Protein 3R9U (pdb70)

Structure (mmCIF, N/CA/C/O backbone):
data_3R9U
#
_entry.id   3R9U
#
_cell.length_a   154.006
_cell.length_b   163.571
_cell.length_c   66.876
_cell.angle_alpha   90.000
_cell.angle_beta   90.000
_cell.angle_gamma   90.000
#
_symmetry.space_group_name_H-M   'C 2 2 2'
#
loop_
_entity.id
_entity.type
_entity.pdbx_description
1 polymer 'Thioredoxin reductase'
2 non-polymer 'FLAVIN-ADENINE DINUCLEOTIDE'
3 non-polymer 1,2-ETHANEDIOL
4 water water
#
loop_
_atom_site.group_PDB
_atom_site.id
_atom_site.type_symbol
_atom_site.label_atom_id
_atom_site.label_alt_id
_atom_site.label_comp_id
_atom_site.label_asym_id
_atom_site.label_entity_id
_atom_site.label_seq_id
_atom_site.pdbx_PDB_ins_code
_atom_site.Cartn_x
_atom_site.Cartn_y
_atom_site.Cartn_z
_atom_site.occupancy
_atom_site.B_iso_or_equiv
_atom_site.auth_seq_id
_atom_site.auth_comp_id
_atom_site.auth_asym_id
_atom_site.auth_atom_id
_atom_site.pdbx_PDB_model_num
ATOM 1 N N . SER A 1 1 ? 20.320 33.760 11.699 1.00 63.43 -2 SER A N 1
ATOM 2 C CA . SER A 1 1 ? 20.232 33.344 10.260 1.00 65.56 -2 SER A CA 1
ATOM 3 C C . SER A 1 1 ? 21.529 32.741 9.721 1.00 66.69 -2 SER A C 1
ATOM 4 O O . SER A 1 1 ? 21.466 31.771 8.941 1.00 68.62 -2 SER A O 1
ATOM 7 N N . ASN A 1 2 ? 22.679 33.320 10.078 1.00 65.29 -1 ASN A N 1
ATOM 8 C CA . ASN A 1 2 ? 23.940 32.735 9.656 1.00 65.96 -1 ASN A CA 1
ATOM 9 C C . ASN A 1 2 ? 24.184 31.509 10.571 1.00 65.82 -1 ASN A C 1
ATOM 10 O O . ASN A 1 2 ? 24.473 30.393 10.092 1.00 67.29 -1 ASN A O 1
ATOM 15 N N . ALA A 1 3 ? 24.082 31.738 11.884 1.00 63.45 0 ALA A N 1
ATOM 16 C CA . ALA A 1 3 ? 24.134 30.676 12.879 1.00 61.30 0 ALA A CA 1
ATOM 17 C C . ALA A 1 3 ? 22.732 30.203 13.249 1.00 59.11 0 ALA A C 1
ATOM 18 O O . ALA A 1 3 ? 21.764 30.976 13.228 1.00 58.15 0 ALA A O 1
ATOM 28 N N . LEU A 1 5 ? 19.662 29.295 15.481 1.00 49.77 2 LEU A N 1
ATOM 29 C CA . LEU A 1 5 ? 18.968 29.962 16.583 1.00 48.25 2 LEU A CA 1
ATOM 30 C C . LEU A 1 5 ? 18.956 29.101 17.830 1.00 47.38 2 LEU A C 1
ATOM 31 O O . LEU A 1 5 ? 18.907 27.869 17.778 1.00 48.04 2 LEU A O 1
ATOM 36 N N . ASP A 1 6 ? 18.998 29.766 18.959 1.00 46.04 3 ASP A N 1
ATOM 37 C CA . ASP A 1 6 ? 18.711 29.120 20.194 1.00 45.32 3 ASP A CA 1
ATOM 38 C C . ASP A 1 6 ? 17.239 28.719 20.270 1.00 44.21 3 ASP A C 1
ATOM 39 O O . ASP A 1 6 ? 16.920 27.517 20.449 1.00 43.93 3 ASP A O 1
ATOM 44 N N . VAL A 1 7 ? 16.345 29.687 20.121 1.00 42.28 4 VAL A N 1
ATOM 45 C CA . VAL A 1 7 ? 14.934 29.363 20.140 1.00 41.65 4 VAL A CA 1
ATOM 46 C C . VAL A 1 7 ? 14.210 29.953 18.938 1.00 42.05 4 VAL A C 1
ATOM 47 O O . VAL A 1 7 ? 14.411 31.120 18.595 1.00 42.85 4 VAL A O 1
ATOM 51 N N . ALA A 1 8 ? 13.338 29.170 18.321 1.00 40.43 5 ALA A N 1
ATOM 52 C CA . ALA A 1 8 ? 12.420 29.795 17.394 1.00 40.45 5 ALA A CA 1
ATOM 53 C C . ALA A 1 8 ? 11.030 29.856 18.004 1.00 38.80 5 ALA A C 1
ATOM 54 O O . ALA A 1 8 ? 10.483 28.834 18.394 1.00 38.18 5 ALA A O 1
ATOM 56 N N . ILE A 1 9 ? 10.465 31.060 18.090 1.00 38.36 6 ILE A N 1
ATOM 57 C CA . ILE A 1 9 ? 9.160 31.206 18.656 1.00 37.85 6 ILE A CA 1
ATOM 58 C C . ILE A 1 9 ? 8.165 31.450 17.569 1.00 39.22 6 ILE A C 1
ATOM 59 O O . ILE A 1 9 ? 8.308 32.404 16.823 1.00 41.59 6 ILE A O 1
ATOM 64 N N . ILE A 1 10 ? 7.185 30.555 17.441 1.00 40.30 7 ILE A N 1
ATOM 65 C CA . ILE A 1 10 ? 6.233 30.603 16.316 1.00 40.84 7 ILE A CA 1
ATOM 66 C C . ILE A 1 10 ? 4.893 31.205 16.761 1.00 40.89 7 ILE A C 1
ATOM 67 O O . ILE A 1 10 ? 4.040 30.488 17.318 1.00 39.92 7 ILE A O 1
ATOM 72 N N . GLY A 1 11 ? 4.749 32.522 16.524 1.00 40.29 8 GLY A N 1
ATOM 73 C CA . GLY A 1 11 ? 3.564 33.264 16.829 1.00 39.19 8 GLY A CA 1
ATOM 74 C C . GLY A 1 11 ? 3.949 34.395 17.739 1.00 40.58 8 GLY A C 1
ATOM 75 O O . GLY A 1 11 ? 4.778 34.205 18.705 1.00 39.09 8 GLY A O 1
ATOM 76 N N . GLY A 1 12 ? 3.357 35.566 17.486 1.00 40.37 9 GLY A N 1
ATOM 77 C CA . GLY A 1 12 ? 3.599 36.716 18.398 1.00 41.31 9 GLY A CA 1
ATOM 78 C C . GLY A 1 12 ? 2.422 37.282 19.149 1.00 40.33 9 GLY A C 1
ATOM 79 O O . GLY A 1 12 ? 2.223 38.498 19.222 1.00 42.44 9 GLY A O 1
ATOM 80 N N . GLY A 1 13 ? 1.580 36.447 19.704 1.00 40.07 10 GLY A N 1
ATOM 81 C CA . GLY A 1 13 ? 0.581 37.031 20.589 1.00 38.21 10 GLY A CA 1
ATOM 82 C C . GLY A 1 13 ? 1.192 37.111 21.976 1.00 38.36 10 GLY A C 1
ATOM 83 O O . GLY A 1 13 ? 2.419 37.000 22.146 1.00 37.53 10 GLY A O 1
ATOM 84 N N . PRO A 1 14 ? 0.336 37.237 22.998 1.00 38.35 11 PRO A N 1
ATOM 85 C CA . PRO A 1 14 ? 0.802 37.316 24.377 1.00 37.92 11 PRO A CA 1
ATOM 86 C C . PRO A 1 14 ? 1.746 36.194 24.738 1.00 38.32 11 PRO A C 1
ATOM 87 O O . PRO A 1 14 ? 2.677 36.413 25.489 1.00 40.91 11 PRO A O 1
ATOM 91 N N . ALA A 1 15 ? 1.500 34.987 24.247 1.00 37.33 12 ALA A N 1
ATOM 92 C CA . ALA A 1 15 ? 2.337 33.844 24.565 1.00 35.88 12 ALA A CA 1
ATOM 93 C C . ALA A 1 15 ? 3.717 33.902 23.928 1.00 37.17 12 ALA A C 1
ATOM 94 O O . ALA A 1 15 ? 4.733 33.634 24.621 1.00 38.48 12 ALA A O 1
ATOM 96 N N . GLY A 1 16 ? 3.775 34.190 22.616 1.00 36.94 13 GLY A N 1
ATOM 97 C CA . GLY A 1 16 ? 5.030 34.413 21.958 1.00 36.61 13 GLY A CA 1
ATOM 98 C C . GLY A 1 16 ? 5.809 35.556 22.604 1.00 37.82 13 GLY A C 1
ATOM 99 O O . GLY A 1 16 ? 6.990 35.383 22.996 1.00 40.07 13 GLY A O 1
ATOM 100 N N . LEU A 1 17 ? 5.164 36.710 22.774 1.00 37.04 14 LEU A N 1
ATOM 101 C CA . LEU A 1 17 ? 5.863 37.890 23.282 1.00 36.67 14 LEU A CA 1
ATOM 102 C C . LEU A 1 17 ? 6.479 37.613 24.659 1.00 37.88 14 LEU A C 1
ATOM 103 O O . LEU A 1 17 ? 7.673 37.947 24.930 1.00 37.31 14 LEU A O 1
ATOM 108 N N . SER A 1 18 ? 5.665 36.974 25.493 1.00 36.56 15 SER A N 1
ATOM 109 C CA . SER A 1 18 ? 6.047 36.614 26.785 1.00 38.10 15 SER A CA 1
ATOM 110 C C . SER A 1 18 ? 7.179 35.546 26.793 1.00 38.67 15 SER A C 1
ATOM 111 O O . SER A 1 18 ? 8.122 35.620 27.598 1.00 40.46 15 SER A O 1
ATOM 114 N N . ALA A 1 19 ? 7.131 34.594 25.877 1.00 39.25 16 ALA A N 1
ATOM 115 C CA . ALA A 1 19 ? 8.215 33.606 25.774 1.00 39.22 16 ALA A CA 1
ATOM 116 C C . ALA A 1 19 ? 9.541 34.269 25.365 1.00 39.54 16 ALA A C 1
ATOM 117 O O . ALA A 1 19 ? 10.598 33.910 25.892 1.00 38.61 16 ALA A O 1
ATOM 119 N N . GLY A 1 20 ? 9.430 35.252 24.460 1.00 39.68 17 GLY A N 1
ATOM 120 C CA . GLY A 1 20 ? 10.575 36.018 23.912 1.00 39.45 17 GLY A CA 1
ATOM 121 C C . GLY A 1 20 ? 11.226 36.896 24.954 1.00 38.83 17 GLY A C 1
ATOM 122 O O . GLY A 1 20 ? 12.457 36.961 25.026 1.00 40.69 17 GLY A O 1
ATOM 123 N N . LEU A 1 21 ? 10.402 37.568 25.747 1.00 37.38 18 LEU A N 1
ATOM 124 C CA . LEU A 1 21 ? 10.837 38.261 26.943 1.00 38.57 18 LEU A CA 1
ATOM 125 C C . LEU A 1 21 ? 11.613 37.383 27.895 1.00 38.29 18 LEU A C 1
ATOM 126 O O . LEU A 1 21 ? 12.663 37.792 28.393 1.00 37.54 18 LEU A O 1
ATOM 131 N N . TYR A 1 22 ? 11.067 36.199 28.190 1.00 37.81 19 TYR A N 1
ATOM 132 C CA . TYR A 1 22 ? 11.716 35.344 29.205 1.00 36.18 19 TYR A CA 1
ATOM 133 C C . TYR A 1 22 ? 13.028 34.708 28.704 1.00 36.20 19 TYR A C 1
ATOM 134 O O . TYR A 1 22 ? 13.986 34.537 29.467 1.00 34.48 19 TYR A O 1
ATOM 143 N N . ALA A 1 23 ? 13.036 34.327 27.415 1.00 35.13 20 ALA A N 1
ATOM 144 C CA . ALA A 1 23 ? 14.129 33.562 26.851 1.00 34.78 20 ALA A CA 1
ATOM 145 C C . ALA A 1 23 ? 15.352 34.517 26.731 1.00 34.53 20 ALA A C 1
ATOM 146 O O . ALA A 1 23 ? 16.456 34.148 27.060 1.00 33.62 20 ALA A O 1
ATOM 148 N N . THR A 1 24 ? 15.098 35.787 26.383 1.00 34.36 21 THR A N 1
ATOM 149 C CA . THR A 1 24 ? 16.160 36.716 26.182 1.00 35.19 21 THR A CA 1
ATOM 150 C C . THR A 1 24 ? 16.600 37.374 27.444 1.00 38.46 21 THR A C 1
ATOM 151 O O . THR A 1 24 ? 17.822 37.510 27.687 1.00 40.81 21 THR A O 1
ATOM 155 N N . ARG A 1 25 ? 15.669 37.821 28.271 1.00 39.13 22 ARG A N 1
ATOM 156 C CA . ARG A 1 25 ? 16.104 38.276 29.552 1.00 40.20 22 ARG A CA 1
ATOM 157 C C . ARG A 1 25 ? 16.952 37.197 30.240 1.00 42.00 22 ARG A C 1
ATOM 158 O O . ARG A 1 25 ? 17.891 37.493 31.024 1.00 43.23 22 ARG A O 1
ATOM 166 N N . GLY A 1 26 ? 16.631 35.941 29.962 1.00 42.91 23 GLY A N 1
ATOM 167 C CA . GLY A 1 26 ? 17.216 34.857 30.724 1.00 43.84 23 GLY A CA 1
ATOM 168 C C . GLY A 1 26 ? 18.659 34.584 30.305 1.00 45.32 23 GLY A C 1
ATOM 169 O O . GLY A 1 26 ? 19.428 33.958 31.054 1.00 46.72 23 GLY A O 1
ATOM 170 N N . GLY A 1 27 ? 19.008 35.020 29.100 1.00 44.60 24 GLY A N 1
ATOM 171 C CA . GLY A 1 27 ? 20.343 34.949 28.642 1.00 43.95 24 GLY A CA 1
ATOM 172 C C . GLY A 1 27 ? 20.524 34.367 27.264 1.00 43.45 24 GLY A C 1
ATOM 173 O O . GLY A 1 27 ? 21.642 34.341 26.782 1.00 44.99 24 GLY A O 1
ATOM 174 N N . LEU A 1 28 ? 19.473 33.862 26.640 1.00 40.90 25 LEU A N 1
ATOM 175 C CA . LEU A 1 28 ? 19.653 33.340 25.307 1.00 40.63 25 LEU A CA 1
ATOM 176 C C . LEU A 1 28 ? 19.804 34.483 24.296 1.00 41.39 25 LEU A C 1
ATOM 177 O O . LEU A 1 28 ? 19.035 35.464 24.314 1.00 41.83 25 LEU A O 1
ATOM 182 N N . LYS A 1 29 ? 20.738 34.331 23.390 1.00 41.73 26 LYS A N 1
ATOM 183 C CA . LYS A 1 29 ? 21.171 35.423 22.504 1.00 43.99 26 LYS A CA 1
ATOM 184 C C . LYS A 1 29 ? 20.555 35.382 21.121 1.00 43.69 26 LYS A C 1
ATOM 185 O O . LYS A 1 29 ? 20.620 36.381 20.405 1.00 46.13 26 LYS A O 1
ATOM 191 N N . ASN A 1 30 ? 20.082 34.245 20.650 1.00 42.41 27 ASN A N 1
ATOM 192 C CA A ASN A 1 30 ? 19.516 34.242 19.289 0.60 42.21 27 ASN A CA 1
ATOM 193 C CA B ASN A 1 30 ? 19.579 34.159 19.281 0.40 42.16 27 ASN A CA 1
ATOM 194 C C . ASN A 1 30 ? 18.109 33.691 19.323 1.00 40.87 27 ASN A C 1
ATOM 195 O O . ASN A 1 30 ? 17.861 32.490 19.311 1.00 40.93 27 ASN A O 1
ATOM 204 N N . VAL A 1 31 ? 17.173 34.612 19.402 1.00 39.31 28 VAL A N 1
ATOM 205 C CA . VAL A 1 31 ? 15.788 34.257 19.644 1.00 38.69 28 VAL A CA 1
ATOM 206 C C . VAL A 1 31 ? 14.973 35.029 18.669 1.00 39.34 28 VAL A C 1
ATOM 207 O O . VAL A 1 31 ? 14.967 36.255 18.716 1.00 39.43 28 VAL A O 1
ATOM 211 N N . VAL A 1 32 ? 14.338 34.324 17.741 1.00 39.30 29 VAL A N 1
ATOM 212 C CA . VAL A 1 32 ? 13.470 34.976 16.815 1.00 39.25 29 VAL A CA 1
ATOM 213 C C . VAL A 1 32 ? 12.040 34.559 17.002 1.00 38.87 29 VAL A C 1
ATOM 214 O O . VAL A 1 32 ? 11.707 33.361 17.093 1.00 37.72 29 VAL A O 1
ATOM 226 N N . PHE A 1 34 ? 8.681 34.565 15.074 1.00 43.12 31 PHE A N 1
ATOM 227 C CA . PHE A 1 34 ? 8.124 34.664 13.706 1.00 45.40 31 PHE A CA 1
ATOM 228 C C . PHE A 1 34 ? 6.628 34.963 13.807 1.00 46.58 31 PHE A C 1
ATOM 229 O O . PHE A 1 34 ? 5.856 34.109 14.240 1.00 47.07 31 PHE A O 1
ATOM 237 N N . GLU A 1 35 ? 6.229 36.181 13.455 1.00 48.46 32 GLU A N 1
ATOM 238 C CA . GLU A 1 35 ? 4.817 36.601 13.537 1.00 50.08 32 GLU A CA 1
ATOM 239 C C . GLU A 1 35 ? 4.414 37.208 12.180 1.00 51.90 32 GLU A C 1
ATOM 240 O O . GLU A 1 35 ? 5.070 38.150 11.722 1.00 51.51 32 GLU A O 1
ATOM 246 N N . LYS A 1 36 ? 3.365 36.688 11.537 1.00 53.98 33 LYS A N 1
ATOM 247 C CA . LYS A 1 36 ? 3.175 37.065 10.121 1.00 57.58 33 LYS A CA 1
ATOM 248 C C . LYS A 1 36 ? 2.760 38.518 10.041 1.00 58.12 33 LYS A C 1
ATOM 249 O O . LYS A 1 36 ? 3.258 39.227 9.217 1.00 59.95 33 LYS A O 1
ATOM 255 N N . GLY A 1 37 ? 1.891 38.978 10.929 1.00 58.42 34 GLY A N 1
ATOM 256 C CA . GLY A 1 37 ? 1.604 40.420 10.988 1.00 58.89 34 GLY A CA 1
ATOM 257 C C . GLY A 1 37 ? 2.386 41.178 12.057 1.00 58.69 34 GLY A C 1
ATOM 258 O O . GLY A 1 37 ? 3.575 40.932 12.288 1.00 59.25 34 GLY A O 1
ATOM 267 N N . PRO A 1 39 ? 2.850 42.296 16.175 1.00 55.94 36 PRO A N 1
ATOM 268 C CA . PRO A 1 39 ? 2.580 41.382 17.265 1.00 54.30 36 PRO A CA 1
ATOM 269 C C . PRO A 1 39 ? 1.386 41.855 18.060 1.00 53.09 36 PRO A C 1
ATOM 270 O O . PRO A 1 39 ? 1.028 43.034 18.024 1.00 54.03 36 PRO A O 1
ATOM 274 N N . GLY A 1 40 ? 0.781 40.953 18.800 1.00 51.06 37 GLY A N 1
ATOM 275 C CA . GLY A 1 40 ? -0.392 41.304 19.528 1.00 48.54 37 GLY A CA 1
ATOM 276 C C . GLY A 1 40 ? -1.298 40.117 19.401 1.00 47.01 37 GLY A C 1
ATOM 277 O O . GLY A 1 40 ? -1.833 39.678 20.386 1.00 44.00 37 GLY A O 1
ATOM 278 N N . GLY A 1 41 ? -1.442 39.586 18.183 1.00 47.48 38 GLY A N 1
ATOM 279 C CA . GLY A 1 41 ? -2.345 38.468 17.984 1.00 48.66 38 GLY A CA 1
ATOM 280 C C . GLY A 1 41 ? -3.806 38.790 18.271 1.00 49.23 38 GLY A C 1
ATOM 281 O O . GLY A 1 41 ? -4.220 39.926 18.147 1.00 48.87 38 GLY A O 1
ATOM 282 N N . GLN A 1 42 ? -4.566 37.781 18.686 1.00 50.20 39 GLN A N 1
ATOM 283 C CA . GLN A 1 42 ? -6.050 37.813 18.667 1.00 51.54 39 GLN A CA 1
ATOM 284 C C . GLN A 1 42 ? -6.664 39.021 19.389 1.00 52.01 39 GLN A C 1
ATOM 285 O O . GLN A 1 42 ? -7.652 39.601 18.896 1.00 53.49 39 GLN A O 1
ATOM 291 N N . ILE A 1 43 ? -6.109 39.370 20.557 1.00 50.35 40 ILE A N 1
ATOM 292 C CA . ILE A 1 43 ? -6.750 40.316 21.436 1.00 49.58 40 ILE A CA 1
ATOM 293 C C . ILE A 1 43 ? -6.738 41.699 20.796 1.00 48.75 40 ILE A C 1
ATOM 294 O O . ILE A 1 43 ? -7.593 42.545 21.089 1.00 48.48 40 ILE A O 1
ATOM 299 N N . THR A 1 44 ? -5.806 41.932 19.892 1.00 48.87 41 THR A N 1
ATOM 300 C CA . THR A 1 44 ? -5.769 43.245 19.233 1.00 49.79 41 THR A CA 1
ATOM 301 C C . THR A 1 44 ? -7.070 43.514 18.488 1.00 50.54 41 THR A C 1
ATOM 302 O O . THR A 1 44 ? -7.347 44.643 18.102 1.00 51.62 41 THR A O 1
ATOM 306 N N . SER A 1 45 ? -7.870 42.480 18.285 1.00 50.10 42 SER A N 1
ATOM 307 C CA . SER A 1 45 ? -9.121 42.709 17.629 1.00 50.47 42 SER A CA 1
ATOM 308 C C . SER A 1 45 ? -10.285 42.856 18.620 1.00 49.16 42 SER A C 1
ATOM 309 O O . SER A 1 45 ? -11.383 43.142 18.199 1.00 50.79 42 SER A O 1
ATOM 312 N N . SER A 1 46 ? -10.046 42.696 19.918 1.00 46.97 43 SER A N 1
ATOM 313 C CA . SER A 1 46 ? -11.068 42.976 20.947 1.00 43.81 43 SER A CA 1
ATOM 314 C C . SER A 1 46 ? -11.217 44.482 21.159 1.00 43.35 43 SER A C 1
ATOM 315 O O . SER A 1 46 ? -10.221 45.253 21.065 1.00 42.24 43 SER A O 1
ATOM 318 N N . SER A 1 47 ? -12.448 44.883 21.486 1.00 41.16 44 SER A N 1
ATOM 319 C CA . SER A 1 47 ? -12.775 46.238 21.843 1.00 41.57 44 SER A CA 1
ATOM 320 C C . SER A 1 47 ? -12.555 46.526 23.339 1.00 42.65 44 SER A C 1
ATOM 321 O O . SER A 1 47 ? -12.548 47.686 23.750 1.00 43.26 44 SER A O 1
ATOM 324 N N . GLU A 1 48 ? -12.420 45.505 24.158 1.00 41.36 45 GLU A N 1
ATOM 325 C CA . GLU A 1 48 ? -12.278 45.783 25.595 1.00 43.98 45 GLU A CA 1
ATOM 326 C C . GLU A 1 48 ? -11.615 44.630 26.288 1.00 41.97 45 GLU A C 1
ATOM 327 O O . GLU A 1 48 ? -12.099 43.519 26.219 1.00 42.70 45 GLU A O 1
ATOM 333 N N . ILE A 1 49 ? -10.462 44.842 26.873 1.00 41.97 46 ILE A N 1
ATOM 334 C CA . ILE A 1 49 ? -10.021 43.860 27.884 1.00 41.79 46 ILE A CA 1
ATOM 335 C C . ILE A 1 49 ? -9.967 44.567 29.183 1.00 39.90 46 ILE A C 1
ATOM 336 O O . ILE A 1 49 ? -9.610 45.711 29.159 1.00 40.50 46 ILE A O 1
ATOM 341 N N . GLU A 1 50 ? -10.296 43.903 30.300 1.00 40.81 47 GLU A N 1
ATOM 342 C CA . GLU A 1 50 ? -10.341 44.492 31.677 1.00 38.98 47 GLU A CA 1
ATOM 343 C C . GLU A 1 50 ? -9.894 43.527 32.771 1.00 39.19 47 GLU A C 1
ATOM 344 O O . GLU A 1 50 ? -9.816 43.878 33.965 1.00 40.53 47 GLU A O 1
ATOM 350 N N . ASN A 1 51 ? -9.617 42.297 32.378 1.00 37.77 48 ASN A N 1
ATOM 351 C CA . ASN A 1 51 ? -9.387 41.212 33.334 1.00 36.47 48 ASN A CA 1
ATOM 352 C C . ASN A 1 51 ? -7.963 40.736 33.270 1.00 35.81 48 ASN A C 1
ATOM 353 O O . ASN A 1 51 ? -7.690 39.577 33.502 1.00 37.11 48 ASN A O 1
ATOM 358 N N . TYR A 1 52 ? -7.042 41.594 32.903 1.00 36.22 49 TYR A N 1
ATOM 359 C CA . TYR A 1 52 ? -5.654 41.134 32.884 1.00 35.59 49 TYR A CA 1
ATOM 360 C C . TYR A 1 52 ? -5.067 41.685 34.168 1.00 35.69 49 TYR A C 1
ATOM 361 O O . TYR A 1 52 ? -4.966 42.909 34.362 1.00 37.79 49 TYR A O 1
ATOM 370 N N . PRO A 1 53 ? -4.800 40.793 35.093 1.00 35.46 50 PRO A N 1
ATOM 371 C CA . PRO A 1 53 ? -4.496 41.275 36.461 1.00 36.82 50 PRO A CA 1
ATOM 372 C C . PRO A 1 53 ? -3.196 42.121 36.396 1.00 38.20 50 PRO A C 1
ATOM 373 O O . PRO A 1 53 ? -2.266 41.809 35.617 1.00 37.15 50 PRO A O 1
ATOM 377 N N . GLY A 1 54 ? -3.159 43.196 37.164 1.00 39.55 51 GLY A N 1
ATOM 378 C CA . GLY A 1 54 ? -2.012 44.112 37.165 1.00 41.21 51 GLY A CA 1
ATOM 379 C C . GLY A 1 54 ? -2.176 45.197 36.100 1.00 41.80 51 GLY A C 1
ATOM 380 O O . GLY A 1 54 ? -1.411 46.141 36.052 1.00 43.07 51 GLY A O 1
ATOM 381 N N . VAL A 1 55 ? -3.174 45.085 35.230 1.00 41.33 52 VAL A N 1
ATOM 382 C CA . VAL A 1 55 ? -3.475 46.222 34.394 1.00 40.03 52 VAL A CA 1
ATOM 383 C C . VAL A 1 55 ? -4.873 46.720 34.664 1.00 41.29 52 VAL A C 1
ATOM 384 O O . VAL A 1 55 ? -5.831 46.152 34.124 1.00 42.36 52 VAL A O 1
ATOM 388 N N . ALA A 1 56 ? -4.980 47.780 35.450 1.00 41.78 53 ALA A N 1
ATOM 389 C CA . ALA A 1 56 ? -6.227 48.219 36.052 1.00 43.63 53 ALA A CA 1
ATOM 390 C C . ALA A 1 56 ? -6.980 49.156 35.147 1.00 45.56 53 ALA A C 1
ATOM 391 O O . ALA A 1 56 ? -8.134 49.480 35.409 1.00 45.96 53 ALA A O 1
ATOM 393 N N . GLN A 1 57 ? -6.343 49.602 34.077 1.00 47.68 54 GLN A N 1
ATOM 394 C CA . GLN A 1 57 ? -7.021 50.520 33.176 1.00 49.73 54 GLN A CA 1
ATOM 395 C C . GLN A 1 57 ? -7.717 49.690 32.105 1.00 48.18 54 GLN A C 1
ATOM 396 O O . GLN A 1 57 ? -7.075 48.925 31.372 1.00 47.88 54 GLN A O 1
ATOM 402 N N . VAL A 1 58 ? -9.035 49.836 32.035 1.00 47.62 55 VAL A N 1
ATOM 403 C CA . VAL A 1 58 ? -9.828 49.234 30.987 1.00 46.72 55 VAL A CA 1
ATOM 404 C C . VAL A 1 58 ? -9.493 49.833 29.611 1.00 46.56 55 VAL A C 1
ATOM 405 O O . VAL A 1 58 ? -9.626 51.044 29.446 1.00 48.55 55 VAL A O 1
ATOM 417 N N . ASP A 1 60 ? -8.998 49.173 24.881 1.00 44.65 57 ASP A N 1
ATOM 418 C CA . ASP A 1 60 ? -9.165 48.296 23.709 1.00 45.22 57 ASP A CA 1
ATOM 419 C C . ASP A 1 60 ? -7.915 47.405 23.531 1.00 44.82 57 ASP A C 1
ATOM 420 O O . ASP A 1 60 ? -6.875 47.658 24.115 1.00 45.50 57 ASP A O 1
ATOM 425 N N . GLY A 1 61 ? -8.044 46.338 22.761 1.00 44.76 58 GLY A N 1
ATOM 426 C CA . GLY A 1 61 ? -6.944 45.412 22.513 1.00 44.92 58 GLY A CA 1
ATOM 427 C C . GLY A 1 61 ? -5.661 45.977 21.904 1.00 45.68 58 GLY A C 1
ATOM 428 O O . GLY A 1 61 ? -4.561 45.540 22.267 1.00 47.11 58 GLY A O 1
ATOM 429 N N . ILE A 1 62 ? -5.784 46.919 20.976 1.00 44.99 59 ILE A N 1
ATOM 430 C CA . ILE A 1 62 ? -4.633 47.541 20.404 1.00 45.61 59 ILE A CA 1
ATOM 431 C C . ILE A 1 62 ? -3.906 48.377 21.449 1.00 46.09 59 ILE A C 1
ATOM 432 O O . ILE A 1 62 ? -2.696 48.343 21.507 1.00 48.94 59 ILE A O 1
ATOM 437 N N . SER A 1 63 ? -4.599 49.101 22.313 1.00 45.57 60 SER A N 1
ATOM 438 C CA . SER A 1 63 ? -3.903 49.934 23.297 1.00 44.26 60 SER A CA 1
ATOM 439 C C . SER A 1 63 ? -3.279 49.056 24.355 1.00 42.64 60 SER A C 1
ATOM 440 O O . SER A 1 63 ? -2.190 49.327 24.855 1.00 42.83 60 SER A O 1
ATOM 443 N N . PHE A 1 64 ? -3.980 47.999 24.704 1.00 41.04 61 PHE A N 1
ATOM 444 C CA . PHE A 1 64 ? -3.462 47.018 25.675 1.00 39.77 61 PHE A CA 1
ATOM 445 C C . PHE A 1 64 ? -2.139 46.402 25.177 1.00 40.12 61 PHE A C 1
ATOM 446 O O . PHE A 1 64 ? -1.246 46.236 25.923 1.00 38.40 61 PHE A O 1
ATOM 462 N N . ALA A 1 66 ? -0.004 47.488 22.854 1.00 42.76 63 ALA A N 1
ATOM 463 C CA . ALA A 1 66 ? 1.006 48.373 22.242 1.00 43.69 63 ALA A CA 1
ATOM 464 C C . ALA A 1 66 ? 2.335 48.438 23.002 1.00 43.31 63 ALA A C 1
ATOM 465 O O . ALA A 1 66 ? 3.395 48.465 22.367 1.00 45.01 63 ALA A O 1
ATOM 467 N N . PRO A 1 67 ? 2.283 48.552 24.328 1.00 41.46 64 PRO A N 1
ATOM 468 C CA . PRO A 1 67 ? 3.508 48.639 25.085 1.00 40.90 64 PRO A CA 1
ATOM 469 C C . PRO A 1 67 ? 4.298 47.357 25.052 1.00 40.96 64 PRO A C 1
ATOM 470 O O . PRO A 1 67 ? 5.501 47.394 25.324 1.00 41.10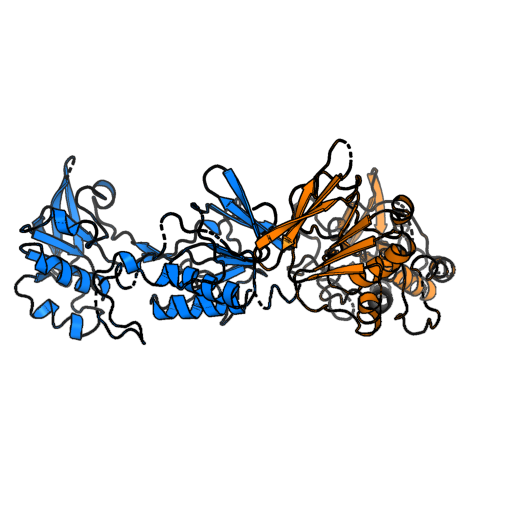 64 PRO A O 1
ATOM 474 N N . TRP A 1 68 ? 3.664 46.240 24.699 1.00 40.92 65 TRP A N 1
ATOM 475 C CA . TRP A 1 68 ? 4.348 44.952 24.811 1.00 40.92 65 TRP A CA 1
ATOM 476 C C . TRP A 1 68 ? 5.558 44.840 23.915 1.00 41.92 65 TRP A C 1
ATOM 477 O O . TRP A 1 68 ? 6.553 44.240 24.339 1.00 43.12 65 TRP A O 1
ATOM 488 N N . SER A 1 69 ? 5.473 45.331 22.683 1.00 41.80 66 SER A N 1
ATOM 489 C CA . SER A 1 69 ? 6.603 45.169 21.784 1.00 43.24 66 SER A CA 1
ATOM 490 C C . SER A 1 69 ? 7.850 45.745 22.389 1.00 43.30 66 SER A C 1
ATOM 491 O O . SER A 1 69 ? 8.858 45.060 22.448 1.00 44.42 66 SER A O 1
ATOM 494 N N . GLU A 1 70 ? 7.794 46.990 22.846 1.00 43.23 67 GLU A N 1
ATOM 495 C CA . GLU A 1 70 ? 9.000 47.593 23.387 1.00 44.76 67 GLU A CA 1
ATOM 496 C C . GLU A 1 70 ? 9.517 46.771 24.584 1.00 44.33 67 GLU A C 1
ATOM 497 O O . GLU A 1 70 ? 10.725 46.535 24.673 1.00 45.37 67 GLU A O 1
ATOM 503 N N . GLN A 1 71 ? 8.610 46.342 25.464 1.00 42.57 68 GLN A N 1
ATOM 504 C CA . GLN A 1 71 ? 8.982 45.703 26.709 1.00 42.69 68 GLN A CA 1
ATOM 505 C C . GLN A 1 71 ? 9.600 44.352 26.386 1.00 42.34 68 GLN A C 1
ATOM 506 O O . GLN A 1 71 ? 10.668 44.001 26.900 1.00 41.72 68 GLN A O 1
ATOM 512 N N . CYS A 1 72 ? 8.962 43.612 25.486 1.00 42.52 69 CYS A N 1
ATOM 513 C CA . CYS A 1 72 ? 9.386 42.229 25.263 1.00 43.25 69 CYS A CA 1
ATOM 514 C C . CYS A 1 72 ? 10.633 42.154 24.355 1.00 43.94 69 CYS A C 1
ATOM 515 O O . CYS A 1 72 ? 11.225 41.104 24.185 1.00 43.67 69 CYS A O 1
ATOM 526 N N . ARG A 1 74 ? 13.377 44.320 24.844 1.00 45.46 71 ARG A N 1
ATOM 527 C CA . ARG A 1 74 ? 14.470 45.024 25.520 1.00 45.33 71 ARG A CA 1
ATOM 528 C C . ARG A 1 74 ? 15.743 44.231 25.638 1.00 44.42 71 ARG A C 1
ATOM 529 O O . ARG A 1 74 ? 16.794 44.800 25.822 1.00 44.27 71 ARG A O 1
ATOM 537 N N . PHE A 1 75 ? 15.658 42.909 25.563 1.00 44.30 72 PHE A N 1
ATOM 538 C CA . PHE A 1 75 ? 16.859 42.096 25.720 1.00 43.51 72 PHE A CA 1
ATOM 539 C C . PHE A 1 75 ? 17.240 41.372 24.445 1.00 43.57 72 PHE A C 1
ATOM 540 O O . PHE A 1 75 ? 17.860 40.354 24.496 1.00 43.74 72 PHE A O 1
ATOM 548 N N . GLY A 1 76 ? 16.871 41.907 23.286 1.00 44.53 73 GLY A N 1
ATOM 549 C CA . GLY A 1 76 ? 17.413 41.397 22.016 1.00 44.10 73 GLY A CA 1
ATOM 550 C C . GLY A 1 76 ? 16.453 40.520 21.221 1.00 44.08 73 GLY A C 1
ATOM 551 O O . GLY A 1 76 ? 16.841 39.988 20.158 1.00 43.65 73 GLY A O 1
ATOM 552 N N . LEU A 1 77 ? 15.209 40.343 21.703 1.00 42.66 74 LEU A N 1
ATOM 553 C CA . LEU A 1 77 ? 14.263 39.516 20.944 1.00 42.60 74 LEU A CA 1
ATOM 554 C C . LEU A 1 77 ? 14.132 40.043 19.514 1.00 43.82 74 LEU A C 1
ATOM 555 O O . LEU A 1 77 ? 13.974 41.232 19.325 1.00 43.98 74 LEU A O 1
ATOM 560 N N . LYS A 1 78 ? 14.215 39.177 18.512 1.00 45.35 75 LYS A N 1
ATOM 561 C CA . LYS A 1 78 ? 13.923 39.614 17.125 1.00 47.58 75 LYS A CA 1
ATOM 562 C C . LYS A 1 78 ? 12.550 39.188 16.646 1.00 47.22 75 LYS A C 1
ATOM 563 O O . LYS A 1 78 ? 12.110 38.076 16.920 1.00 45.38 75 LYS A O 1
ATOM 569 N N . HIS A 1 79 ? 11.898 40.115 15.942 1.00 48.42 76 HIS A N 1
ATOM 570 C CA . HIS A 1 79 ? 10.666 39.896 15.238 1.00 49.59 76 HIS A CA 1
ATOM 571 C C . HIS A 1 79 ? 10.949 39.772 13.755 1.00 52.00 76 HIS A C 1
ATOM 572 O O . HIS A 1 79 ? 11.437 40.719 13.141 1.00 52.92 76 HIS A O 1
ATOM 579 N N . GLU A 1 80 ? 10.711 38.592 13.190 1.00 53.73 77 GLU A N 1
ATOM 580 C CA . GLU A 1 80 ? 10.716 38.397 11.736 1.00 55.38 77 GLU A CA 1
ATOM 581 C C . GLU A 1 80 ? 9.291 38.371 11.293 1.00 55.30 77 GLU A C 1
ATOM 582 O O . GLU A 1 80 ? 8.493 37.589 11.804 1.00 54.60 77 GLU A O 1
ATOM 596 N N . VAL A 1 82 ? 7.294 37.078 9.003 1.00 54.50 79 VAL A N 1
ATOM 597 C CA . VAL A 1 82 ? 7.165 36.070 7.965 1.00 54.41 79 VAL A CA 1
ATOM 598 C C . VAL A 1 82 ? 6.249 34.987 8.500 1.00 53.10 79 VAL A C 1
ATOM 599 O O . VAL A 1 82 ? 6.121 34.800 9.736 1.00 52.73 79 VAL A O 1
ATOM 603 N N . GLY A 1 83 ? 5.578 34.292 7.599 1.00 52.66 80 GLY A N 1
ATOM 604 C CA . GLY A 1 83 ? 4.753 33.150 8.035 1.00 51.39 80 GLY A CA 1
ATOM 605 C C . GLY A 1 83 ? 5.567 31.862 8.034 1.00 50.27 80 GLY A C 1
ATOM 606 O O . GLY A 1 83 ? 6.508 31.674 7.262 1.00 50.83 80 GLY A O 1
ATOM 607 N N . VAL A 1 84 ? 5.195 30.968 8.915 1.00 48.18 81 VAL A N 1
ATOM 608 C CA . VAL A 1 84 ? 5.931 29.732 9.061 1.00 47.35 81 VAL A CA 1
ATOM 609 C C . VAL A 1 84 ? 5.042 28.679 8.486 1.00 46.88 81 VAL A C 1
ATOM 610 O O . VAL A 1 84 ? 3.892 28.734 8.704 1.00 44.54 81 VAL A O 1
ATOM 614 N N . GLU A 1 85 ? 5.586 27.692 7.804 1.00 48.74 82 GLU A N 1
ATOM 615 C CA . GLU A 1 85 ? 4.737 26.680 7.135 1.00 50.99 82 GLU A CA 1
ATOM 616 C C . GLU A 1 85 ? 4.840 25.328 7.788 1.00 50.07 82 GLU A C 1
ATOM 617 O O . GLU A 1 85 ? 3.898 24.551 7.776 1.00 49.33 82 GLU A O 1
ATOM 623 N N . GLN A 1 86 ? 5.996 25.062 8.373 1.00 49.97 83 GLN A N 1
ATOM 624 C CA . GLN A 1 86 ? 6.249 23.752 8.871 1.00 51.18 83 GLN A CA 1
ATOM 625 C C . GLN A 1 86 ? 7.401 23.729 9.845 1.00 51.38 83 GLN A C 1
ATOM 626 O O . GLN A 1 86 ? 8.475 24.329 9.597 1.00 52.09 83 GLN A O 1
ATOM 632 N N . ILE A 1 87 ? 7.157 23.032 10.947 1.00 50.61 84 ILE A N 1
ATOM 633 C CA . ILE A 1 87 ? 8.214 22.565 11.836 1.00 51.41 84 ILE A CA 1
ATOM 634 C C . ILE A 1 87 ? 8.668 21.138 11.504 1.00 53.23 84 ILE A C 1
ATOM 635 O O . ILE A 1 87 ? 7.833 20.294 11.250 1.00 53.88 84 ILE A O 1
ATOM 640 N N . LEU A 1 88 ? 9.988 20.893 11.507 1.00 54.54 85 LEU A N 1
ATOM 641 C CA . LEU A 1 88 ? 10.578 19.557 11.357 1.00 56.05 85 LEU A CA 1
ATOM 642 C C . LEU A 1 88 ? 11.594 19.261 12.467 1.00 56.49 85 LEU A C 1
ATOM 643 O O . LEU A 1 88 ? 12.271 20.170 12.995 1.00 55.59 85 LEU A O 1
ATOM 648 N N . LYS A 1 89 ? 11.687 17.980 12.819 1.00 56.73 86 LYS A N 1
ATOM 649 C CA . LYS A 1 89 ? 12.652 17.517 13.794 1.00 56.45 86 LYS A CA 1
ATOM 650 C C . LYS A 1 89 ? 13.769 16.840 13.015 1.00 57.16 86 LYS A C 1
ATOM 651 O O . LYS A 1 89 ? 13.528 15.865 12.295 1.00 58.50 86 LYS A O 1
ATOM 657 N N . ASN A 1 90 ? 14.986 17.369 13.134 1.00 56.08 87 ASN A N 1
ATOM 658 C CA . ASN A 1 90 ? 16.120 16.763 12.451 1.00 56.51 87 ASN A CA 1
ATOM 659 C C . ASN A 1 90 ? 16.694 15.529 13.151 1.00 56.39 87 ASN A C 1
ATOM 660 O O . ASN A 1 90 ? 16.738 15.437 14.396 1.00 54.40 87 ASN A O 1
ATOM 665 N N . SER A 1 91 ? 17.171 14.590 12.346 1.00 58.14 88 SER A N 1
ATOM 666 C CA . SER A 1 91 ? 17.833 13.388 12.878 1.00 59.30 88 SER A CA 1
ATOM 667 C C . SER A 1 91 ? 18.827 13.755 13.965 1.00 58.20 88 SER A C 1
ATOM 668 O O . SER A 1 91 ? 18.925 13.045 14.981 1.00 59.29 88 SER A O 1
ATOM 671 N N . ASP A 1 92 ? 19.514 14.885 13.795 1.00 56.24 89 ASP A N 1
ATOM 672 C CA . ASP A 1 92 ? 20.495 15.321 14.804 1.00 55.10 89 ASP A CA 1
ATOM 673 C C . ASP A 1 92 ? 19.948 15.959 16.094 1.00 52.75 89 ASP A C 1
ATOM 674 O O . ASP A 1 92 ? 20.723 16.302 16.974 1.00 53.05 89 ASP A O 1
ATOM 679 N N . GLY A 1 93 ? 18.638 16.156 16.208 1.00 51.79 90 GLY A N 1
ATOM 680 C CA . GLY A 1 93 ? 18.078 16.800 17.408 1.00 49.37 90 GLY A CA 1
ATOM 681 C C . GLY A 1 93 ? 17.740 18.294 17.252 1.00 49.14 90 GLY A C 1
ATOM 682 O O . GLY A 1 93 ? 17.000 18.876 18.094 1.00 46.78 90 GLY A O 1
ATOM 683 N N . SER A 1 94 ? 18.283 18.930 16.199 1.00 47.43 91 SER A N 1
ATOM 684 C CA . SER A 1 94 ? 17.914 20.290 15.911 1.00 46.08 91 SER A CA 1
ATOM 685 C C . SER A 1 94 ? 16.562 20.343 15.161 1.00 46.30 91 SER A C 1
ATOM 686 O O . SER A 1 94 ? 15.988 19.306 14.797 1.00 46.37 91 SER A O 1
ATOM 689 N N . PHE A 1 95 ? 16.033 21.559 14.991 1.00 45.12 92 PHE A N 1
ATOM 690 C CA . PHE A 1 95 ? 14.777 21.759 14.301 1.00 45.67 92 PHE A CA 1
ATOM 691 C C . PHE A 1 95 ? 14.988 22.520 13.032 1.00 46.56 92 PHE A C 1
ATOM 692 O O . PHE A 1 95 ? 15.884 23.349 12.927 1.00 46.37 92 PHE A O 1
ATOM 700 N N . THR A 1 96 ? 14.167 22.205 12.051 1.00 48.34 93 THR A N 1
ATOM 701 C CA . THR A 1 96 ? 14.121 22.975 10.806 1.00 49.96 93 THR A CA 1
ATOM 702 C C . THR A 1 96 ? 12.772 23.685 10.739 1.00 49.12 93 THR A C 1
ATOM 703 O O . THR A 1 96 ? 11.700 23.069 10.944 1.00 49.21 93 THR A O 1
ATOM 707 N N . ILE A 1 97 ? 12.832 24.986 10.494 1.00 48.09 94 ILE A N 1
ATOM 708 C CA . ILE A 1 97 ? 11.621 25.816 10.429 1.00 46.64 94 ILE A CA 1
ATOM 709 C C . ILE A 1 97 ? 11.388 26.192 8.972 1.00 46.85 94 ILE A C 1
ATOM 710 O O . ILE A 1 97 ? 12.197 26.883 8.367 1.00 45.66 94 ILE A O 1
ATOM 715 N N . LYS A 1 98 ? 10.281 25.769 8.404 1.00 48.46 95 LYS A N 1
ATOM 716 C CA . LYS A 1 98 ? 10.066 26.118 6.988 1.00 51.52 95 LYS A CA 1
ATOM 717 C C . LYS A 1 98 ? 9.237 27.371 6.861 1.00 51.18 95 LYS A C 1
ATOM 718 O O . LYS A 1 98 ? 8.176 27.467 7.437 1.00 51.62 95 LYS A O 1
ATOM 724 N N . LEU A 1 99 ? 9.722 28.329 6.094 1.00 52.95 96 LEU A N 1
ATOM 725 C CA . LEU A 1 99 ? 9.011 29.576 5.914 1.00 53.12 96 LEU A CA 1
ATOM 726 C C . LEU A 1 99 ? 8.337 29.683 4.551 1.00 55.75 96 LEU A C 1
ATOM 727 O O . LEU A 1 99 ? 8.739 29.031 3.568 1.00 55.96 96 LEU A O 1
ATOM 732 N N . GLU A 1 100 ? 7.323 30.541 4.497 1.00 56.57 97 GLU A N 1
ATOM 733 C CA . GLU A 1 100 ? 6.700 30.883 3.248 1.00 59.68 97 GLU A CA 1
ATOM 734 C C . GLU A 1 100 ? 7.757 31.436 2.287 1.00 61.29 97 GLU A C 1
ATOM 735 O O . GLU A 1 100 ? 8.689 32.133 2.699 1.00 62.12 97 GLU A O 1
ATOM 741 N N . GLY A 1 101 ? 7.630 31.085 1.011 1.00 63.10 98 GLY A N 1
ATOM 742 C CA . GLY A 1 101 ? 8.583 31.521 -0.021 1.00 64.38 98 GLY A CA 1
ATOM 743 C C . GLY A 1 101 ? 9.860 30.692 -0.093 1.00 65.45 98 GLY A C 1
ATOM 744 O O . GLY A 1 101 ? 10.838 31.104 -0.739 1.00 66.39 98 GLY A O 1
ATOM 745 N N . GLY A 1 102 ? 9.859 29.520 0.546 1.00 64.53 99 GLY A N 1
ATOM 746 C CA . GLY A 1 102 ? 10.965 28.557 0.390 1.00 64.15 99 GLY A CA 1
ATOM 747 C C . GLY A 1 102 ? 12.181 28.752 1.281 1.00 63.40 99 GLY A C 1
ATOM 748 O O . GLY A 1 102 ? 13.200 28.080 1.118 1.00 63.46 99 GLY A O 1
ATOM 749 N N . LYS A 1 103 ? 12.076 29.654 2.249 1.00 62.08 100 LYS A N 1
ATOM 750 C CA . LYS A 1 103 ? 13.201 29.899 3.158 1.00 61.28 100 LYS A CA 1
ATOM 751 C C . LYS A 1 103 ? 13.126 28.986 4.381 1.00 59.18 100 LYS A C 1
ATOM 752 O O . LYS A 1 103 ? 12.053 28.501 4.781 1.00 57.11 100 LYS A O 1
ATOM 758 N N . THR A 1 104 ? 14.296 28.796 4.978 1.00 58.61 101 THR A N 1
ATOM 759 C CA . THR A 1 104 ? 14.507 27.832 6.040 1.00 58.14 101 THR A CA 1
ATOM 760 C C . THR A 1 104 ? 15.296 28.439 7.168 1.00 56.37 101 THR A C 1
ATOM 761 O O . THR A 1 104 ? 16.168 29.269 6.951 1.00 56.99 101 THR A O 1
ATOM 765 N N . GLU A 1 105 ? 15.020 27.969 8.363 1.00 54.10 102 GLU A N 1
ATOM 766 C CA . GLU A 1 105 ? 15.748 28.383 9.554 1.00 53.34 102 GLU A CA 1
ATOM 767 C C . GLU A 1 105 ? 16.066 27.116 10.401 1.00 51.52 102 GLU A C 1
ATOM 768 O O . GLU A 1 105 ? 15.378 26.073 10.314 1.00 51.52 102 GLU A O 1
ATOM 774 N N . LEU A 1 106 ? 17.132 27.194 11.173 1.00 49.09 103 LEU A N 1
ATOM 775 C CA . LEU A 1 106 ? 17.470 26.129 12.082 1.00 48.06 103 LEU A CA 1
ATOM 776 C C . LEU A 1 106 ? 17.431 26.619 13.522 1.00 45.26 103 LEU A C 1
ATOM 777 O O . LEU A 1 106 ? 17.630 27.804 13.799 1.00 45.44 103 LEU A O 1
ATOM 782 N N . ALA A 1 107 ? 17.226 25.707 14.452 1.00 42.99 104 ALA A N 1
ATOM 783 C CA . ALA A 1 107 ? 16.961 26.109 15.857 1.00 40.57 104 ALA A CA 1
ATOM 784 C C . ALA A 1 107 ? 17.206 24.929 16.760 1.00 40.38 104 ALA A C 1
ATOM 785 O O . ALA A 1 107 ? 16.869 23.783 16.411 1.00 39.70 104 ALA A O 1
ATOM 787 N N . LYS A 1 108 ? 17.757 25.203 17.933 1.00 41.15 105 LYS A N 1
ATOM 788 C CA . LYS A 1 108 ? 17.943 24.163 18.940 1.00 42.92 105 LYS A CA 1
ATOM 789 C C . LYS A 1 108 ? 16.630 23.732 19.576 1.00 42.87 105 LYS A C 1
ATOM 790 O O . LYS A 1 108 ? 16.470 22.572 19.917 1.00 43.25 105 LYS A O 1
ATOM 796 N N . ALA A 1 109 ? 15.739 24.712 19.778 1.00 42.93 106 ALA A N 1
ATOM 797 C CA . ALA A 1 109 ? 14.471 24.573 20.493 1.00 41.76 106 ALA A CA 1
ATOM 798 C C . ALA A 1 109 ? 13.424 25.348 19.695 1.00 42.13 106 ALA A C 1
ATOM 799 O O . ALA A 1 109 ? 13.775 26.233 18.927 1.00 42.98 106 ALA A O 1
ATOM 801 N N . VAL A 1 110 ? 12.152 24.981 19.861 1.00 42.04 107 VAL A N 1
ATOM 802 C CA . VAL A 1 110 ? 11.052 25.646 19.227 1.00 41.23 107 VAL A CA 1
ATOM 803 C C . VAL A 1 110 ? 9.926 25.755 20.216 1.00 41.24 107 VAL A C 1
ATOM 804 O O . VAL A 1 110 ? 9.610 24.786 20.886 1.00 42.96 107 VAL A O 1
ATOM 808 N N . ILE A 1 111 ? 9.341 26.950 20.330 1.00 39.97 108 ILE A N 1
ATOM 809 C CA . ILE A 1 111 ? 8.145 27.162 21.081 1.00 38.41 108 ILE A CA 1
ATOM 810 C C . ILE A 1 111 ? 7.058 27.604 20.147 1.00 39.89 108 ILE A C 1
ATOM 811 O O . ILE A 1 111 ? 7.114 28.706 19.572 1.00 40.10 108 ILE A O 1
ATOM 816 N N . VAL A 1 112 ? 6.071 26.729 19.985 1.00 40.87 109 VAL A N 1
ATOM 817 C CA . VAL A 1 112 ? 4.958 26.965 19.086 1.00 41.11 109 VAL A CA 1
ATOM 818 C C . VAL A 1 112 ? 3.822 27.598 19.891 1.00 41.41 109 VAL A C 1
ATOM 819 O O . VAL A 1 112 ? 3.311 27.028 20.868 1.00 39.43 109 VAL A O 1
ATOM 823 N N . CYS A 1 113 ? 3.391 28.735 19.370 1.00 42.21 110 CYS A N 1
ATOM 824 C CA . CYS A 1 113 ? 2.578 29.711 20.047 1.00 42.73 110 CYS A CA 1
ATOM 825 C C . CYS A 1 113 ? 1.520 30.226 19.087 1.00 42.04 110 CYS A C 1
ATOM 826 O O . CYS A 1 113 ? 1.219 31.409 19.139 1.00 40.31 110 CYS A O 1
ATOM 829 N N . THR A 1 114 ? 1.042 29.416 18.149 1.00 42.30 111 THR A N 1
ATOM 830 C CA . THR A 1 114 ? 0.364 30.026 16.988 1.00 43.92 111 THR A CA 1
ATOM 831 C C . THR A 1 114 ? -1.098 30.449 17.178 1.00 43.54 111 THR A C 1
ATOM 832 O O . THR A 1 114 ? -1.704 30.984 16.244 1.00 45.23 111 THR A O 1
ATOM 836 N N . GLY A 1 115 ? -1.657 30.204 18.335 1.00 42.89 112 GLY A N 1
ATOM 837 C CA . GLY A 1 115 ? -2.954 30.781 18.667 1.00 44.91 112 GLY A CA 1
ATOM 838 C C . GLY A 1 115 ? -4.102 30.012 18.048 1.00 45.53 112 GLY A C 1
ATOM 839 O O . GLY A 1 115 ? -3.986 28.765 17.782 1.00 46.29 112 GLY A O 1
ATOM 840 N N . SER A 1 116 ? -5.173 30.749 17.779 1.00 44.56 113 SER A N 1
ATOM 841 C CA . SER A 1 116 ? -6.410 30.170 17.267 1.00 45.81 113 SER A CA 1
ATOM 842 C C . SER A 1 116 ? -7.021 31.117 16.272 1.00 45.95 113 SER A C 1
ATOM 843 O O . SER A 1 116 ? -6.674 32.295 16.201 1.00 43.67 113 SER A O 1
ATOM 846 N N . ALA A 1 117 ? -7.944 30.575 15.501 1.00 46.91 114 ALA A N 1
ATOM 847 C CA . ALA A 1 117 ? -8.616 31.339 14.487 1.00 48.62 114 ALA A CA 1
ATOM 848 C C . ALA A 1 117 ? -10.117 31.048 14.593 1.00 49.14 114 ALA A C 1
ATOM 849 O O . ALA A 1 117 ? -10.500 29.946 15.012 1.00 49.36 114 ALA A O 1
ATOM 851 N N . PRO A 1 118 ? -10.950 32.021 14.183 1.00 49.55 115 PRO A N 1
ATOM 852 C CA . PRO A 1 118 ? -12.414 31.980 14.222 1.00 50.10 115 PRO A CA 1
ATOM 853 C C . PRO A 1 118 ? -12.991 30.736 13.580 1.00 50.23 115 PRO A C 1
ATOM 854 O O . PRO A 1 118 ? -12.684 30.426 12.441 1.00 49.81 115 PRO A O 1
ATOM 858 N N . LYS A 1 119 ? -13.828 30.054 14.349 1.00 51.12 116 LYS A N 1
ATOM 859 C CA . LYS A 1 119 ? -14.609 28.882 13.915 1.00 52.51 116 LYS A CA 1
ATOM 860 C C . LYS A 1 119 ? -15.583 29.392 12.857 1.00 52.44 116 LYS A C 1
ATOM 861 O O . LYS A 1 119 ? -15.951 30.572 12.884 1.00 50.36 116 LYS A O 1
ATOM 867 N N . LYS A 1 120 ? -15.942 28.524 11.903 1.00 53.98 117 LYS A N 1
ATOM 868 C CA . LYS A 1 120 ? -17.164 28.688 11.088 1.00 54.78 117 LYS A CA 1
ATOM 869 C C . LYS A 1 120 ? -18.444 28.470 11.913 1.00 54.39 117 LYS A C 1
ATOM 870 O O . LYS A 1 120 ? -18.492 27.600 12.800 1.00 54.12 117 LYS A O 1
ATOM 876 N N . ALA A 1 121 ? -19.467 29.288 11.678 1.00 53.95 118 ALA A N 1
ATOM 877 C CA . ALA A 1 121 ? -20.751 29.069 12.346 1.00 53.57 118 ALA A CA 1
ATOM 878 C C . ALA A 1 121 ? -21.512 27.947 11.684 1.00 54.49 118 ALA A C 1
ATOM 879 O O . ALA A 1 121 ? -22.221 27.204 12.363 1.00 55.32 118 ALA A O 1
ATOM 881 N N . GLY A 1 122 ? -21.342 27.805 10.369 1.00 54.71 119 GLY A N 1
ATOM 882 C CA . GLY A 1 122 ? -21.995 26.749 9.596 1.00 55.18 119 GLY A CA 1
ATOM 883 C C . GLY A 1 122 ? -23.362 27.176 9.045 1.00 55.82 119 GLY A C 1
ATOM 884 O O . GLY A 1 122 ? -24.385 26.524 9.302 1.00 57.94 119 GLY A O 1
ATOM 885 N N . PHE A 1 123 ? -23.439 28.267 8.297 1.00 53.54 120 PHE A N 1
ATOM 886 C CA . PHE A 1 123 ? -24.719 28.570 7.713 1.00 51.85 120 PHE A CA 1
ATOM 887 C C . PHE A 1 123 ? -24.546 28.871 6.247 1.00 52.84 120 PHE A C 1
ATOM 888 O O . PHE A 1 123 ? -23.451 29.272 5.796 1.00 52.50 120 PHE A O 1
ATOM 896 N N . LYS A 1 124 ? -25.622 28.665 5.511 1.00 52.14 121 LYS A N 1
ATOM 897 C CA . LYS A 1 124 ? -25.611 28.917 4.090 1.00 54.28 121 LYS A CA 1
ATOM 898 C C . LYS A 1 124 ? -25.170 30.355 3.834 1.00 53.47 121 LYS A C 1
ATOM 899 O O . LYS A 1 124 ? -25.626 31.293 4.530 1.00 53.56 121 LYS A O 1
ATOM 905 N N . GLY A 1 125 ? -24.250 30.509 2.890 1.00 53.16 122 GLY A N 1
ATOM 906 C CA . GLY A 1 125 ? -23.708 31.804 2.493 1.00 54.19 122 GLY A CA 1
ATOM 907 C C . GLY A 1 125 ? -22.568 32.343 3.358 1.00 54.19 122 GLY A C 1
ATOM 908 O O . GLY A 1 125 ? -21.970 33.353 3.029 1.00 54.55 122 GLY A O 1
ATOM 909 N N . GLU A 1 126 ? -22.273 31.691 4.474 1.00 54.98 123 GLU A N 1
ATOM 910 C CA . GLU A 1 126 ? -21.193 32.130 5.341 1.00 55.41 123 GLU A CA 1
ATOM 911 C C . GLU A 1 126 ? -19.910 32.382 4.552 1.00 56.72 123 GLU A C 1
ATOM 912 O O . GLU A 1 126 ? -19.342 33.488 4.602 1.00 56.30 123 GLU A O 1
ATOM 918 N N . ASP A 1 127 ? -19.469 31.368 3.817 1.00 58.12 124 ASP A N 1
ATOM 919 C CA . ASP A 1 127 ? -18.207 31.438 3.085 1.00 59.85 124 ASP A CA 1
ATOM 920 C C . ASP A 1 127 ? -18.312 32.354 1.880 1.00 59.33 124 ASP A C 1
ATOM 921 O O . ASP A 1 127 ? -17.412 33.157 1.617 1.00 59.66 12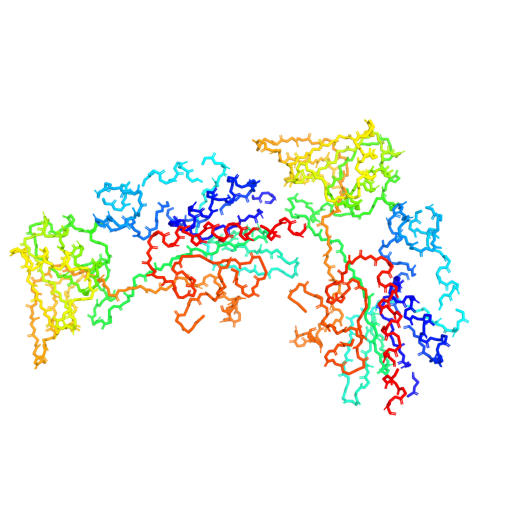4 ASP A O 1
ATOM 926 N N . GLU A 1 128 ? -19.406 32.231 1.156 1.00 58.91 125 GLU A N 1
ATOM 927 C CA . GLU A 1 128 ? -19.623 33.060 -0.034 1.00 58.87 125 GLU A CA 1
ATOM 928 C C . GLU A 1 128 ? -19.566 34.571 0.326 1.00 57.04 125 GLU A C 1
ATOM 929 O O . GLU A 1 128 ? -19.042 35.376 -0.444 1.00 56.26 125 GLU A O 1
ATOM 935 N N . PHE A 1 129 ? -20.056 34.954 1.514 1.00 53.89 126 PHE A N 1
ATOM 936 C CA . PHE A 1 129 ? -20.098 36.390 1.837 1.00 51.75 126 PHE A CA 1
ATOM 937 C C . PHE A 1 129 ? -19.001 36.906 2.752 1.00 50.47 126 PHE A C 1
ATOM 938 O O . PHE A 1 129 ? -19.010 38.047 3.169 1.00 50.19 126 PHE A O 1
ATOM 946 N N . PHE A 1 130 ? -18.060 36.049 3.079 1.00 50.48 127 PHE A N 1
ATOM 947 C CA . PHE A 1 130 ? -17.010 36.440 3.983 1.00 50.33 127 PHE A CA 1
ATOM 948 C C . PHE A 1 130 ? -16.260 37.641 3.390 1.00 50.11 127 PHE A C 1
ATOM 949 O O . PHE A 1 130 ? -15.832 37.599 2.254 1.00 49.89 127 PHE A O 1
ATOM 957 N N . GLY A 1 131 ? -16.135 38.729 4.153 1.00 49.91 128 GLY A N 1
ATOM 958 C CA . GLY A 1 131 ? -15.457 39.956 3.637 1.00 49.68 128 GLY A CA 1
ATOM 959 C C . GLY A 1 131 ? -16.299 40.878 2.748 1.00 49.56 128 GLY A C 1
ATOM 960 O O . GLY A 1 131 ? -15.806 41.922 2.283 1.00 48.87 128 GLY A O 1
ATOM 961 N N . LYS A 1 132 ? -17.561 40.488 2.517 1.00 48.92 129 LYS A N 1
ATOM 962 C CA . LYS A 1 132 ? -18.578 41.318 1.851 1.00 49.19 129 LYS A CA 1
ATOM 963 C C . LYS A 1 132 ? -19.889 41.462 2.693 1.00 48.12 129 LYS A C 1
ATOM 964 O O . LYS A 1 132 ? -20.973 41.645 2.141 1.00 47.17 129 LYS A O 1
ATOM 970 N N . GLY A 1 133 ? -19.760 41.362 4.019 1.00 46.66 130 GLY A N 1
ATOM 971 C CA . GLY A 1 133 ? -20.835 41.621 4.970 1.00 45.40 130 GLY A CA 1
ATOM 972 C C . GLY A 1 133 ? -20.818 40.660 6.147 1.00 44.61 130 GLY A C 1
ATOM 973 O O . GLY A 1 133 ? -21.584 40.832 7.102 1.00 45.49 130 GLY A O 1
ATOM 974 N N . VAL A 1 134 ? -19.991 39.615 6.038 1.00 43.77 131 VAL A N 1
ATOM 975 C CA . VAL A 1 134 ? -19.822 38.625 7.051 1.00 42.77 131 VAL A CA 1
ATOM 976 C C . VAL A 1 134 ? -18.438 38.925 7.593 1.00 44.14 131 VAL A C 1
ATOM 977 O O . VAL A 1 134 ? -17.496 39.113 6.822 1.00 46.74 131 VAL A O 1
ATOM 981 N N . SER A 1 135 ? -18.302 39.008 8.908 1.00 42.76 132 SER A N 1
ATOM 982 C CA . SER A 1 135 ? -17.050 39.391 9.472 1.00 42.52 132 SER A CA 1
ATOM 983 C C . SER A 1 135 ? -16.830 38.755 10.839 1.00 42.04 132 SER A C 1
ATOM 984 O O . SER A 1 135 ? -17.778 38.317 11.519 1.00 40.94 132 SER A O 1
ATOM 987 N N . THR A 1 136 ? -15.565 38.719 11.255 1.00 42.29 133 THR A N 1
ATOM 988 C CA . THR A 1 136 ? -15.257 38.176 12.568 1.00 41.70 133 THR A CA 1
ATOM 989 C C . THR A 1 136 ? -14.468 39.182 13.361 1.00 41.56 133 THR A C 1
ATOM 990 O O . THR A 1 136 ? -13.947 38.852 14.461 1.00 40.26 133 THR A O 1
ATOM 994 N N . CYS A 1 137 ? -14.376 40.397 12.811 1.00 41.89 134 CYS A N 1
ATOM 995 C CA . CYS A 1 137 ? -13.699 41.490 13.514 1.00 42.76 134 CYS A CA 1
ATOM 996 C C . CYS A 1 137 ? -14.534 42.768 13.514 1.00 42.98 134 CYS A C 1
ATOM 997 O O . CYS A 1 137 ? -14.684 43.443 12.472 1.00 43.43 134 CYS A O 1
ATOM 1000 N N . ALA A 1 138 ? -15.088 43.088 14.671 1.00 43.15 135 ALA A N 1
ATOM 1001 C CA . ALA A 1 138 ? -15.930 44.302 14.824 1.00 45.20 135 ALA A CA 1
ATOM 1002 C C . ALA A 1 138 ? -15.112 45.620 14.868 1.00 47.08 135 ALA A C 1
ATOM 1003 O O . ALA A 1 138 ? -15.499 46.620 14.236 1.00 47.66 135 ALA A O 1
ATOM 1005 N N . THR A 1 139 ? -13.985 45.637 15.600 1.00 47.49 136 THR A N 1
ATOM 1006 C CA . THR A 1 139 ? -13.099 46.793 15.520 1.00 47.58 136 THR A CA 1
ATOM 1007 C C . THR A 1 139 ? -12.575 47.034 14.086 1.00 48.39 136 THR A C 1
ATOM 1008 O O . THR A 1 139 ? -12.367 48.167 13.698 1.00 48.94 136 THR A O 1
ATOM 1012 N N . CYS A 1 140 ? -12.321 46.009 13.296 1.00 48.82 137 CYS A N 1
ATOM 1013 C CA . CYS A 1 140 ? -11.862 46.316 11.934 1.00 51.82 137 CYS A CA 1
ATOM 1014 C C . CYS A 1 140 ? -12.967 46.953 11.108 1.00 51.62 137 CYS A C 1
ATOM 1015 O O . CYS A 1 140 ? -12.719 47.881 10.377 1.00 53.21 137 CYS A O 1
ATOM 1018 N N . ASP A 1 141 ? -14.180 46.412 11.195 1.00 51.59 138 ASP A N 1
ATOM 1019 C CA . ASP A 1 141 ? -15.237 46.704 10.204 1.00 51.35 138 ASP A CA 1
ATOM 1020 C C . ASP A 1 141 ? -16.370 47.560 10.712 1.00 50.71 138 ASP A C 1
ATOM 1021 O O . ASP A 1 141 ? -17.191 47.997 9.911 1.00 50.44 138 ASP A O 1
ATOM 1026 N N . GLY A 1 142 ? -16.417 47.806 12.025 1.00 50.39 139 GLY A N 1
ATOM 1027 C CA . GLY A 1 142 ? -17.501 48.598 12.637 1.00 51.36 139 GLY A CA 1
ATOM 1028 C C . GLY A 1 142 ? -17.802 49.880 11.871 1.00 53.65 139 GLY A C 1
ATOM 1029 O O . GLY A 1 142 ? -18.949 50.123 11.442 1.00 53.39 139 GLY A O 1
ATOM 1030 N N . PHE A 1 143 ? -16.751 50.655 11.639 1.00 54.82 140 PHE A N 1
ATOM 1031 C CA . PHE A 1 143 ? -16.832 51.956 11.023 1.00 57.36 140 PHE A CA 1
ATOM 1032 C C . PHE A 1 143 ? -17.691 51.975 9.751 1.00 57.25 140 PHE A C 1
ATOM 1033 O O . PHE A 1 143 ? -18.399 52.970 9.490 1.00 58.22 140 PHE A O 1
ATOM 1041 N N . PHE A 1 144 ? -17.618 50.908 8.948 1.00 56.15 141 PHE A N 1
ATOM 1042 C CA . PHE A 1 144 ? -18.412 50.838 7.732 1.00 55.82 141 PHE A CA 1
ATOM 1043 C C . PHE A 1 144 ? -19.919 50.786 8.006 1.00 54.22 141 PHE A C 1
ATOM 1044 O O . PHE A 1 144 ? -20.687 51.091 7.118 1.00 54.38 141 PHE A O 1
ATOM 1052 N N . TYR A 1 145 ? -20.328 50.458 9.235 1.00 52.43 142 TYR A N 1
ATOM 1053 C CA . TYR A 1 145 ? -21.736 50.244 9.584 1.00 51.16 142 TYR A CA 1
ATOM 1054 C C . TYR A 1 145 ? -22.270 51.312 10.526 1.00 52.04 142 TYR A C 1
ATOM 1055 O O . TYR A 1 145 ? -23.198 51.062 11.324 1.00 50.59 142 TYR A O 1
ATOM 1064 N N . LYS A 1 146 ? -21.669 52.501 10.467 1.00 53.60 143 LYS A N 1
ATOM 1065 C CA . LYS A 1 146 ? -22.118 53.620 11.307 1.00 55.02 143 LYS A CA 1
ATOM 1066 C C . LYS A 1 146 ? -23.571 54.005 10.966 1.00 54.55 143 LYS A C 1
ATOM 1067 O O . LYS A 1 146 ? -23.939 54.082 9.789 1.00 54.03 143 LYS A O 1
ATOM 1073 N N . ASN A 1 147 ? -24.393 54.232 11.991 1.00 54.00 144 ASN A N 1
ATOM 1074 C CA . ASN A 1 147 ? -25.846 54.496 11.790 1.00 54.90 144 ASN A CA 1
ATOM 1075 C C . ASN A 1 147 ? -26.567 53.441 10.894 1.00 53.65 144 ASN A C 1
ATOM 1076 O O . ASN A 1 147 ? -27.432 53.800 10.112 1.00 54.75 144 ASN A O 1
ATOM 1081 N N . LYS A 1 148 ? -26.187 52.163 10.994 1.00 51.72 145 LYS A N 1
ATOM 1082 C CA . LYS A 1 148 ? -26.797 51.076 10.225 1.00 49.77 145 LYS A CA 1
ATOM 1083 C C . LYS A 1 148 ? -27.102 49.928 11.176 1.00 48.29 145 LYS A C 1
ATOM 1084 O O . LYS A 1 148 ? -26.677 49.975 12.349 1.00 47.21 145 LYS A O 1
ATOM 1090 N N . GLU A 1 149 ? -27.878 48.929 10.720 1.00 45.91 146 GLU A N 1
ATOM 1091 C CA . GLU A 1 149 ? -28.241 47.826 11.608 1.00 44.46 146 GLU A CA 1
ATOM 1092 C C . GLU A 1 149 ? -27.351 46.667 11.239 1.00 43.09 146 GLU A C 1
ATOM 1093 O O . GLU A 1 149 ? -27.041 46.470 10.038 1.00 44.25 146 GLU A O 1
ATOM 1099 N N . VAL A 1 150 ? -26.921 45.909 12.231 1.00 39.46 147 VAL A N 1
ATOM 1100 C CA . VAL A 1 150 ? -26.178 44.695 11.934 1.00 38.54 147 VAL A CA 1
ATOM 1101 C C . VAL A 1 150 ? -26.597 43.581 12.837 1.00 38.67 147 VAL A C 1
ATOM 1102 O O . VAL A 1 150 ? -27.194 43.819 13.912 1.00 39.53 147 VAL A O 1
ATOM 1106 N N . ALA A 1 151 ? -26.236 42.373 12.442 1.00 38.08 148 ALA A N 1
ATOM 1107 C CA . ALA A 1 151 ? -26.414 41.234 13.335 1.00 38.88 148 ALA A CA 1
ATOM 1108 C C . ALA A 1 151 ? -25.065 40.787 14.006 1.00 38.75 148 ALA A C 1
ATOM 1109 O O . ALA A 1 151 ? -24.000 40.949 13.448 1.00 38.17 148 ALA A O 1
ATOM 1111 N N . VAL A 1 152 ? -25.139 40.248 15.215 1.00 38.38 149 VAL A N 1
ATOM 1112 C CA . VAL A 1 152 ? -23.999 39.672 15.882 1.00 37.27 149 VAL A CA 1
ATOM 1113 C C . VAL A 1 152 ? -24.454 38.283 16.319 1.00 37.02 149 VAL A C 1
ATOM 1114 O O . VAL A 1 152 ? -25.536 38.156 16.912 1.00 37.48 149 VAL A O 1
ATOM 1118 N N . LEU A 1 153 ? -23.650 37.256 16.024 1.00 36.17 150 LEU A N 1
ATOM 1119 C CA . LEU A 1 153 ? -23.966 35.842 16.319 1.00 36.20 150 LEU A CA 1
ATOM 1120 C C . LEU A 1 153 ? -23.011 35.300 17.363 1.00 37.52 150 LEU A C 1
ATOM 1121 O O . LEU A 1 153 ? -21.789 35.363 17.161 1.00 38.80 150 LEU A O 1
ATOM 1126 N N . GLY A 1 154 ? -23.528 34.774 18.466 1.00 36.32 151 GLY A N 1
ATOM 1127 C CA . GLY A 1 154 ? -22.668 34.153 19.448 1.00 37.42 151 GLY A CA 1
ATOM 1128 C C . GLY A 1 154 ? -23.267 34.426 20.794 1.00 37.88 151 GLY A C 1
ATOM 1129 O O . GLY A 1 154 ? -24.086 35.333 20.907 1.00 39.32 151 GLY A O 1
ATOM 1130 N N . GLY A 1 155 ? -22.859 33.694 21.825 1.00 38.59 152 GLY A N 1
ATOM 1131 C CA . GLY A 1 155 ? -23.376 33.948 23.171 1.00 38.95 152 GLY A CA 1
ATOM 1132 C C . GLY A 1 155 ? -22.354 33.968 24.298 1.00 40.51 152 GLY A C 1
ATOM 1133 O O . GLY A 1 155 ? -22.728 33.895 25.475 1.00 40.19 152 GLY A O 1
ATOM 1134 N N . GLY A 1 156 ? -21.063 34.052 23.945 1.00 40.84 153 GLY A N 1
ATOM 1135 C CA . GLY A 1 156 ? -19.963 34.106 24.930 1.00 39.90 153 GLY A CA 1
ATOM 1136 C C . GLY A 1 156 ? -19.594 35.558 25.268 1.00 40.28 153 GLY A C 1
ATOM 1137 O O . GLY A 1 156 ? -20.218 36.527 24.785 1.00 40.43 153 GLY A O 1
ATOM 1138 N N . ASP A 1 157 ? -18.617 35.720 26.150 1.00 41.55 154 ASP A N 1
ATOM 1139 C CA . ASP A 1 157 ? -18.113 37.052 26.532 1.00 41.58 154 ASP A CA 1
ATOM 1140 C C . ASP A 1 157 ? -17.794 37.846 25.223 1.00 40.61 154 ASP A C 1
ATOM 1141 O O . ASP A 1 157 ? -18.195 39.026 25.069 1.00 40.23 154 ASP A O 1
ATOM 1146 N N . THR A 1 158 ? -17.136 37.204 24.262 1.00 39.06 155 THR A N 1
ATOM 1147 C CA . THR A 1 158 ? -16.724 37.960 23.049 1.00 38.88 155 THR A CA 1
ATOM 1148 C C . THR A 1 158 ? -17.900 38.554 22.274 1.00 37.60 155 THR A C 1
ATOM 1149 O O . THR A 1 158 ? -17.927 39.740 21.999 1.00 39.33 155 THR A O 1
ATOM 1153 N N . ALA A 1 159 ? -18.910 37.757 21.979 1.00 37.17 156 ALA A N 1
ATOM 1154 C CA . ALA A 1 159 ? -20.087 38.279 21.283 1.00 35.85 156 ALA A CA 1
ATOM 1155 C C . ALA A 1 159 ? -20.754 39.464 21.944 1.00 35.24 156 ALA A C 1
ATOM 1156 O O . ALA A 1 159 ? -21.078 40.464 21.271 1.00 34.49 156 ALA A O 1
ATOM 1158 N N . LEU A 1 160 ? -20.965 39.374 23.255 1.00 36.14 157 LEU A N 1
ATOM 1159 C CA . LEU A 1 160 ? -21.624 40.435 23.969 1.00 36.82 157 LEU A CA 1
ATOM 1160 C C . LEU A 1 160 ? -20.796 41.724 23.962 1.00 37.73 157 LEU A C 1
ATOM 1161 O O . LEU A 1 160 ? -21.327 42.846 23.669 1.00 37.36 157 LEU A O 1
ATOM 1166 N N . GLU A 1 161 ? -19.503 41.580 24.280 1.00 38.93 158 GLU A N 1
ATOM 1167 C CA . GLU A 1 161 ? -18.548 42.705 24.270 1.00 40.06 158 GLU A CA 1
ATOM 1168 C C . GLU A 1 161 ? -18.559 43.407 22.927 1.00 40.49 158 GLU A C 1
ATOM 1169 O O . GLU A 1 161 ? -18.607 44.641 22.865 1.00 41.31 158 GLU A O 1
ATOM 1175 N N . GLU A 1 162 ? -18.472 42.647 21.851 1.00 40.29 159 GLU A N 1
ATOM 1176 C CA . GLU A 1 162 ? -18.418 43.308 20.569 1.00 42.25 159 GLU A CA 1
ATOM 1177 C C . GLU A 1 162 ? -19.791 43.866 20.213 1.00 42.17 159 GLU A C 1
ATOM 1178 O O . GLU A 1 162 ? -19.874 44.907 19.585 1.00 42.54 159 GLU A O 1
ATOM 1184 N N . ALA A 1 163 ? -20.865 43.218 20.662 1.00 41.77 160 ALA A N 1
ATOM 1185 C CA . ALA A 1 163 ? -22.173 43.876 20.538 1.00 42.56 160 ALA A CA 1
ATOM 1186 C C . ALA A 1 163 ? -22.269 45.226 21.282 1.00 42.25 160 ALA A C 1
ATOM 1187 O O . ALA A 1 163 ? -22.882 46.147 20.758 1.00 43.10 160 ALA A O 1
ATOM 1189 N N . LEU A 1 164 ? -21.657 45.364 22.465 1.00 42.25 161 LEU A N 1
ATOM 1190 C CA . LEU A 1 164 ? -21.657 46.657 23.198 1.00 42.28 161 LEU A CA 1
ATOM 1191 C C . LEU A 1 164 ? -20.870 47.693 22.446 1.00 42.66 161 LEU A C 1
ATOM 1192 O O . LEU A 1 164 ? -21.236 48.854 22.362 1.00 43.64 161 LEU A O 1
ATOM 1197 N N . TYR A 1 165 ? -19.778 47.248 21.854 1.00 42.38 162 TYR A N 1
ATOM 1198 C CA . TYR A 1 165 ? -18.942 48.140 21.105 1.00 41.34 162 TYR A CA 1
ATOM 1199 C C . TYR A 1 165 ? -19.663 48.568 19.856 1.00 41.08 162 TYR A C 1
ATOM 1200 O O . TYR A 1 165 ? -19.688 49.724 19.525 1.00 42.40 162 TYR A O 1
ATOM 1209 N N . LEU A 1 166 ? -20.263 47.641 19.145 1.00 40.77 163 LEU A N 1
ATOM 1210 C CA . LEU A 1 166 ? -20.967 48.034 17.941 1.00 40.78 163 LEU A CA 1
ATOM 1211 C C . LEU A 1 166 ? -22.216 48.918 18.241 1.00 41.83 163 LEU A C 1
ATOM 1212 O O . LEU A 1 166 ? -22.730 49.629 17.343 1.00 41.24 163 LEU A O 1
ATOM 1217 N N . ALA A 1 167 ? -22.695 48.891 19.490 1.00 42.54 164 ALA A N 1
ATOM 1218 C CA . ALA A 1 167 ? -23.897 49.665 19.859 1.00 43.98 164 ALA A CA 1
ATOM 1219 C C . ALA A 1 167 ? -23.591 51.157 19.943 1.00 46.55 164 ALA A C 1
ATOM 1220 O O . ALA A 1 167 ? -24.490 51.959 19.823 1.00 48.44 164 ALA A O 1
ATOM 1222 N N . ASN A 1 168 ? -22.342 51.557 20.165 1.00 48.67 165 ASN A N 1
ATOM 1223 C CA . ASN A 1 168 ? -21.978 52.982 20.069 1.00 50.52 165 ASN A CA 1
ATOM 1224 C C . ASN A 1 168 ? -21.847 53.485 18.607 1.00 51.14 165 ASN A C 1
ATOM 1225 O O . ASN A 1 168 ? -21.574 54.657 18.387 1.00 53.49 165 ASN A O 1
ATOM 1230 N N . ILE A 1 169 ? -21.962 52.608 17.617 1.00 49.67 166 ILE A N 1
ATOM 1231 C CA . ILE A 1 169 ? -21.588 52.961 16.231 1.00 49.50 166 ILE A CA 1
ATOM 1232 C C . ILE A 1 169 ? -22.781 52.750 15.299 1.00 48.55 166 ILE A C 1
ATOM 1233 O O . ILE A 1 169 ? -23.167 53.650 14.590 1.00 49.80 166 ILE A O 1
ATOM 1238 N N . CYS A 1 170 ? -23.392 51.572 15.369 1.00 46.98 167 CYS A N 1
ATOM 1239 C CA . CYS A 1 170 ? -24.521 51.224 14.554 1.00 46.10 167 CYS A CA 1
ATOM 1240 C C . CYS A 1 170 ? -25.803 51.781 15.174 1.00 46.36 167 CYS A C 1
ATOM 1241 O O . CYS A 1 170 ? -25.821 52.145 16.372 1.00 47.08 167 CYS A O 1
ATOM 1244 N N . SER A 1 171 ? -26.870 51.868 14.385 1.00 45.14 168 SER A N 1
ATOM 1245 C CA . SER A 1 171 ? -28.165 52.287 14.979 1.00 45.72 168 SER A CA 1
ATOM 1246 C C . SER A 1 171 ? -28.811 51.178 15.765 1.00 45.03 168 SER A C 1
ATOM 1247 O O . SER A 1 171 ? -29.629 51.447 16.643 1.00 46.42 168 SER A O 1
ATOM 1250 N N . LYS A 1 172 ? -28.441 49.930 15.462 1.00 43.09 169 LYS A N 1
ATOM 1251 C CA . LYS A 1 172 ? -29.092 48.804 16.088 1.00 41.47 169 LYS A CA 1
ATOM 1252 C C . LYS A 1 172 ? -28.379 47.499 15.861 1.00 40.20 169 LYS A C 1
ATOM 1253 O O . LYS A 1 172 ? -27.782 47.244 14.781 1.00 41.11 169 LYS A O 1
ATOM 1259 N N . ILE A 1 173 ? -28.463 46.657 16.875 1.00 38.61 170 ILE A N 1
ATOM 1260 C CA . ILE A 1 173 ? -27.859 45.362 16.793 1.00 38.50 170 ILE A CA 1
ATOM 1261 C C . ILE A 1 173 ? -28.827 44.266 17.125 1.00 38.44 170 ILE A C 1
ATOM 1262 O O . ILE A 1 173 ? -29.463 44.310 18.194 1.00 40.18 170 ILE A O 1
ATOM 1267 N N . TYR A 1 174 ? -28.820 43.210 16.329 1.00 37.39 171 TYR A N 1
ATOM 1268 C CA . TYR A 1 174 ? -29.527 42.007 16.720 1.00 37.87 171 TYR A CA 1
ATOM 1269 C C . TYR A 1 174 ? -28.525 40.993 17.181 1.00 37.97 171 TYR A C 1
ATOM 1270 O O . TYR A 1 174 ? -27.738 40.514 16.381 1.00 37.11 171 TYR A O 1
ATOM 1279 N N . LEU A 1 175 ? -28.590 40.673 18.475 1.00 37.57 172 LEU A N 1
ATOM 1280 C CA . LEU A 1 175 ? -27.743 39.712 19.065 1.00 38.66 172 LEU A CA 1
ATOM 1281 C C . LEU A 1 175 ? -28.484 38.366 19.050 1.00 39.55 172 LEU A C 1
ATOM 1282 O O . LEU A 1 175 ? -29.548 38.210 19.645 1.00 41.03 172 LEU A O 1
ATOM 1287 N N . ILE A 1 176 ? -27.902 37.385 18.378 1.00 40.09 173 ILE A N 1
ATOM 1288 C CA . ILE A 1 176 ? -28.538 36.106 18.140 1.00 39.61 173 ILE A CA 1
ATOM 1289 C C . ILE A 1 176 ? -27.706 35.032 18.819 1.00 41.43 173 ILE A C 1
ATOM 1290 O O . ILE A 1 176 ? -26.474 34.955 18.604 1.00 41.47 173 ILE A O 1
ATOM 1295 N N . HIS A 1 177 ? -28.362 34.144 19.551 1.00 43.19 174 HIS A N 1
ATOM 1296 C CA . HIS A 1 177 ? -27.653 33.055 20.204 1.00 45.95 174 HIS A CA 1
ATOM 1297 C C . HIS A 1 177 ? -28.586 31.859 20.341 1.00 48.19 174 HIS A C 1
ATOM 1298 O O . HIS A 1 177 ? -29.796 32.022 20.555 1.00 47.95 174 HIS A O 1
ATOM 1305 N N . ARG A 1 178 ? -28.018 30.663 20.213 1.00 51.31 175 ARG A N 1
ATOM 1306 C CA . ARG A 1 178 ? -28.752 29.393 20.198 1.00 54.98 175 ARG A CA 1
ATOM 1307 C C . ARG A 1 178 ? -29.300 28.900 21.532 1.00 56.74 175 ARG A C 1
ATOM 1308 O O . ARG A 1 178 ? -30.052 27.948 21.545 1.00 57.21 175 ARG A O 1
ATOM 1316 N N . ARG A 1 179 ? -28.955 29.544 22.641 1.00 58.62 176 ARG A N 1
ATOM 1317 C CA A ARG A 1 179 ? -29.450 29.125 23.952 0.50 60.51 176 ARG A CA 1
ATOM 1318 C CA B ARG A 1 179 ? -29.459 29.130 23.956 0.50 60.59 176 ARG A CA 1
ATOM 1319 C C . ARG A 1 179 ? -30.296 30.221 24.599 1.00 61.17 176 ARG A C 1
ATOM 1320 O O . ARG A 1 179 ? -30.236 31.378 24.194 1.00 60.34 176 ARG A O 1
ATOM 1335 N N . ASP A 1 180 ? -31.071 29.868 25.624 1.00 63.69 177 ASP A N 1
ATOM 1336 C CA . ASP A 1 180 ? -31.864 30.892 26.337 1.00 65.83 177 ASP A CA 1
ATOM 1337 C C . ASP A 1 180 ? -31.050 31.840 27.238 1.00 66.26 177 ASP A C 1
ATOM 1338 O O . ASP A 1 180 ? -31.490 32.957 27.493 1.00 66.64 177 ASP A O 1
ATOM 1343 N N . GLU A 1 181 ? -29.886 31.392 27.713 1.00 66.50 178 GLU A N 1
ATOM 1344 C CA . GLU A 1 181 ? -29.012 32.192 28.581 1.00 67.11 178 GLU A CA 1
ATOM 1345 C C . GLU A 1 181 ? -27.578 32.237 28.047 1.00 65.35 178 GLU A C 1
ATOM 1346 O O . GLU A 1 181 ? -27.058 31.267 27.489 1.00 64.37 178 GLU A O 1
ATOM 1352 N N . PHE A 1 182 ? -26.944 33.383 28.245 1.00 63.95 179 PHE A N 1
ATOM 1353 C CA . PHE A 1 182 ? -25.625 33.615 27.716 1.00 61.80 179 PHE A CA 1
ATOM 1354 C C . PHE A 1 182 ? -24.609 32.989 28.622 1.00 61.10 179 PHE A C 1
ATOM 1355 O O . PHE A 1 182 ? -24.777 32.978 29.831 1.00 62.27 179 PHE A O 1
ATOM 1363 N N . ARG A 1 183 ? -23.543 32.473 28.038 1.00 60.13 180 ARG A N 1
ATOM 1364 C CA . ARG A 1 183 ? -22.431 31.897 28.813 1.00 59.88 180 ARG A CA 1
ATOM 1365 C C . ARG A 1 183 ? -21.313 32.921 28.974 1.00 57.43 180 ARG A C 1
ATOM 1366 O O . ARG A 1 183 ? -20.308 32.865 28.267 1.00 57.43 180 ARG A O 1
ATOM 1374 N N . ALA A 1 184 ? -21.510 33.872 29.886 1.00 54.47 181 ALA A N 1
ATOM 1375 C CA . ALA A 1 184 ? -20.698 35.092 29.887 1.00 51.13 181 ALA A CA 1
ATOM 1376 C C . ALA A 1 184 ? -20.775 35.801 31.214 1.00 49.51 181 ALA A C 1
ATOM 1377 O O . ALA A 1 184 ? -21.645 35.526 32.009 1.00 50.23 181 ALA A O 1
ATOM 1379 N N . ALA A 1 185 ? -19.836 36.700 31.469 1.00 48.13 182 ALA A N 1
ATOM 1380 C CA . ALA A 1 185 ? -19.766 37.418 32.756 1.00 46.21 182 ALA A CA 1
ATOM 1381 C C . ALA A 1 185 ? -21.068 38.171 33.024 1.00 45.65 182 ALA A C 1
ATOM 1382 O O . ALA A 1 185 ? -21.592 38.799 32.122 1.00 45.44 182 ALA A O 1
ATOM 1384 N N . PRO A 1 186 ? -21.590 38.115 34.264 1.00 45.97 183 PRO A N 1
ATOM 1385 C CA . PRO A 1 186 ? -22.884 38.771 34.515 1.00 47.00 183 PRO A CA 1
ATOM 1386 C C . PRO A 1 186 ? -22.893 40.284 34.314 1.00 47.32 183 PRO A C 1
ATOM 1387 O O . PRO A 1 186 ? -23.881 40.811 33.790 1.00 49.10 183 PRO A O 1
ATOM 1391 N N . SER A 1 187 ? -21.802 40.972 34.636 1.00 46.63 184 SER A N 1
ATOM 1392 C CA . SER A 1 187 ? -21.749 42.421 34.428 1.00 46.31 184 SER A CA 1
ATOM 1393 C C . SER A 1 187 ? -21.829 42.768 32.932 1.00 47.09 184 SER A C 1
ATOM 1394 O O . SER A 1 187 ? -22.506 43.754 32.548 1.00 49.10 184 SER A O 1
ATOM 1397 N N . THR A 1 188 ? -21.238 41.932 32.070 1.00 43.58 185 THR A N 1
ATOM 1398 C CA . THR A 1 188 ? -21.411 42.161 30.677 1.00 43.30 185 THR A CA 1
ATOM 1399 C C . THR A 1 188 ? -22.840 41.863 30.214 1.00 42.69 185 THR A C 1
ATOM 1400 O O . THR A 1 188 ? -23.350 42.549 29.393 1.00 43.57 185 THR A O 1
ATOM 1404 N N . VAL A 1 189 ? -23.469 40.827 30.739 1.00 42.82 186 VAL A N 1
ATOM 1405 C CA . VAL A 1 189 ? -24.814 40.491 30.348 1.00 42.15 186 VAL A CA 1
ATOM 1406 C C . VAL A 1 189 ? -25.740 41.628 30.762 1.00 44.76 186 VAL A C 1
ATOM 1407 O O . VAL A 1 189 ? -26.547 42.065 29.956 1.00 45.31 186 VAL A O 1
ATOM 1411 N N . GLU A 1 190 ? -25.608 42.136 32.002 1.00 46.51 187 GLU A N 1
ATOM 1412 C CA A GLU A 1 190 ? -26.435 43.251 32.442 0.60 47.77 187 GLU A CA 1
ATOM 1413 C CA B GLU A 1 190 ? -26.480 43.234 32.408 0.40 47.14 187 GLU A CA 1
ATOM 1414 C C . GLU A 1 190 ? -26.300 44.489 31.552 1.00 46.60 187 GLU A C 1
ATOM 1415 O O . GLU A 1 190 ? -27.239 45.163 31.308 1.00 46.56 187 GLU A O 1
ATOM 1426 N N . LYS A 1 191 ? -25.101 44.787 31.085 1.00 46.81 188 LYS A N 1
ATOM 1427 C CA . LYS A 1 191 ? -24.951 45.957 30.225 1.00 46.99 188 LYS A CA 1
ATOM 1428 C C . LYS A 1 191 ? -25.666 45.720 28.910 1.00 47.00 188 LYS A C 1
ATOM 1429 O O . LYS A 1 191 ? -26.226 46.661 28.344 1.00 47.99 188 LYS A O 1
ATOM 1435 N N . VAL A 1 192 ? -25.625 44.476 28.416 1.00 45.83 189 VAL A N 1
ATOM 1436 C CA . VAL A 1 192 ? -26.308 44.122 27.192 1.00 44.53 189 VAL A CA 1
ATOM 1437 C C . VAL A 1 192 ? -27.825 44.176 27.357 1.00 45.68 189 VAL A C 1
ATOM 1438 O O . VAL A 1 192 ? -28.500 44.633 26.432 1.00 44.56 189 VAL A O 1
ATOM 1442 N N . LYS A 1 193 ? -28.377 43.718 28.499 1.00 45.74 190 LYS A N 1
ATOM 1443 C CA . LYS A 1 193 ? -29.863 43.700 28.652 1.00 47.49 190 LYS A CA 1
ATOM 1444 C C . LYS A 1 193 ? -30.448 45.120 28.806 1.00 47.96 190 LYS A C 1
ATOM 1445 O O . LYS A 1 193 ? -31.555 45.410 28.374 1.00 45.54 190 LYS A O 1
ATOM 1451 N N . LYS A 1 194 ? -29.619 45.985 29.391 1.00 50.12 191 LYS A N 1
ATOM 1452 C CA . LYS A 1 194 ? -29.857 47.405 29.595 1.00 52.52 191 LYS A CA 1
ATOM 1453 C C . LYS A 1 194 ? -29.640 48.334 28.399 1.00 52.56 191 LYS A C 1
ATOM 1454 O O . LYS A 1 194 ? -30.080 49.487 28.439 1.00 54.30 191 LYS A O 1
ATOM 1460 N N . ASN A 1 195 ? -28.963 47.866 27.349 1.00 51.58 192 ASN A N 1
ATOM 1461 C CA . ASN A 1 195 ? -28.694 48.708 26.202 1.00 50.02 192 ASN A CA 1
ATOM 1462 C C . ASN A 1 195 ? -29.913 48.679 25.266 1.00 50.86 192 ASN A C 1
ATOM 1463 O O . ASN A 1 195 ? -30.244 47.638 24.671 1.00 51.42 192 ASN A O 1
ATOM 1468 N N . GLU A 1 196 ? -30.543 49.852 25.152 1.00 50.86 193 GLU A N 1
ATOM 1469 C CA A GLU A 1 196 ? -31.732 50.100 24.336 0.60 51.17 193 GLU A CA 1
ATOM 1470 C CA B GLU A 1 196 ? -31.759 50.031 24.356 0.40 50.47 193 GLU A CA 1
ATOM 1471 C C . GLU A 1 196 ? -31.513 49.772 22.865 1.00 49.54 193 GLU A C 1
ATOM 1472 O O . GLU A 1 196 ? -32.475 49.697 22.094 1.00 49.27 193 GLU A O 1
ATOM 1483 N N . LYS A 1 197 ? -30.241 49.633 22.475 1.00 47.62 194 LYS A N 1
ATOM 1484 C CA . LYS A 1 197 ? -29.875 49.457 21.029 1.00 44.93 194 LYS A CA 1
ATOM 1485 C C . LYS A 1 197 ? -29.593 48.047 20.586 1.00 42.98 194 LYS A C 1
ATOM 1486 O O . LYS A 1 197 ? -29.336 47.767 19.390 1.00 44.33 194 LYS A O 1
ATOM 1492 N N . ILE A 1 198 ? -29.713 47.138 21.526 1.00 41.46 195 ILE A N 1
ATOM 1493 C CA . ILE A 1 198 ? -29.470 45.737 21.255 1.00 40.16 195 ILE A CA 1
ATOM 1494 C C . ILE A 1 198 ? -30.703 44.930 21.565 1.00 40.88 195 ILE A C 1
ATOM 1495 O O . ILE A 1 198 ? -31.183 44.917 22.724 1.00 41.05 195 ILE A O 1
ATOM 1500 N N . GLU A 1 199 ? -31.193 44.256 20.532 1.00 41.82 196 GLU A N 1
ATOM 1501 C CA . GLU A 1 199 ? -32.296 43.327 20.623 1.00 44.17 196 GLU A CA 1
ATOM 1502 C C . GLU A 1 199 ? -31.816 41.859 20.644 1.00 44.24 196 GLU A C 1
ATOM 1503 O O . GLU A 1 199 ? -31.148 41.383 19.736 1.00 43.50 196 GLU A O 1
ATOM 1509 N N . LEU A 1 200 ? -32.140 41.169 21.727 1.00 45.36 197 LEU A N 1
ATOM 1510 C CA . LEU A 1 200 ? -31.808 39.778 21.875 1.00 45.78 197 LEU A CA 1
ATOM 1511 C C . LEU A 1 200 ? -32.750 38.867 21.057 1.00 46.11 197 LEU A C 1
ATOM 1512 O O . LEU A 1 200 ? -33.962 38.974 21.095 1.00 46.56 197 LEU A O 1
ATOM 1517 N N . ILE A 1 201 ? -32.168 37.947 20.319 1.00 45.36 198 ILE A N 1
ATOM 1518 C CA . ILE A 1 201 ? -32.949 36.899 19.731 1.00 44.77 198 ILE A CA 1
ATOM 1519 C C . ILE A 1 201 ? -32.338 35.620 20.286 1.00 45.41 198 ILE A C 1
ATOM 1520 O O . ILE A 1 201 ? -31.283 35.172 19.843 1.00 45.20 198 ILE A O 1
ATOM 1525 N N . THR A 1 202 ? -32.996 35.052 21.277 1.00 46.56 199 THR A N 1
ATOM 1526 C CA . THR A 1 202 ? -32.477 33.871 21.961 1.00 48.14 199 THR A CA 1
ATOM 1527 C C . THR A 1 202 ? -33.086 32.572 21.438 1.00 48.19 199 THR A C 1
ATOM 1528 O O . THR A 1 202 ? -34.035 32.605 20.688 1.00 47.98 199 THR A O 1
ATOM 1532 N N . SER A 1 203 ? -32.451 31.445 21.767 1.00 48.08 200 SER A N 1
ATOM 1533 C CA . SER A 1 203 ? -32.822 30.113 21.264 1.00 48.36 200 SER A CA 1
ATOM 1534 C C . SER A 1 203 ? -33.008 30.082 19.781 1.00 48.16 200 SER A C 1
ATOM 1535 O O . SER A 1 203 ? -33.963 29.477 19.285 1.00 48.20 200 SER A O 1
ATOM 1538 N N . ALA A 1 204 ? -32.059 30.698 19.070 1.00 47.01 201 ALA A N 1
ATOM 1539 C CA . ALA A 1 204 ? -32.222 30.976 17.663 1.00 46.60 201 ALA A CA 1
ATOM 1540 C C . ALA A 1 204 ? -30.900 30.664 16.991 1.00 46.98 201 ALA A C 1
ATOM 1541 O O . ALA A 1 204 ? -29.873 30.559 17.689 1.00 48.42 201 ALA A O 1
ATOM 1543 N N . SER A 1 205 ? -30.908 30.510 15.663 1.00 45.48 202 SER A N 1
ATOM 1544 C CA . SER A 1 205 ? -29.682 30.339 14.897 1.00 44.59 202 SER A CA 1
ATOM 1545 C C . SER A 1 205 ? -29.836 30.932 13.506 1.00 44.12 202 SER A C 1
ATOM 1546 O O . SER A 1 205 ? -30.914 31.362 13.107 1.00 44.70 202 SER A O 1
ATOM 1549 N N . VAL A 1 206 ? -28.758 30.951 12.753 1.00 42.81 203 VAL A N 1
ATOM 1550 C CA . VAL A 1 206 ? -28.794 31.571 11.486 1.00 42.83 203 VAL A CA 1
ATOM 1551 C C . VAL A 1 206 ? -29.049 30.505 10.409 1.00 45.15 203 VAL A C 1
ATOM 1552 O O . VAL A 1 206 ? -28.338 29.530 10.256 1.00 45.30 203 VAL A O 1
ATOM 1556 N N . ASP A 1 207 ? -30.116 30.687 9.679 1.00 47.49 204 ASP A N 1
ATOM 1557 C CA . ASP A 1 207 ? -30.401 29.779 8.603 1.00 50.26 204 ASP A CA 1
ATOM 1558 C C . ASP A 1 207 ? -29.528 30.070 7.388 1.00 49.21 204 ASP A C 1
ATOM 1559 O O . ASP A 1 207 ? -28.948 29.169 6.827 1.00 49.48 204 ASP A O 1
ATOM 1564 N N . GLU A 1 208 ? -29.399 31.339 7.025 1.00 48.57 205 GLU A N 1
ATOM 1565 C CA . GLU A 1 208 ? -28.803 31.740 5.727 1.00 49.51 205 GLU A CA 1
ATOM 1566 C C . GLU A 1 208 ? -28.452 33.233 5.804 1.00 48.19 205 GLU A C 1
ATOM 1567 O O . GLU A 1 208 ? -29.190 34.009 6.404 1.00 47.88 205 GLU A O 1
ATOM 1573 N N . VAL A 1 209 ? -27.323 33.636 5.246 1.00 47.27 206 VAL A N 1
ATOM 1574 C CA . VAL A 1 209 ? -27.102 35.047 4.990 1.00 46.70 206 VAL A CA 1
ATOM 1575 C C . VAL A 1 209 ? -27.249 35.100 3.477 1.00 47.58 206 VAL A C 1
ATOM 1576 O O . VAL A 1 209 ? -26.782 34.171 2.823 1.00 48.77 206 VAL A O 1
ATOM 1580 N N . TYR A 1 210 ? -27.912 36.118 2.916 1.00 47.78 207 TYR A N 1
ATOM 1581 C CA . TYR A 1 210 ? -28.075 36.224 1.467 1.00 50.60 207 TYR A CA 1
ATOM 1582 C C . TYR A 1 210 ? -27.748 37.638 0.972 1.00 52.36 207 TYR A C 1
ATOM 1583 O O . TYR A 1 210 ? -27.669 38.577 1.765 1.00 52.33 207 TYR A O 1
ATOM 1592 N N . GLY A 1 211 ? -27.606 37.792 -0.349 1.00 54.43 208 GLY A N 1
ATOM 1593 C CA . GLY A 1 211 ? -27.343 39.082 -0.947 1.00 56.54 208 GLY A CA 1
ATOM 1594 C C . GLY A 1 211 ? -26.871 38.860 -2.354 1.00 59.96 208 GLY A C 1
ATOM 1595 O O . GLY A 1 211 ? -27.285 37.919 -3.010 1.00 60.53 208 GLY A O 1
ATOM 1596 N N . ASP A 1 212 ? -25.992 39.723 -2.833 1.00 62.45 209 ASP A N 1
ATOM 1597 C CA . ASP A 1 212 ? -25.342 39.488 -4.106 1.00 65.17 209 ASP A CA 1
ATOM 1598 C C . ASP A 1 212 ? -23.930 40.037 -4.073 1.00 65.84 209 ASP A C 1
ATOM 1599 O O . ASP A 1 212 ? -23.404 40.313 -2.991 1.00 65.16 209 ASP A O 1
ATOM 1604 N N . LYS A 1 213 ? -23.332 40.199 -5.256 1.00 67.21 210 LYS A N 1
ATOM 1605 C CA A LYS A 1 213 ? -21.922 40.623 -5.386 0.60 68.07 210 LYS A CA 1
ATOM 1606 C CA B LYS A 1 213 ? -21.934 40.630 -5.401 0.40 67.70 210 LYS A CA 1
ATOM 1607 C C . LYS A 1 213 ? -21.637 41.946 -4.656 1.00 67.35 210 LYS A C 1
ATOM 1608 O O . LYS A 1 213 ? -20.564 42.118 -4.107 1.00 67.55 210 LYS A O 1
ATOM 1627 N N . GLY A 1 215 ? -22.737 42.730 -1.832 1.00 61.08 212 GLY A N 1
ATOM 1628 C CA . GLY A 1 215 ? -22.677 42.444 -0.398 1.00 57.16 212 GLY A CA 1
ATOM 1629 C C . GLY A 1 215 ? -23.881 41.735 0.192 1.00 53.47 212 GLY A C 1
ATOM 1630 O O . GLY A 1 215 ? -24.849 41.409 -0.487 1.00 53.48 212 GLY A O 1
ATOM 1631 N N . VAL A 1 216 ? -23.815 41.503 1.487 1.00 51.09 213 VAL A N 1
ATOM 1632 C CA . VAL A 1 216 ? -24.927 40.940 2.227 1.00 47.26 213 VAL A CA 1
ATOM 1633 C C . VAL A 1 216 ? -26.137 41.866 2.143 1.00 46.85 213 VAL A C 1
ATOM 1634 O O . VAL A 1 216 ? -26.029 43.088 2.202 1.00 46.49 213 VAL A O 1
ATOM 1638 N N . ALA A 1 217 ? -27.313 41.295 2.007 1.00 46.51 214 ALA A N 1
ATOM 1639 C CA . ALA A 1 217 ? -28.499 42.106 2.011 1.00 45.59 214 ALA A CA 1
ATOM 1640 C C . ALA A 1 217 ? -29.306 41.738 3.231 1.00 45.35 214 ALA A C 1
ATOM 1641 O O . ALA A 1 217 ? -30.148 42.526 3.653 1.00 46.16 214 ALA A O 1
ATOM 1643 N N . GLY A 1 218 ? -29.086 40.545 3.792 1.00 44.50 215 GLY A N 1
ATOM 1644 C CA . GLY A 1 218 ? -29.875 40.146 4.938 1.00 43.18 215 GLY A CA 1
ATOM 1645 C C . GLY A 1 218 ? -29.539 38.789 5.498 1.00 42.89 215 GLY A C 1
ATOM 1646 O O . GLY A 1 218 ? -28.768 38.046 4.913 1.00 42.24 215 GLY A O 1
ATOM 1647 N N . VAL A 1 219 ? -30.131 38.493 6.658 1.00 42.00 216 VAL A N 1
ATOM 1648 C CA . VAL A 1 219 ? -29.910 37.278 7.388 1.00 40.88 216 VAL A CA 1
ATOM 1649 C C . VAL A 1 219 ? -31.289 36.601 7.615 1.00 41.13 216 VAL A C 1
ATOM 1650 O O . VAL A 1 219 ? -32.240 37.285 7.903 1.00 41.19 216 VAL A O 1
ATOM 1654 N N . LYS A 1 220 ? -31.404 35.275 7.449 1.00 41.79 217 LYS A N 1
ATOM 1655 C CA . LYS A 1 220 ? -32.597 34.520 7.869 1.00 42.03 217 LYS A CA 1
ATOM 1656 C C . LYS A 1 220 ? -32.227 33.861 9.192 1.00 41.88 217 LYS A C 1
ATOM 1657 O O . LYS A 1 220 ? -31.236 33.121 9.230 1.00 42.17 217 LYS A O 1
ATOM 1663 N N . VAL A 1 221 ? -32.982 34.157 10.258 1.00 41.15 218 VAL A N 1
ATOM 1664 C CA . VAL A 1 221 ? -32.818 33.537 11.587 1.00 41.28 218 VAL A CA 1
ATOM 1665 C C . VAL A 1 221 ? -33.907 32.451 11.828 1.00 43.10 218 VAL A C 1
ATOM 1666 O O . VAL A 1 221 ? -35.121 32.696 11.586 1.00 43.74 218 VAL A O 1
ATOM 1670 N N . LYS A 1 222 ? -33.490 31.251 12.263 1.00 43.13 219 LYS A N 1
ATOM 1671 C CA . LYS A 1 222 ? -34.449 30.272 12.704 1.00 44.40 219 LYS A CA 1
ATOM 1672 C C . LYS A 1 222 ? -34.700 30.427 14.210 1.00 45.39 219 LYS A C 1
ATOM 1673 O O . LYS A 1 222 ? -33.788 30.285 15.044 1.00 45.01 219 LYS A O 1
ATOM 1679 N N . LEU A 1 223 ? -35.958 30.682 14.532 1.00 45.97 220 LEU A N 1
ATOM 1680 C CA . LEU A 1 223 ? -36.396 30.880 15.891 1.00 46.86 220 LEU A CA 1
ATOM 1681 C C . LEU A 1 223 ? -36.690 29.547 16.623 1.00 49.03 220 LEU A C 1
ATOM 1682 O O . LEU A 1 223 ? -36.739 28.464 16.020 1.00 49.50 220 LEU A O 1
ATOM 1687 N N . LYS A 1 224 ? -36.840 29.637 17.939 1.00 51.45 221 LYS A N 1
ATOM 1688 C CA . LYS A 1 224 ? -37.108 28.492 18.789 1.00 54.57 221 LYS A CA 1
ATOM 1689 C C . LYS A 1 224 ? -38.261 27.593 18.309 1.00 56.84 221 LYS A C 1
ATOM 1690 O O . LYS A 1 224 ? -38.148 26.360 18.351 1.00 57.14 221 LYS A O 1
ATOM 1696 N N . ASP A 1 225 ? -39.343 28.213 17.819 1.00 58.59 222 ASP A N 1
ATOM 1697 C CA . ASP A 1 225 ? -40.526 27.493 17.279 1.00 60.30 222 ASP A CA 1
ATOM 1698 C C . ASP A 1 225 ? -40.337 26.998 15.857 1.00 60.17 222 ASP A C 1
ATOM 1699 O O . ASP A 1 225 ? -41.280 26.464 15.245 1.00 61.23 222 ASP A O 1
ATOM 1704 N N . GLY A 1 226 ? -39.142 27.159 15.301 1.00 58.72 223 GLY A N 1
ATOM 1705 C CA . GLY A 1 226 ? -38.924 26.636 13.943 1.00 57.57 223 GLY A CA 1
ATOM 1706 C C . GLY A 1 226 ? -39.258 27.584 12.815 1.00 56.87 223 GLY A C 1
ATOM 1707 O O . GLY A 1 226 ? -39.007 27.248 11.635 1.00 58.82 223 GLY A O 1
ATOM 1708 N N . SER A 1 227 ? -39.795 28.763 13.132 1.00 55.02 224 SER A N 1
ATOM 1709 C CA . SER A 1 227 ? -40.060 29.760 12.097 1.00 54.16 224 SER A CA 1
ATOM 1710 C C . SER A 1 227 ? -38.802 30.601 11.704 1.00 53.76 224 SER A C 1
ATOM 1711 O O . SER A 1 227 ? -37.805 30.649 12.448 1.00 54.18 224 SER A O 1
ATOM 1714 N N . ILE A 1 228 ? -38.873 31.238 10.532 1.00 52.39 225 ILE A N 1
ATOM 1715 C CA . ILE A 1 228 ? -37.849 32.080 10.006 1.00 50.77 225 ILE A CA 1
ATOM 1716 C C . ILE A 1 228 ? -38.181 33.566 10.192 1.00 50.07 225 ILE A C 1
ATOM 1717 O O . ILE A 1 228 ? -39.289 34.006 9.909 1.00 50.73 225 ILE A O 1
ATOM 1722 N N . ARG A 1 229 ? -37.186 34.331 10.655 1.00 48.17 226 ARG A N 1
ATOM 1723 C CA . ARG A 1 229 ? -37.258 35.787 10.713 1.00 44.92 226 ARG A CA 1
ATOM 1724 C C . ARG A 1 229 ? -36.172 36.436 9.826 1.00 44.77 226 ARG A C 1
ATOM 1725 O O . ARG A 1 229 ? -34.947 36.146 9.973 1.00 42.13 226 ARG A O 1
ATOM 1733 N N . ASP A 1 230 ? -36.637 37.337 8.953 1.00 42.98 227 ASP A N 1
ATOM 1734 C CA . ASP A 1 230 ? -35.787 37.956 7.976 1.00 42.33 227 ASP A CA 1
ATOM 1735 C C . ASP A 1 230 ? -35.290 39.280 8.495 1.00 41.74 227 ASP A C 1
ATOM 1736 O O . ASP A 1 230 ? -36.075 40.229 8.615 1.00 40.52 227 ASP A O 1
ATOM 1741 N N . LEU A 1 231 ? -33.983 39.346 8.777 1.00 41.92 228 LEU A N 1
ATOM 1742 C CA . LEU A 1 231 ? -33.330 40.566 9.279 1.00 42.45 228 LEU A CA 1
ATOM 1743 C C . LEU A 1 231 ? -32.760 41.263 8.095 1.00 43.98 228 LEU A C 1
ATOM 1744 O O . LEU A 1 231 ? -31.899 40.703 7.386 1.00 44.57 228 LEU A O 1
ATOM 1749 N N . ASN A 1 232 ? -33.243 42.470 7.866 1.00 44.73 229 ASN A N 1
ATOM 1750 C CA . ASN A 1 232 ? -32.824 43.237 6.738 1.00 47.66 229 ASN A CA 1
ATOM 1751 C C . ASN A 1 232 ? -31.628 44.021 7.199 1.00 47.38 229 ASN A C 1
ATOM 1752 O O . ASN A 1 232 ? -31.788 45.079 7.772 1.00 47.95 229 ASN A O 1
ATOM 1757 N N . VAL A 1 233 ? -30.418 43.485 7.002 1.00 46.87 230 VAL A N 1
ATOM 1758 C CA . VAL A 1 233 ? -29.204 44.097 7.589 1.00 45.96 230 VAL A CA 1
ATOM 1759 C C . VAL A 1 233 ? -28.046 43.899 6.654 1.00 45.46 230 VAL A C 1
ATOM 1760 O O . VAL A 1 233 ? -27.975 42.863 5.997 1.00 46.45 230 VAL A O 1
ATOM 1764 N N . PRO A 1 234 ? -27.161 44.900 6.549 1.00 44.56 231 PRO A N 1
ATOM 1765 C CA . PRO A 1 234 ? -26.012 44.768 5.606 1.00 45.18 231 PRO A CA 1
ATOM 1766 C C . PRO A 1 234 ? -24.772 44.064 6.166 1.00 44.27 231 PRO A C 1
ATOM 1767 O O . PRO A 1 234 ? -23.739 43.949 5.457 1.00 43.79 231 PRO A O 1
ATOM 1771 N N . GLY A 1 235 ? -24.832 43.643 7.430 1.00 43.07 232 GLY A N 1
ATOM 1772 C CA . GLY A 1 235 ? -23.634 43.089 8.056 1.00 41.57 232 GLY A CA 1
ATOM 1773 C C . GLY A 1 235 ? -24.023 42.065 9.076 1.00 41.24 232 GLY A C 1
ATOM 1774 O O . GLY A 1 235 ? -25.021 42.235 9.762 1.00 41.81 232 GLY A O 1
ATOM 1775 N N . ILE A 1 236 ? -23.247 40.999 9.189 1.00 40.70 233 ILE A N 1
ATOM 1776 C CA . ILE A 1 236 ? -23.331 40.120 10.362 1.00 38.46 233 ILE A CA 1
ATOM 1777 C C . ILE A 1 236 ? -21.889 39.792 10.789 1.00 40.28 233 ILE A C 1
ATOM 1778 O O . ILE A 1 236 ? -21.003 39.525 9.903 1.00 39.99 233 ILE A O 1
ATOM 1783 N N . PHE A 1 237 ? -21.678 39.809 12.115 1.00 39.13 234 PHE A N 1
ATOM 1784 C CA . PHE A 1 237 ? -20.430 39.526 12.783 1.00 39.92 234 PHE A CA 1
ATOM 1785 C C . PHE A 1 237 ? -20.613 38.237 13.557 1.00 41.05 234 PHE A C 1
ATOM 1786 O O . PHE A 1 237 ? -21.615 38.079 14.228 1.00 42.00 234 PHE A O 1
ATOM 1794 N N . THR A 1 238 ? -19.670 37.302 13.462 1.00 40.92 235 THR A N 1
ATOM 1795 C CA . THR A 1 238 ? -19.851 36.006 14.116 1.00 40.53 235 THR A CA 1
ATOM 1796 C C . THR A 1 238 ? -18.788 35.793 15.213 1.00 39.65 235 THR A C 1
ATOM 1797 O O . THR A 1 238 ? -17.641 36.092 15.022 1.00 38.98 235 THR A O 1
ATOM 1801 N N . PHE A 1 239 ? -19.178 35.248 16.355 1.00 39.28 236 PHE A N 1
ATOM 1802 C CA . PHE A 1 239 ? -18.269 35.045 17.418 1.00 38.37 236 PHE A CA 1
ATOM 1803 C C . PHE A 1 239 ? -18.683 33.814 18.135 1.00 40.83 236 PHE A C 1
ATOM 1804 O O . PHE A 1 239 ? -19.140 33.876 19.323 1.00 39.03 236 PHE A O 1
ATOM 1812 N N . VAL A 1 240 ? -18.458 32.686 17.446 1.00 42.66 237 VAL A N 1
ATOM 1813 C CA . VAL A 1 240 ? -18.943 31.386 17.890 1.00 44.58 237 VAL A CA 1
ATOM 1814 C C . VAL A 1 240 ? -17.806 30.495 18.287 1.00 47.31 237 VAL A C 1
ATOM 1815 O O . VAL A 1 240 ? -17.946 29.263 18.265 1.00 49.57 237 VAL A O 1
ATOM 1819 N N . GLY A 1 241 ? -16.660 31.099 18.621 1.00 48.36 238 GLY A N 1
ATOM 1820 C CA . GLY A 1 241 ? -15.485 30.323 19.033 1.00 47.82 238 GLY A CA 1
ATOM 1821 C C . GLY A 1 241 ? -14.362 30.262 18.019 1.00 47.90 238 GLY A C 1
ATOM 1822 O O . GLY A 1 241 ? -14.457 30.784 16.908 1.00 46.85 238 GLY A O 1
ATOM 1823 N N . LEU A 1 242 ? -13.276 29.596 18.413 1.00 49.10 239 LEU A N 1
ATOM 1824 C CA . LEU A 1 242 ? -12.112 29.491 17.543 1.00 49.12 239 LEU A CA 1
ATOM 1825 C C . LEU A 1 242 ? -11.525 28.128 17.582 1.00 49.79 239 LEU A C 1
ATOM 1826 O O . LEU A 1 242 ? -11.722 27.408 18.560 1.00 50.08 239 LEU A O 1
ATOM 1831 N N . ASN A 1 243 ? -10.818 27.779 16.499 1.00 49.70 240 ASN A N 1
ATOM 1832 C CA . ASN A 1 243 ? -10.038 26.527 16.378 1.00 50.16 240 ASN A CA 1
ATOM 1833 C C . ASN A 1 243 ? -8.551 26.801 16.550 1.00 48.49 240 ASN A C 1
ATOM 1834 O O . ASN A 1 243 ? -8.097 27.883 16.202 1.00 48.23 240 ASN A O 1
ATOM 1839 N N . VAL A 1 244 ? -7.793 25.831 17.042 1.00 47.60 241 VAL A N 1
ATOM 1840 C CA . VAL A 1 244 ? -6.332 25.979 17.113 1.00 47.28 241 VAL A CA 1
ATOM 1841 C C . VAL A 1 244 ? -5.647 25.985 15.746 1.00 47.93 241 VAL A C 1
ATOM 1842 O O . VAL A 1 244 ? -6.060 25.280 14.837 1.00 48.96 241 VAL A O 1
ATOM 1846 N N . ARG A 1 245 ? -4.650 26.836 15.567 1.00 48.19 242 ARG A N 1
ATOM 1847 C CA . ARG A 1 245 ? -3.879 26.786 14.325 1.00 50.43 242 ARG A CA 1
ATOM 1848 C C . ARG A 1 245 ? -2.717 25.818 14.520 1.00 50.28 242 ARG A C 1
ATOM 1849 O O . ARG A 1 245 ? -1.674 26.181 15.054 1.00 50.48 242 ARG A O 1
ATOM 1857 N N . ASN A 1 246 ? -2.904 24.575 14.108 1.00 50.12 243 ASN A N 1
ATOM 1858 C CA . ASN A 1 246 ? -1.864 23.588 14.223 1.00 49.63 243 ASN A CA 1
ATOM 1859 C C . ASN A 1 246 ? -1.345 23.061 12.906 1.00 51.08 243 ASN A C 1
ATOM 1860 O O . ASN A 1 246 ? -0.676 22.043 12.916 1.00 52.21 243 ASN A O 1
ATOM 1865 N N . GLU A 1 247 ? -1.646 23.733 11.792 1.00 51.24 244 GLU A N 1
ATOM 1866 C CA . GLU A 1 247 ? -1.147 23.338 10.445 1.00 53.23 244 GLU A CA 1
ATOM 1867 C C . GLU A 1 247 ? 0.369 23.055 10.386 1.00 52.22 244 GLU A C 1
ATOM 1868 O O . GLU A 1 247 ? 0.804 22.066 9.818 1.00 53.36 244 GLU A O 1
ATOM 1874 N N . ILE A 1 248 ? 1.169 23.920 10.978 1.00 51.07 245 ILE A N 1
ATOM 1875 C CA . ILE A 1 248 ? 2.633 23.811 10.867 1.00 51.02 245 ILE A CA 1
ATOM 1876 C C . ILE A 1 248 ? 3.257 22.548 11.522 1.00 51.66 245 ILE A C 1
ATOM 1877 O O . ILE A 1 248 ? 4.392 22.212 11.226 1.00 51.79 245 ILE A O 1
ATOM 1882 N N . LEU A 1 249 ? 2.525 21.851 12.387 1.00 51.67 246 LEU A N 1
ATOM 1883 C CA . LEU A 1 249 ? 3.026 20.588 12.935 1.00 52.63 246 LEU A CA 1
ATOM 1884 C C . LEU A 1 249 ? 2.758 19.352 12.062 1.00 54.16 246 LEU A C 1
ATOM 1885 O O . LEU A 1 249 ? 3.248 18.260 12.318 1.00 54.37 246 LEU A O 1
ATOM 1890 N N . LYS A 1 250 ? 1.982 19.529 11.019 1.00 55.74 247 LYS A N 1
ATOM 1891 C CA . LYS A 1 250 ? 1.646 18.432 10.172 1.00 58.41 247 LYS A CA 1
ATOM 1892 C C . LYS A 1 250 ? 2.841 18.102 9.280 1.00 59.73 247 LYS A C 1
ATOM 1893 O O . LYS A 1 250 ? 3.308 18.970 8.555 1.00 59.72 247 LYS A O 1
ATOM 1899 N N . GLN A 1 251 ? 3.310 16.853 9.312 1.00 61.28 248 GLN A N 1
ATOM 1900 C CA . GLN A 1 251 ? 4.391 16.410 8.436 1.00 63.83 248 GLN A CA 1
ATOM 1901 C C . GLN A 1 251 ? 3.867 16.030 7.036 1.00 66.90 248 GLN A C 1
ATOM 1902 O O . GLN A 1 251 ? 2.644 16.098 6.776 1.00 66.93 248 GLN A O 1
ATOM 1908 N N . ASP A 1 252 ? 4.777 15.638 6.144 1.00 69.73 249 ASP A N 1
ATOM 1909 C CA . ASP A 1 252 ? 4.407 15.266 4.763 1.00 73.25 249 ASP A CA 1
ATOM 1910 C C . ASP A 1 252 ? 3.652 13.926 4.612 1.00 75.04 249 ASP A C 1
ATOM 1911 O O . ASP A 1 252 ? 2.902 13.743 3.656 1.00 75.97 249 ASP A O 1
ATOM 1916 N N . ASP A 1 253 ? 3.871 13.001 5.552 1.00 76.06 250 ASP A N 1
ATOM 1917 C CA . ASP A 1 253 ? 3.091 11.762 5.661 1.00 77.37 250 ASP A CA 1
ATOM 1918 C C . ASP A 1 253 ? 1.769 12.009 6.383 1.00 76.40 250 ASP A C 1
ATOM 1919 O O . ASP A 1 253 ? 1.107 11.066 6.809 1.00 77.44 250 ASP A O 1
ATOM 1924 N N . SER A 1 254 ? 1.401 13.279 6.549 1.00 74.69 251 SER A N 1
ATOM 1925 C CA . SER A 1 254 ? 0.113 13.655 7.139 1.00 73.35 251 SER A CA 1
ATOM 1926 C C . SER A 1 254 ? -0.016 13.382 8.639 1.00 71.61 251 SER A C 1
ATOM 1927 O O . SER A 1 254 ? -1.069 13.590 9.209 1.00 71.05 251 SER A O 1
ATOM 1930 N N . LYS A 1 255 ? 1.060 12.920 9.264 1.00 71.01 252 LYS A N 1
ATOM 1931 C CA A LYS A 1 255 ? 1.081 12.699 10.706 0.60 69.89 252 LYS A CA 1
ATOM 1932 C CA B LYS A 1 255 ? 1.082 12.698 10.702 0.40 69.31 252 LYS A CA 1
ATOM 1933 C C . LYS A 1 255 ? 1.518 13.988 11.422 1.00 67.49 252 LYS A C 1
ATOM 1934 O O . LYS A 1 255 ? 2.129 14.880 10.817 1.00 67.00 252 LYS A O 1
ATOM 1945 N N . PHE A 1 256 ? 1.204 14.095 12.711 1.00 65.10 253 PHE A N 1
ATOM 1946 C CA . PHE A 1 256 ? 1.672 15.249 13.484 1.00 61.73 253 PHE A CA 1
ATOM 1947 C C . PHE A 1 256 ? 3.006 14.997 14.136 1.00 60.03 253 PHE A C 1
ATOM 1948 O O . PHE A 1 256 ? 3.310 13.857 14.509 1.00 60.25 253 PHE A O 1
ATOM 1956 N N . LEU A 1 257 ? 3.794 16.070 14.232 1.00 56.93 254 LEU A N 1
ATOM 1957 C CA . LEU A 1 257 ? 5.136 16.013 14.741 1.00 55.76 254 LEU A CA 1
ATOM 1958 C C . LEU A 1 257 ? 5.211 15.504 16.160 1.00 54.85 254 LEU A C 1
ATOM 1959 O O . LEU A 1 257 ? 6.158 14.830 16.518 1.00 56.43 254 LEU A O 1
ATOM 1964 N N . CYS A 1 258 ? 4.219 15.801 16.971 1.00 53.82 255 CYS A N 1
ATOM 1965 C CA . CYS A 1 258 ? 4.214 15.315 18.362 1.00 53.65 255 CYS A CA 1
ATOM 1966 C C . CYS A 1 258 ? 2.800 14.847 18.706 1.00 53.69 255 CYS A C 1
ATOM 1967 O O . CYS A 1 258 ? 1.922 14.879 17.836 1.00 53.07 255 CYS A O 1
ATOM 1970 N N . ASN A 1 259 ? 2.590 14.412 19.946 1.00 54.07 256 ASN A N 1
ATOM 1971 C CA . ASN A 1 259 ? 1.282 13.936 20.384 1.00 55.51 256 ASN A CA 1
ATOM 1972 C C . ASN A 1 259 ? 0.256 15.056 20.447 1.00 55.52 256 ASN A C 1
ATOM 1973 O O . ASN A 1 259 ? 0.491 16.097 21.061 1.00 54.95 256 ASN A O 1
ATOM 1986 N N . GLU A 1 261 ? -4.001 16.302 20.938 1.00 57.61 258 GLU A N 1
ATOM 1987 C CA . GLU A 1 261 ? -5.235 16.038 21.677 1.00 58.01 258 GLU A CA 1
ATOM 1988 C C . GLU A 1 261 ? -6.345 15.848 20.690 1.00 59.45 258 GLU A C 1
ATOM 1989 O O . GLU A 1 261 ? -6.201 16.208 19.525 1.00 59.24 258 GLU A O 1
ATOM 1995 N N . GLU A 1 262 ? -7.467 15.307 21.171 1.00 61.61 259 GLU A N 1
ATOM 1996 C CA . GLU A 1 262 ? -8.644 15.072 20.327 1.00 62.67 259 GLU A CA 1
ATOM 1997 C C . GLU A 1 262 ? -9.092 16.320 19.625 1.00 61.51 259 GLU A C 1
ATOM 1998 O O . GLU A 1 262 ? -9.433 16.282 18.450 1.00 62.75 259 GLU A O 1
ATOM 2004 N N . GLY A 1 263 ? -9.123 17.436 20.341 1.00 59.85 260 GLY A N 1
ATOM 2005 C CA . GLY A 1 263 ? -9.556 18.676 19.703 1.00 58.08 260 GLY A CA 1
ATOM 2006 C C . GLY A 1 263 ? -8.467 19.476 18.983 1.00 56.61 260 GLY A C 1
ATOM 2007 O O . GLY A 1 263 ? -8.643 20.665 18.759 1.00 56.02 260 GLY A O 1
ATOM 2008 N N . GLY A 1 264 ? -7.336 18.858 18.648 1.00 54.87 261 GLY A N 1
ATOM 2009 C CA . GLY A 1 264 ? -6.323 19.564 17.867 1.00 52.89 261 GLY A CA 1
ATOM 2010 C C . GLY A 1 264 ? -5.238 20.269 18.689 1.00 50.98 261 GLY A C 1
ATOM 2011 O O . GLY A 1 264 ? -4.262 20.764 18.142 1.00 49.91 261 GLY A O 1
ATOM 2012 N N . GLN A 1 265 ? -5.407 20.322 20.002 1.00 48.62 262 GLN A N 1
ATOM 2013 C CA . GLN A 1 265 ? -4.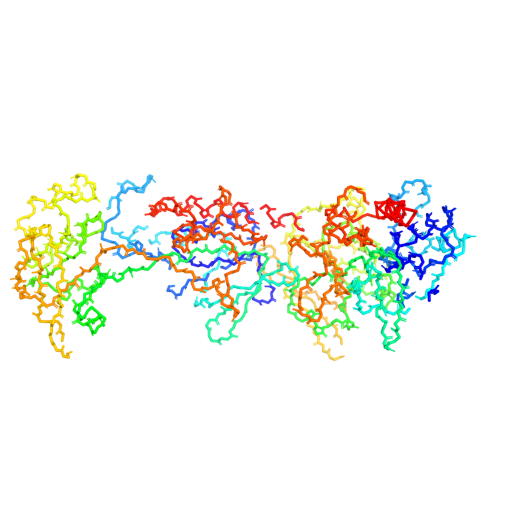411 20.920 20.835 1.00 46.90 262 GLN A CA 1
ATOM 2014 C C . GLN A 1 265 ? -3.147 20.041 20.844 1.00 47.18 262 GLN A C 1
ATOM 2015 O O . GLN A 1 265 ? -3.199 18.822 20.616 1.00 47.90 262 GLN A O 1
ATOM 2021 N N . VAL A 1 266 ? -2.022 20.674 21.131 1.00 44.63 263 VAL A N 1
ATOM 2022 C CA . VAL A 1 266 ? -0.791 20.023 21.272 1.00 43.62 263 VAL A CA 1
ATOM 2023 C C . VAL A 1 266 ? -0.688 19.506 22.716 1.00 43.46 263 VAL A C 1
ATOM 2024 O O . VAL A 1 266 ? -0.923 20.270 23.641 1.00 41.60 263 VAL A O 1
ATOM 2028 N N . SER A 1 267 ? -0.349 18.218 22.910 1.00 43.49 264 SER A N 1
ATOM 2029 C CA . SER A 1 267 ? -0.243 17.661 24.262 1.00 44.12 264 SER A CA 1
ATOM 2030 C C . SER A 1 267 ? 0.998 18.199 24.954 1.00 43.16 264 SER A C 1
ATOM 2031 O O . SER A 1 267 ? 2.095 18.133 24.372 1.00 42.68 264 SER A O 1
ATOM 2034 N N . VAL A 1 268 ? 0.849 18.630 26.206 1.00 41.84 265 VAL A N 1
ATOM 2035 C CA . VAL A 1 268 ? 1.981 19.113 26.950 1.00 41.98 265 VAL A CA 1
ATOM 2036 C C . VAL A 1 268 ? 1.829 18.718 28.382 1.00 42.48 265 VAL A C 1
ATOM 2037 O O . VAL A 1 268 ? 0.748 18.344 28.796 1.00 43.49 265 VAL A O 1
ATOM 2041 N N . ASP A 1 269 ? 2.911 18.814 29.153 1.00 42.62 266 ASP A N 1
ATOM 2042 C CA . ASP A 1 269 ? 2.814 18.716 30.598 1.00 42.84 266 ASP A CA 1
ATOM 2043 C C . ASP A 1 269 ? 2.806 20.130 31.174 1.00 40.90 266 ASP A C 1
ATOM 2044 O O . ASP A 1 269 ? 2.715 21.098 30.427 1.00 39.67 266 ASP A O 1
ATOM 2049 N N . LEU A 1 270 ? 2.916 20.239 32.490 1.00 39.47 267 LEU A N 1
ATOM 2050 C CA . LEU A 1 270 ? 2.916 21.513 33.194 1.00 38.53 267 LEU A CA 1
ATOM 2051 C C . LEU A 1 270 ? 4.034 22.468 32.773 1.00 38.98 267 LEU A C 1
ATOM 2052 O O . LEU A 1 270 ? 3.875 23.685 32.848 1.00 38.01 267 LEU A O 1
ATOM 2057 N N . LYS A 1 271 ? 5.191 21.915 32.415 1.00 39.80 268 LYS A N 1
ATOM 2058 C CA . LYS A 1 271 ? 6.306 22.701 31.934 1.00 40.78 268 LYS A CA 1
ATOM 2059 C C . LYS A 1 271 ? 6.218 22.978 30.398 1.00 40.32 268 LYS A C 1
ATOM 2060 O O . LYS A 1 271 ? 7.231 23.410 29.805 1.00 39.29 268 LYS A O 1
ATOM 2074 N N . GLN A 1 273 ? 6.241 21.196 27.927 1.00 43.00 270 GLN A N 1
ATOM 2075 C CA . GLN A 1 273 ? 6.955 20.192 27.201 1.00 44.65 270 GLN A CA 1
ATOM 2076 C C . GLN A 1 273 ? 5.999 19.332 26.418 1.00 45.26 270 GLN A C 1
ATOM 2077 O O . GLN A 1 273 ? 5.022 18.824 27.003 1.00 46.05 270 GLN A O 1
ATOM 2083 N N . THR A 1 274 ? 6.259 19.188 25.111 1.00 44.84 271 THR A N 1
ATOM 2084 C CA . THR A 1 274 ? 5.540 18.270 24.249 1.00 45.17 271 THR A CA 1
ATOM 2085 C C . THR A 1 274 ? 6.264 16.898 24.273 1.00 46.85 271 THR A C 1
ATOM 2086 O O . THR A 1 274 ? 7.259 16.760 24.955 1.00 47.36 271 THR A O 1
ATOM 2090 N N . SER A 1 275 ? 5.786 15.896 23.516 1.00 47.56 272 SER A N 1
ATOM 2091 C CA . SER A 1 275 ? 6.430 14.566 23.507 1.00 48.85 272 SER A CA 1
ATOM 2092 C C . SER A 1 275 ? 7.780 14.531 22.793 1.00 48.66 272 SER A C 1
ATOM 2093 O O . SER A 1 275 ? 8.443 13.502 22.794 1.00 49.06 272 SER A O 1
ATOM 2096 N N . VAL A 1 276 ? 8.173 15.652 22.174 1.00 47.73 273 VAL A N 1
ATOM 2097 C CA . VAL A 1 276 ? 9.380 15.712 21.348 1.00 46.35 273 VAL A CA 1
ATOM 2098 C C . VAL A 1 276 ? 10.320 16.624 22.046 1.00 45.60 273 VAL A C 1
ATOM 2099 O O . VAL A 1 276 ? 9.964 17.728 22.356 1.00 45.54 273 VAL A O 1
ATOM 2103 N N . ALA A 1 277 ? 11.532 16.159 22.311 1.00 46.38 274 ALA A N 1
ATOM 2104 C CA . ALA A 1 277 ? 12.544 16.955 23.004 1.00 44.88 274 ALA A CA 1
ATOM 2105 C C . ALA A 1 277 ? 12.815 18.262 22.234 1.00 44.27 274 ALA A C 1
ATOM 2106 O O . ALA A 1 277 ? 12.979 18.244 20.993 1.00 46.02 274 ALA A O 1
ATOM 2108 N N . GLY A 1 278 ? 12.918 19.357 22.970 1.00 42.96 275 GLY A N 1
ATOM 2109 C CA . GLY A 1 278 ? 13.135 20.691 22.423 1.00 43.62 275 GLY A CA 1
ATOM 2110 C C . GLY A 1 278 ? 11.949 21.397 21.730 1.00 44.22 275 GLY A C 1
ATOM 2111 O O . GLY A 1 278 ? 12.102 22.531 21.272 1.00 44.06 275 GLY A O 1
ATOM 2112 N N . LEU A 1 279 ? 10.789 20.744 21.647 1.00 42.72 276 LEU A N 1
ATOM 2113 C CA . LEU A 1 279 ? 9.592 21.364 21.145 1.00 42.64 276 LEU A CA 1
ATOM 2114 C C . LEU A 1 279 ? 8.643 21.669 22.293 1.00 42.53 276 LEU A C 1
ATOM 2115 O O . LEU A 1 279 ? 8.185 20.740 22.967 1.00 42.87 276 LEU A O 1
ATOM 2120 N N . PHE A 1 280 ? 8.340 22.957 22.495 1.00 41.14 277 PHE A N 1
ATOM 2121 C CA . PHE A 1 280 ? 7.391 23.388 23.492 1.00 40.95 277 PHE A CA 1
ATOM 2122 C C . PHE A 1 280 ? 6.166 24.040 22.862 1.00 40.29 277 PHE A C 1
ATOM 2123 O O . PHE A 1 280 ? 6.180 24.456 21.690 1.00 40.59 277 PHE A O 1
ATOM 2131 N N . ALA A 1 281 ? 5.087 24.097 23.612 1.00 40.37 278 ALA A N 1
ATOM 2132 C CA . ALA A 1 281 ? 3.888 24.802 23.147 1.00 40.79 278 ALA A CA 1
ATOM 2133 C C . ALA A 1 281 ? 3.265 25.642 24.232 1.00 41.83 278 ALA A C 1
ATOM 2134 O O . ALA A 1 281 ? 3.255 25.243 25.450 1.00 41.67 278 ALA A O 1
ATOM 2136 N N . ALA A 1 282 ? 2.710 26.786 23.813 1.00 40.08 279 ALA A N 1
ATOM 2137 C CA . ALA A 1 282 ? 2.101 27.676 24.827 1.00 39.55 279 ALA A CA 1
ATOM 2138 C C . ALA A 1 282 ? 0.867 28.367 24.269 1.00 39.26 279 ALA A C 1
ATOM 2139 O O . ALA A 1 282 ? 0.702 28.481 23.013 1.00 39.91 279 ALA A O 1
ATOM 2141 N N . GLY A 1 283 ? -0.015 28.771 25.179 1.00 37.52 280 GLY A N 1
ATOM 2142 C CA . GLY A 1 283 ? -1.175 29.553 24.811 1.00 39.00 280 GLY A CA 1
ATOM 2143 C C . GLY A 1 283 ? -2.368 28.705 24.354 1.00 40.06 280 GLY A C 1
ATOM 2144 O O . GLY A 1 283 ? -2.562 27.592 24.857 1.00 40.04 280 GLY A O 1
ATOM 2145 N N . ASP A 1 284 ? -3.160 29.198 23.392 1.00 40.13 281 ASP A N 1
ATOM 2146 C CA . ASP A 1 284 ? -4.374 28.457 23.067 1.00 41.83 281 ASP A CA 1
ATOM 2147 C C . ASP A 1 284 ? -4.029 27.129 22.417 1.00 41.85 281 ASP A C 1
ATOM 2148 O O . ASP A 1 284 ? -4.845 26.247 22.406 1.00 42.07 281 ASP A O 1
ATOM 2153 N N . LEU A 1 285 ? -2.816 26.981 21.888 1.00 42.69 282 LEU A N 1
ATOM 2154 C CA . LEU A 1 285 ? -2.491 25.742 21.125 1.00 42.26 282 LEU A CA 1
ATOM 2155 C C . LEU A 1 285 ? -2.269 24.531 22.019 1.00 41.55 282 LEU A C 1
ATOM 2156 O O . LEU A 1 285 ? -2.419 23.438 21.570 1.00 40.94 282 LEU A O 1
ATOM 2161 N N . ARG A 1 286 ? -1.929 24.753 23.297 1.00 40.87 283 ARG A N 1
ATOM 2162 C CA . ARG A 1 286 ? -1.630 23.665 24.181 1.00 40.76 283 ARG A CA 1
ATOM 2163 C C . ARG A 1 286 ? -2.857 23.023 24.841 1.00 41.80 283 ARG A C 1
ATOM 2164 O O . ARG A 1 286 ? -3.837 23.680 25.092 1.00 42.23 283 ARG A O 1
ATOM 2172 N N . LYS A 1 287 ? -2.750 21.734 25.147 1.00 43.91 284 LYS A N 1
ATOM 2173 C CA . LYS A 1 287 ? -3.757 20.952 25.843 1.00 45.77 284 LYS A CA 1
ATOM 2174 C C . LYS A 1 287 ? -4.516 21.711 26.946 1.00 46.56 284 LYS A C 1
ATOM 2175 O O . LYS A 1 287 ? -3.876 22.255 27.868 1.00 47.10 284 LYS A O 1
ATOM 2181 N N . ASP A 1 288 ? -5.851 21.745 26.873 1.00 46.48 285 ASP A N 1
ATOM 2182 C CA . ASP A 1 288 ? -6.644 22.271 27.997 1.00 47.99 285 ASP A CA 1
ATOM 2183 C C . ASP A 1 288 ? -6.532 23.784 28.195 1.00 47.14 285 ASP A C 1
ATOM 2184 O O . ASP A 1 288 ? -6.805 24.313 29.293 1.00 46.47 285 ASP A O 1
ATOM 2189 N N . ALA A 1 289 ? -6.126 24.470 27.133 1.00 46.21 286 ALA A N 1
ATOM 2190 C CA . ALA A 1 289 ? -5.925 25.904 27.194 1.00 46.05 286 ALA A CA 1
ATOM 2191 C C . ALA A 1 289 ? -7.213 26.615 27.648 1.00 46.47 286 ALA A C 1
ATOM 2192 O O . ALA A 1 289 ? -8.289 26.365 27.103 1.00 47.56 286 ALA A O 1
ATOM 2194 N N . PRO A 1 290 ? -7.102 27.529 28.623 1.00 45.95 287 PRO A N 1
ATOM 2195 C CA . PRO A 1 290 ? -8.328 28.224 29.127 1.00 45.51 287 PRO A CA 1
ATOM 2196 C C . PRO A 1 290 ? -8.768 29.308 28.200 1.00 45.36 287 PRO A C 1
ATOM 2197 O O . PRO A 1 290 ? -9.9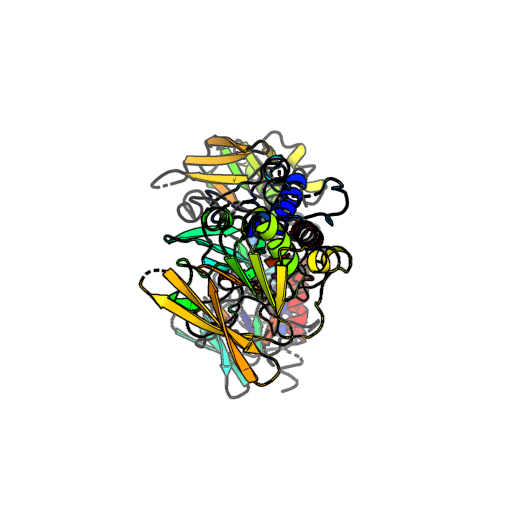19 29.797 28.290 1.00 47.63 287 PRO A O 1
ATOM 2201 N N . LYS A 1 291 ? -7.880 29.685 27.305 1.00 44.03 288 LYS A N 1
ATOM 2202 C CA A LYS A 1 291 ? -8.197 30.689 26.288 0.60 43.70 288 LYS A CA 1
ATOM 2203 C CA B LYS A 1 291 ? -8.155 30.685 26.272 0.40 43.32 288 LYS A CA 1
ATOM 2204 C C . LYS A 1 291 ? -8.265 32.094 26.855 1.00 42.45 288 LYS A C 1
ATOM 2205 O O . LYS A 1 291 ? -9.226 32.803 26.627 1.00 44.50 288 LYS A O 1
ATOM 2216 N N . GLN A 1 292 ? -7.241 32.497 27.588 1.00 39.67 289 GLN A N 1
ATOM 2217 C CA . GLN A 1 292 ? -7.198 33.819 28.220 1.00 38.15 289 GLN A CA 1
ATOM 2218 C C . GLN A 1 292 ? -5.841 34.427 27.978 1.00 36.94 289 GLN A C 1
ATOM 2219 O O . GLN A 1 292 ? -4.836 33.687 27.902 1.00 36.88 289 GLN A O 1
ATOM 2225 N N . VAL A 1 293 ? -5.777 35.752 27.931 1.00 35.21 290 VAL A N 1
ATOM 2226 C CA . VAL A 1 293 ? -4.484 36.433 27.709 1.00 34.99 290 VAL A CA 1
ATOM 2227 C C . VAL A 1 293 ? -3.482 36.217 28.811 1.00 35.84 290 VAL A C 1
ATOM 2228 O O . VAL A 1 293 ? -2.289 35.946 28.502 1.00 36.81 290 VAL A O 1
ATOM 2232 N N . ILE A 1 294 ? -3.927 36.324 30.092 1.00 35.35 291 ILE A N 1
ATOM 2233 C CA . ILE A 1 294 ? -3.012 36.180 31.230 1.00 36.13 291 ILE A CA 1
ATOM 2234 C C . ILE A 1 294 ? -2.387 34.777 31.267 1.00 37.48 291 ILE A C 1
ATOM 2235 O O . ILE A 1 294 ? -1.207 34.587 31.641 1.00 38.08 291 ILE A O 1
ATOM 2240 N N . CYS A 1 295 ? -3.185 33.792 30.866 1.00 37.76 292 CYS A N 1
ATOM 2241 C CA . CYS A 1 295 ? -2.788 32.406 30.856 1.00 37.83 292 CYS A CA 1
ATOM 2242 C C . CYS A 1 295 ? -1.819 32.142 29.710 1.00 37.56 292 CYS A C 1
ATOM 2243 O O . CYS A 1 295 ? -0.829 31.452 29.927 1.00 37.92 292 CYS A O 1
ATOM 2246 N N . ALA A 1 296 ? -2.080 32.685 28.497 1.00 35.95 293 ALA A N 1
ATOM 2247 C CA . ALA A 1 296 ? -1.145 32.499 27.388 1.00 35.04 293 ALA A CA 1
ATOM 2248 C C . ALA A 1 296 ? 0.241 33.106 27.734 1.00 34.95 293 ALA A C 1
ATOM 2249 O O . ALA A 1 296 ? 1.264 32.540 27.408 1.00 34.77 293 ALA A O 1
ATOM 2251 N N . ALA A 1 297 ? 0.247 34.232 28.449 1.00 35.92 294 ALA A N 1
ATOM 2252 C CA . ALA A 1 297 ? 1.487 34.851 28.991 1.00 35.91 294 ALA A CA 1
ATOM 2253 C C . ALA A 1 297 ? 2.183 33.975 29.998 1.00 36.00 294 ALA A C 1
ATOM 2254 O O . ALA A 1 297 ? 3.387 33.778 29.898 1.00 35.87 294 ALA A O 1
ATOM 2256 N N . GLY A 1 298 ? 1.451 33.482 30.996 1.00 37.45 295 GLY A N 1
ATOM 2257 C CA . GLY A 1 298 ? 2.032 32.542 31.985 1.00 37.34 295 GLY A CA 1
ATOM 2258 C C . GLY A 1 298 ? 2.722 31.368 31.264 1.00 38.43 295 GLY A C 1
ATOM 2259 O O . GLY A 1 298 ? 3.889 31.036 31.578 1.00 37.53 295 GLY A O 1
ATOM 2260 N N . ASP A 1 299 ? 2.026 30.788 30.261 1.00 38.13 296 ASP A N 1
ATOM 2261 C CA . ASP A 1 299 ? 2.457 29.560 29.570 1.00 38.18 296 ASP A CA 1
ATOM 2262 C C . ASP A 1 299 ? 3.765 29.861 28.847 1.00 39.28 296 ASP A C 1
ATOM 2263 O O . ASP A 1 299 ? 4.672 28.997 28.749 1.00 39.63 296 ASP A O 1
ATOM 2268 N N . GLY A 1 300 ? 3.832 31.069 28.279 1.00 39.27 297 GLY A N 1
ATOM 2269 C CA . GLY A 1 300 ? 4.947 31.454 27.391 1.00 38.41 297 GLY A CA 1
ATOM 2270 C C . GLY A 1 300 ? 6.191 31.589 28.209 1.00 38.61 297 GLY A C 1
ATOM 2271 O O . GLY A 1 300 ? 7.290 31.283 27.741 1.00 40.31 297 GLY A O 1
ATOM 2272 N N . ALA A 1 301 ? 6.018 32.051 29.449 1.00 37.08 298 ALA A N 1
ATOM 2273 C CA . ALA A 1 301 ? 7.109 32.218 30.363 1.00 36.48 298 ALA A CA 1
ATOM 2274 C C . ALA A 1 301 ? 7.585 30.827 30.796 1.00 36.61 298 ALA A C 1
ATOM 2275 O O . ALA A 1 301 ? 8.791 30.560 30.815 1.00 37.17 298 ALA A O 1
ATOM 2277 N N . VAL A 1 302 ? 6.633 29.926 31.088 1.00 36.52 299 VAL A N 1
ATOM 2278 C CA . VAL A 1 302 ? 6.964 28.529 31.437 1.00 35.68 299 VAL A CA 1
ATOM 2279 C C . VAL A 1 302 ? 7.769 27.870 30.313 1.00 34.02 299 VAL A C 1
ATOM 2280 O O . VAL A 1 302 ? 8.867 27.346 30.540 1.00 34.10 299 VAL A O 1
ATOM 2284 N N . ALA A 1 303 ? 7.248 27.958 29.095 1.00 32.91 300 ALA A N 1
ATOM 2285 C CA . ALA A 1 303 ? 7.905 27.386 27.948 1.00 32.37 300 ALA A CA 1
ATOM 2286 C C . ALA A 1 303 ? 9.303 27.923 27.846 1.00 33.19 300 ALA A C 1
ATOM 2287 O O . ALA A 1 303 ? 10.239 27.151 27.600 1.00 35.35 300 ALA A O 1
ATOM 2289 N N . ALA A 1 304 ? 9.482 29.232 27.981 1.00 34.64 301 ALA A N 1
ATOM 2290 C CA . ALA A 1 304 ? 10.852 29.789 27.813 1.00 37.07 301 ALA A CA 1
ATOM 2291 C C . ALA A 1 304 ? 11.747 29.280 28.923 1.00 38.36 301 ALA A C 1
ATOM 2292 O O . ALA A 1 304 ? 12.872 28.829 28.631 1.00 39.22 301 ALA A O 1
ATOM 2294 N N . LEU A 1 305 ? 11.240 29.270 30.172 1.00 38.93 302 LEU A N 1
ATOM 2295 C CA . LEU A 1 305 ? 12.020 28.657 31.226 1.00 39.71 302 LEU A CA 1
ATOM 2296 C C . LEU A 1 305 ? 12.386 27.213 30.946 1.00 40.71 302 LEU A C 1
ATOM 2297 O O . LEU A 1 305 ? 13.530 26.825 31.216 1.00 42.68 302 LEU A O 1
ATOM 2302 N N . SER A 1 306 ? 11.475 26.413 30.381 1.00 40.60 303 SER A N 1
ATOM 2303 C CA . SER A 1 306 ? 11.834 25.043 29.983 1.00 40.63 303 SER A CA 1
ATOM 2304 C C . SER A 1 306 ? 12.699 25.008 28.756 1.00 41.77 303 SER A C 1
ATOM 2305 O O . SER A 1 306 ? 13.402 24.002 28.541 1.00 42.87 303 SER A O 1
ATOM 2308 N N . ALA A 1 307 ? 12.639 26.027 27.897 1.00 40.20 304 ALA A N 1
ATOM 2309 C CA . ALA A 1 307 ? 13.504 25.907 26.707 1.00 40.26 304 ALA A CA 1
ATOM 2310 C C . ALA A 1 307 ? 14.950 26.260 27.108 1.00 39.78 304 ALA A C 1
ATOM 2311 O O . ALA A 1 307 ? 15.897 25.601 26.695 1.00 38.47 304 ALA A O 1
ATOM 2321 N N . ALA A 1 309 ? 16.312 25.629 30.167 1.00 44.70 306 ALA A N 1
ATOM 2322 C CA . ALA A 1 309 ? 16.901 24.488 30.891 1.00 45.99 306 ALA A CA 1
ATOM 2323 C C . ALA A 1 309 ? 17.324 23.373 29.936 1.00 47.02 306 ALA A C 1
ATOM 2324 O O . ALA A 1 309 ? 18.440 22.779 30.058 1.00 46.82 306 ALA A O 1
ATOM 2326 N N . TYR A 1 310 ? 16.446 23.096 28.982 1.00 47.37 307 TYR A N 1
ATOM 2327 C CA . TYR A 1 310 ? 16.791 22.155 27.928 1.00 48.45 307 TYR A CA 1
ATOM 2328 C C . TYR A 1 310 ? 18.059 22.573 27.180 1.00 49.23 307 TYR A C 1
ATOM 2329 O O . TYR A 1 310 ? 18.880 21.732 26.858 1.00 50.14 307 TYR A O 1
ATOM 2338 N N . ILE A 1 311 ? 18.198 23.854 26.867 1.00 49.84 308 ILE A N 1
ATOM 2339 C CA . ILE A 1 311 ? 19.365 24.281 26.102 1.00 51.36 308 ILE A CA 1
ATOM 2340 C C . ILE A 1 311 ? 20.644 24.142 26.964 1.00 52.88 308 ILE A C 1
ATOM 2341 O O . ILE A 1 311 ? 21.662 23.641 26.485 1.00 52.31 308 ILE A O 1
ATOM 2346 N N . GLU A 1 312 ? 20.564 24.562 28.231 1.00 53.36 309 GLU A N 1
ATOM 2347 C CA A GLU A 1 312 ? 21.681 24.389 29.130 0.60 54.44 309 GLU A CA 1
ATOM 2348 C CA B GLU A 1 312 ? 21.648 24.381 29.182 0.40 55.13 309 GLU A CA 1
ATOM 2349 C C . GLU A 1 312 ? 22.056 22.916 29.265 1.00 56.04 309 GLU A C 1
ATOM 2350 O O . GLU A 1 312 ? 23.188 22.593 29.607 1.00 56.83 309 GLU A O 1
ATOM 2361 N N . SER A 1 313 ? 21.124 22.020 28.969 1.00 57.55 310 SER A N 1
ATOM 2362 C CA . SER A 1 313 ? 21.392 20.605 29.206 1.00 59.73 310 SER A CA 1
ATOM 2363 C C . SER A 1 313 ? 22.226 19.962 28.123 1.00 62.02 310 SER A C 1
ATOM 2364 O O . SER A 1 313 ? 22.878 18.969 28.395 1.00 63.39 310 SER A O 1
ATOM 2367 N N . LEU A 1 314 ? 22.252 20.535 26.927 1.00 63.43 311 LEU A N 1
ATOM 2368 C CA . LEU A 1 314 ? 22.998 19.894 25.855 1.00 66.05 311 LEU A CA 1
ATOM 2369 C C . LEU A 1 314 ? 24.495 20.297 25.655 1.00 67.10 311 LEU A C 1
ATOM 2370 O O . LEU A 1 314 ? 25.008 21.286 26.232 1.00 66.86 311 LEU A O 1
ATOM 2375 N N . ASN B 1 2 ? 25.993 -23.344 8.587 1.00 90.01 -1 ASN B N 1
ATOM 2376 C CA . ASN B 1 2 ? 25.931 -23.226 10.091 1.00 88.62 -1 ASN B CA 1
ATOM 2377 C C . ASN B 1 2 ? 27.342 -23.178 10.762 1.00 86.96 -1 ASN B C 1
ATOM 2378 O O . ASN B 1 2 ? 27.682 -23.926 11.711 1.00 86.60 -1 ASN B O 1
ATOM 2383 N N . ALA B 1 3 ? 28.152 -22.290 10.187 1.00 85.59 0 ALA B N 1
ATOM 2384 C CA . ALA B 1 3 ? 29.369 -21.770 10.750 1.00 82.61 0 ALA B CA 1
ATOM 2385 C C . ALA B 1 3 ? 28.994 -20.296 10.930 1.00 80.36 0 ALA B C 1
ATOM 2386 O O . ALA B 1 3 ? 29.667 -19.357 10.456 1.00 79.18 0 ALA B O 1
ATOM 2396 N N . LEU B 1 5 ? 28.556 -17.133 13.421 1.00 69.25 2 LEU B N 1
ATOM 2397 C CA . LEU B 1 5 ? 29.326 -16.660 14.515 1.00 66.28 2 LEU B CA 1
ATOM 2398 C C . LEU B 1 5 ? 28.449 -16.826 15.738 1.00 64.52 2 LEU B C 1
ATOM 2399 O O . LEU B 1 5 ? 27.219 -16.739 15.641 1.00 65.03 2 LEU B O 1
ATOM 2404 N N . ASP B 1 6 ? 29.076 -17.095 16.876 1.00 62.14 3 ASP B N 1
ATOM 2405 C CA . ASP B 1 6 ? 28.392 -17.010 18.153 1.00 60.93 3 ASP B CA 1
ATOM 2406 C C . ASP B 1 6 ? 27.936 -15.578 18.394 1.00 57.93 3 ASP B C 1
ATOM 2407 O O . ASP B 1 6 ? 26.799 -15.314 18.793 1.00 57.38 3 ASP B O 1
ATOM 2412 N N . VAL B 1 7 ? 28.841 -14.645 18.153 1.00 55.03 4 VAL B N 1
ATOM 2413 C CA . VAL B 1 7 ? 28.538 -13.258 18.391 1.00 51.99 4 VAL B CA 1
ATOM 2414 C C . VAL B 1 7 ? 29.247 -12.400 17.366 1.00 50.78 4 VAL B C 1
ATOM 2415 O O . VAL B 1 7 ? 30.472 -12.532 17.164 1.00 49.73 4 VAL B O 1
ATOM 2419 N N . ALA B 1 8 ? 28.472 -11.506 16.755 1.00 49.33 5 ALA B N 1
ATOM 2420 C CA . ALA B 1 8 ? 29.008 -10.423 15.941 1.00 48.55 5 ALA B CA 1
ATOM 2421 C C . ALA B 1 8 ? 28.977 -9.151 16.756 1.00 46.28 5 ALA B C 1
ATOM 2422 O O . ALA B 1 8 ? 27.902 -8.696 17.168 1.00 46.17 5 ALA B O 1
ATOM 2424 N N . ILE B 1 9 ? 30.156 -8.570 16.958 1.00 44.71 6 ILE B N 1
ATOM 2425 C CA . ILE B 1 9 ? 30.282 -7.321 17.677 1.00 42.84 6 ILE B CA 1
ATOM 2426 C C . ILE B 1 9 ? 30.611 -6.295 16.637 1.00 44.68 6 ILE B C 1
ATOM 2427 O O . ILE B 1 9 ? 31.554 -6.474 15.884 1.00 45.55 6 ILE B O 1
ATOM 2432 N N . ILE B 1 10 ? 29.831 -5.221 16.618 1.00 45.29 7 ILE B N 1
ATOM 2433 C CA . ILE B 1 10 ? 29.939 -4.183 15.628 1.00 46.08 7 ILE B CA 1
ATOM 2434 C C . ILE B 1 10 ? 30.491 -2.914 16.232 1.00 45.41 7 ILE B C 1
ATOM 2435 O O . ILE B 1 10 ? 29.801 -2.250 17.017 1.00 46.66 7 ILE B O 1
ATOM 2440 N N . GLY B 1 11 ? 31.717 -2.576 15.865 1.00 44.82 8 GLY B N 1
ATOM 2441 C CA . GLY B 1 11 ? 32.408 -1.456 16.480 1.00 44.62 8 GLY B CA 1
ATOM 2442 C C . GLY B 1 11 ? 33.514 -1.994 17.372 1.00 44.62 8 GLY B C 1
ATOM 2443 O O . GLY B 1 11 ? 33.276 -2.926 18.174 1.00 44.85 8 GLY B O 1
ATOM 2444 N N . GLY B 1 12 ? 34.715 -1.403 17.278 1.00 44.18 9 GLY B N 1
ATOM 2445 C CA . GLY B 1 12 ? 35.829 -1.835 18.140 1.00 42.95 9 GLY B CA 1
ATOM 2446 C C . GLY B 1 12 ? 36.442 -0.735 18.983 1.00 41.96 9 GLY B C 1
ATOM 2447 O O . GLY B 1 12 ? 37.689 -0.581 19.062 1.00 42.34 9 GLY B O 1
ATOM 2448 N N . GLY B 1 13 ? 35.604 0.083 19.581 1.00 39.94 10 GLY B N 1
ATOM 2449 C CA . GLY B 1 13 ? 36.134 0.923 20.608 1.00 38.35 10 GLY B CA 1
ATOM 2450 C C . GLY B 1 13 ? 36.124 0.173 21.932 1.00 38.34 10 GLY B C 1
ATOM 2451 O O . GLY B 1 13 ? 36.068 -1.092 21.967 1.00 37.32 10 GLY B O 1
ATOM 2452 N N . PRO B 1 14 ? 36.148 0.943 23.047 1.00 38.62 11 PRO B N 1
ATOM 2453 C CA . PRO B 1 14 ? 36.236 0.356 24.390 1.00 38.37 11 PRO B CA 1
ATOM 2454 C C . PRO B 1 14 ? 35.085 -0.591 24.596 1.00 38.99 11 PRO B C 1
ATOM 2455 O O . PRO B 1 14 ? 35.331 -1.703 24.993 1.00 39.95 11 PRO B O 1
ATOM 2459 N N . ALA B 1 15 ? 33.848 -0.208 24.282 1.00 38.98 12 ALA B N 1
ATOM 2460 C CA . ALA B 1 15 ? 32.756 -1.167 24.430 1.00 39.48 12 ALA B CA 1
ATOM 2461 C C . ALA B 1 15 ? 32.981 -2.480 23.643 1.00 39.81 12 ALA B C 1
ATOM 2462 O O . ALA B 1 15 ? 32.916 -3.551 24.215 1.00 40.28 12 ALA B O 1
ATOM 2464 N N . GLY B 1 16 ? 33.271 -2.400 22.351 1.00 41.64 13 GLY B N 1
ATOM 2465 C CA . GLY B 1 16 ? 33.408 -3.605 21.501 1.00 41.54 13 GLY B CA 1
ATOM 2466 C C . GLY B 1 16 ? 34.600 -4.496 21.875 1.00 42.28 13 GLY B C 1
ATOM 2467 O O . GLY B 1 16 ? 34.466 -5.716 21.963 1.00 43.50 13 GLY B O 1
ATOM 2468 N N . LEU B 1 17 ? 35.760 -3.888 22.113 1.00 41.47 14 LEU B N 1
ATOM 2469 C CA . LEU B 1 17 ? 36.929 -4.612 22.634 1.00 41.58 14 LEU B CA 1
ATOM 2470 C C . LEU B 1 17 ? 36.645 -5.287 23.964 1.00 40.84 14 LEU B C 1
ATOM 2471 O O . LEU B 1 17 ? 37.066 -6.431 24.209 1.00 42.11 14 LEU B O 1
ATOM 2476 N N . SER B 1 18 ? 35.918 -4.605 24.825 1.00 40.03 15 SER B N 1
ATOM 2477 C CA . SER B 1 18 ? 35.633 -5.189 26.136 1.00 39.29 15 SER B CA 1
ATOM 2478 C C . SER B 1 18 ? 34.646 -6.358 25.967 1.00 40.32 15 SER B C 1
ATOM 2479 O O . SER B 1 18 ? 34.867 -7.441 26.489 1.00 41.12 15 SER B O 1
ATOM 2482 N N . ALA B 1 19 ? 33.583 -6.185 25.187 1.00 41.23 16 ALA B N 1
ATOM 2483 C CA . ALA B 1 19 ? 32.666 -7.307 24.966 1.00 42.01 16 ALA B CA 1
ATOM 2484 C C . ALA B 1 19 ? 33.415 -8.478 24.331 1.00 43.61 16 ALA B C 1
ATOM 2485 O O . ALA B 1 19 ? 33.133 -9.645 24.607 1.00 45.20 16 ALA B O 1
ATOM 2487 N N . GLY B 1 20 ? 34.380 -8.179 23.467 1.00 44.15 17 GLY B N 1
ATOM 2488 C CA . GLY B 1 20 ? 35.110 -9.245 22.807 1.00 44.84 17 GLY B CA 1
ATOM 2489 C C . GLY B 1 20 ? 35.970 -10.007 23.776 1.00 44.57 17 GLY B C 1
ATOM 2490 O O . GLY B 1 20 ? 36.060 -11.211 23.726 1.00 46.39 17 GLY B O 1
ATOM 2491 N N . LEU B 1 21 ? 36.636 -9.315 24.666 1.00 44.02 18 LEU B N 1
ATOM 2492 C CA . LEU B 1 21 ? 37.403 -10.018 25.692 1.00 43.62 18 LEU B CA 1
ATOM 2493 C C . LEU B 1 21 ? 36.474 -10.949 26.479 1.00 43.07 18 LEU B C 1
ATOM 2494 O O . LEU B 1 21 ? 36.752 -12.140 26.690 1.00 44.32 18 LEU B O 1
ATOM 2499 N N . TYR B 1 22 ? 35.338 -10.425 26.888 1.00 41.33 19 TYR B N 1
ATOM 2500 C CA . TYR B 1 22 ? 34.520 -11.175 27.802 1.00 40.48 19 TYR B CA 1
ATOM 2501 C C . TYR B 1 22 ? 33.889 -12.391 27.144 1.00 41.88 19 TYR B C 1
ATOM 2502 O O . TYR B 1 22 ? 33.798 -13.464 27.776 1.00 42.04 19 TYR B O 1
ATOM 2511 N N . ALA B 1 23 ? 33.479 -12.234 25.874 1.00 41.78 20 ALA B N 1
ATOM 2512 C CA . ALA B 1 23 ? 32.777 -13.287 25.165 1.00 42.56 20 ALA B CA 1
ATOM 2513 C C . ALA B 1 23 ? 33.711 -14.454 24.918 1.00 43.39 20 ALA B C 1
ATOM 2514 O O . ALA B 1 23 ? 33.299 -15.605 25.020 1.00 44.55 20 ALA B O 1
ATOM 2516 N N . THR B 1 24 ? 34.967 -14.161 24.576 1.00 43.89 21 THR B N 1
ATOM 2517 C CA . THR B 1 24 ? 35.948 -15.187 24.188 1.00 44.94 21 THR B CA 1
ATOM 2518 C C . THR B 1 24 ? 36.645 -15.805 25.416 1.00 46.20 21 THR B C 1
ATOM 2519 O O . THR B 1 24 ? 36.726 -17.019 25.579 1.00 47.38 21 THR B O 1
ATOM 2523 N N . ARG B 1 25 ? 37.095 -14.980 26.339 1.00 46.41 22 ARG B N 1
ATOM 2524 C CA . ARG B 1 25 ? 37.517 -15.557 27.623 1.00 46.25 22 ARG B CA 1
ATOM 2525 C C . ARG B 1 25 ? 36.442 -16.482 28.200 1.00 46.26 22 ARG B C 1
ATOM 2526 O O . ARG B 1 25 ? 36.738 -17.544 28.784 1.00 46.56 22 ARG B O 1
ATOM 2534 N N . GLY B 1 26 ? 35.182 -16.095 28.027 1.00 46.53 23 GLY B N 1
ATOM 2535 C CA . GLY B 1 26 ? 34.120 -16.809 28.722 1.00 46.87 23 GLY B CA 1
ATOM 2536 C C . GLY B 1 26 ? 33.792 -18.149 28.081 1.00 48.82 23 GLY B C 1
ATOM 2537 O O . GLY B 1 26 ? 33.101 -18.999 28.699 1.00 48.46 23 GLY B O 1
ATOM 2538 N N . GLY B 1 27 ? 34.251 -18.312 26.831 1.00 48.97 24 GLY B N 1
ATOM 2539 C CA . GLY B 1 27 ? 34.116 -19.561 26.124 1.00 50.90 24 GLY B CA 1
ATOM 2540 C C . GLY B 1 27 ? 33.576 -19.577 24.704 1.00 52.17 24 GLY B C 1
ATOM 2541 O O . GLY B 1 27 ? 33.615 -20.622 24.060 1.00 53.55 24 GLY B O 1
ATOM 2542 N N . LEU B 1 28 ? 33.002 -18.478 24.214 1.00 52.76 25 LEU B N 1
ATOM 2543 C CA . LEU B 1 28 ? 32.497 -18.496 22.832 1.00 53.92 25 LEU B CA 1
ATOM 2544 C C . LEU B 1 28 ? 33.668 -18.607 21.881 1.00 54.89 25 LEU B C 1
ATOM 2545 O O . LEU B 1 28 ? 34.682 -17.957 22.044 1.00 54.26 25 LEU B O 1
ATOM 2550 N N . LYS B 1 29 ? 33.496 -19.468 20.893 1.00 57.26 26 LYS B N 1
ATOM 2551 C CA A LYS B 1 29 ? 34.563 -19.987 20.058 0.60 58.74 26 LYS B CA 1
ATOM 2552 C CA B LYS B 1 29 ? 34.636 -19.916 20.089 0.40 58.39 26 LYS B CA 1
ATOM 2553 C C . LYS B 1 29 ? 34.779 -19.174 18.773 1.00 58.79 26 LYS B C 1
ATOM 2554 O O . LYS B 1 29 ? 35.886 -19.146 18.222 1.00 59.83 26 LYS B O 1
ATOM 2565 N N . ASN B 1 30 ? 33.692 -18.563 18.284 1.00 58.12 27 ASN B N 1
ATOM 2566 C CA A ASN B 1 30 ? 33.749 -17.747 17.051 0.60 58.35 27 ASN B CA 1
ATOM 2567 C CA B ASN B 1 30 ? 33.709 -17.785 17.048 0.40 58.40 27 ASN B CA 1
ATOM 2568 C C . ASN B 1 30 ? 33.067 -16.390 17.243 1.00 56.89 27 ASN B C 1
ATOM 2569 O O . ASN B 1 30 ? 31.837 -16.239 17.177 1.00 57.94 27 ASN B O 1
ATOM 2578 N N . VAL B 1 31 ? 33.885 -15.395 17.499 1.00 54.24 28 VAL B N 1
ATOM 2579 C CA . VAL B 1 31 ? 33.401 -14.086 17.875 1.00 51.17 28 VAL B CA 1
ATOM 2580 C C . VAL B 1 31 ? 34.191 -13.104 17.072 1.00 51.05 28 VAL B C 1
ATOM 2581 O O . VAL B 1 31 ? 35.411 -13.105 17.142 1.00 50.81 28 VAL B O 1
ATOM 2585 N N . VAL B 1 32 ? 33.497 -12.277 16.301 1.00 52.34 29 VAL B N 1
ATOM 2586 C CA . VAL B 1 32 ? 34.159 -11.322 15.410 1.00 52.48 29 VAL B CA 1
ATOM 2587 C C . VAL B 1 32 ? 33.764 -9.887 15.710 1.00 51.61 29 VAL B C 1
ATOM 2588 O O . VAL B 1 32 ? 32.578 -9.537 15.816 1.00 51.77 29 VAL B O 1
ATOM 2600 N N . PHE B 1 34 ? 33.764 -6.347 14.157 1.00 53.33 31 PHE B N 1
ATOM 2601 C CA . PHE B 1 34 ? 33.809 -5.669 12.885 1.00 55.54 31 PHE B CA 1
ATOM 2602 C C . PHE B 1 34 ? 34.015 -4.214 13.154 1.00 56.10 31 PHE B C 1
ATOM 2603 O O . PHE B 1 34 ? 33.155 -3.553 13.739 1.00 55.97 31 PHE B O 1
ATOM 2611 N N . GLU B 1 35 ? 35.173 -3.720 12.743 1.00 57.13 32 GLU B N 1
ATOM 2612 C CA . GLU B 1 35 ? 35.596 -2.368 13.028 1.00 57.02 32 GLU B CA 1
ATOM 2613 C C . GLU B 1 35 ? 36.239 -1.833 11.748 1.00 58.31 32 GLU B C 1
ATOM 2614 O O . GLU B 1 35 ? 37.162 -2.446 11.207 1.00 59.16 32 GLU B O 1
ATOM 2620 N N . LYS B 1 36 ? 35.745 -0.694 11.284 1.00 59.39 33 LYS B N 1
ATOM 2621 C CA . LYS B 1 36 ? 36.070 -0.157 9.966 1.00 61.93 33 LYS B CA 1
ATOM 2622 C C . LYS B 1 36 ? 37.545 0.199 9.828 1.00 62.20 33 LYS B C 1
ATOM 2623 O O . LYS B 1 36 ? 38.108 0.070 8.738 1.00 64.29 33 LYS B O 1
ATOM 2629 N N . GLY B 1 37 ? 38.159 0.655 10.914 1.00 60.94 34 GLY B N 1
ATOM 2630 C CA . GLY B 1 37 ? 39.579 0.963 10.921 1.00 61.10 34 GLY B CA 1
ATOM 2631 C C . GLY B 1 37 ? 40.319 0.091 11.918 1.00 61.08 34 GLY B C 1
ATOM 2632 O O . GLY B 1 37 ? 39.995 -1.087 12.108 1.00 60.70 34 GLY B O 1
ATOM 2641 N N . PRO B 1 39 ? 41.151 -0.826 15.868 1.00 59.52 36 PRO B N 1
ATOM 2642 C CA . PRO B 1 39 ? 40.366 -0.741 17.087 1.00 58.43 36 PRO B CA 1
ATOM 2643 C C . PRO B 1 39 ? 40.861 0.398 17.946 1.00 56.88 36 PRO B C 1
ATOM 2644 O O . PRO B 1 39 ? 42.012 0.828 17.794 1.00 56.98 36 PRO B O 1
ATOM 2648 N N . GLY B 1 40 ? 40.020 0.855 18.864 1.00 55.17 37 GLY B N 1
ATOM 2649 C CA . GLY B 1 40 ? 40.365 1.994 19.698 1.00 53.63 37 GLY B CA 1
ATOM 2650 C C . GLY B 1 40 ? 39.220 2.979 19.777 1.00 53.27 37 GLY B C 1
ATOM 2651 O O . GLY B 1 40 ? 38.887 3.423 20.861 1.00 52.94 37 GLY B O 1
ATOM 2652 N N . GLY B 1 41 ? 38.603 3.317 18.648 1.00 53.85 38 GLY B N 1
ATOM 2653 C CA . GLY B 1 41 ? 37.434 4.207 18.670 1.00 54.81 38 GLY B CA 1
ATOM 2654 C C . GLY B 1 41 ? 37.681 5.691 18.984 1.00 55.41 38 GLY B C 1
ATOM 2655 O O . GLY B 1 41 ? 38.790 6.201 18.853 1.00 55.26 38 GLY B O 1
ATOM 2656 N N . GLN B 1 42 ? 36.640 6.380 19.437 1.00 55.94 39 GLN B N 1
ATOM 2657 C CA . GLN B 1 42 ? 36.708 7.840 19.626 1.00 56.12 39 GLN B CA 1
ATOM 2658 C C . GLN B 1 42 ? 37.923 8.345 20.390 1.00 54.60 39 GLN B C 1
ATOM 2659 O O . GLN B 1 42 ? 38.501 9.361 19.978 1.00 54.96 39 GLN B O 1
ATOM 2665 N N . ILE B 1 43 ? 38.288 7.657 21.490 1.00 52.11 40 ILE B N 1
ATOM 2666 C CA . ILE B 1 43 ? 39.308 8.152 22.408 1.00 49.59 40 ILE B CA 1
ATOM 2667 C C . ILE B 1 43 ? 40.711 8.170 21.736 1.00 48.74 40 ILE B C 1
ATOM 2668 O O . ILE B 1 43 ? 41.584 8.938 22.128 1.00 46.86 40 ILE B O 1
ATOM 2673 N N . THR B 1 44 ? 40.912 7.367 20.699 1.00 48.79 41 THR B N 1
ATOM 2674 C CA . THR B 1 44 ? 42.199 7.425 20.016 1.00 50.03 41 THR B CA 1
ATOM 2675 C C . THR B 1 44 ? 42.455 8.776 19.402 1.00 50.74 41 THR B C 1
ATOM 2676 O O . THR B 1 44 ? 43.599 9.138 19.151 1.00 51.49 41 THR B O 1
ATOM 2680 N N . SER B 1 45 ? 41.399 9.543 19.200 1.00 50.96 42 SER B N 1
ATOM 2681 C CA . SER B 1 45 ? 41.590 10.905 18.775 1.00 50.92 42 SER B CA 1
ATOM 2682 C C . SER B 1 45 ? 41.755 11.920 19.947 1.00 49.78 42 SER B C 1
ATOM 2683 O O . SER B 1 45 ? 41.952 13.107 19.704 1.00 50.68 42 SER B O 1
ATOM 2686 N N . SER B 1 46 ? 41.679 11.479 21.205 1.00 48.12 43 SER B N 1
ATOM 2687 C CA . SER B 1 46 ? 41.881 12.383 22.359 1.00 45.70 43 SER B CA 1
ATOM 2688 C C . SER B 1 46 ? 43.344 12.603 22.653 1.00 44.87 43 SER B C 1
ATOM 2689 O O . SER B 1 46 ? 44.156 11.681 22.565 1.00 43.99 43 SER B O 1
ATOM 2692 N N . SER B 1 47 ? 43.680 13.824 23.052 1.00 43.96 44 SER B N 1
ATOM 2693 C CA . SER B 1 47 ? 45.052 14.144 23.352 1.00 43.93 44 SER B CA 1
ATOM 2694 C C . SER B 1 47 ? 45.438 13.638 24.708 1.00 43.64 44 SER B C 1
ATOM 2695 O O . SER B 1 47 ? 46.624 13.611 24.999 1.00 43.65 44 SER B O 1
ATOM 2698 N N . GLU B 1 48 ? 44.470 13.266 25.546 1.00 42.45 45 GLU B N 1
ATOM 2699 C CA . GLU B 1 48 ? 44.815 13.004 26.939 1.00 43.47 45 GLU B CA 1
ATOM 2700 C C . GLU B 1 48 ? 43.707 12.352 27.721 1.00 42.65 45 GLU B C 1
ATOM 2701 O O . GLU B 1 48 ? 42.584 12.826 27.738 1.00 44.01 45 GLU B O 1
ATOM 2707 N N . ILE B 1 49 ? 44.004 11.248 28.366 1.00 41.51 46 ILE B N 1
ATOM 2708 C CA . ILE B 1 49 ? 43.024 10.685 29.261 1.00 40.98 46 ILE B CA 1
ATOM 2709 C C . ILE B 1 49 ? 43.745 10.368 30.555 1.00 40.91 46 ILE B C 1
ATOM 2710 O O . ILE B 1 49 ? 44.873 9.903 30.520 1.00 40.72 46 ILE B O 1
ATOM 2715 N N . GLU B 1 50 ? 43.096 10.674 31.684 1.00 41.09 47 GLU B N 1
ATOM 2716 C CA . GLU B 1 50 ? 43.652 10.512 33.024 1.00 40.78 47 GLU B CA 1
ATOM 2717 C C . GLU B 1 50 ? 42.629 9.926 33.976 1.00 40.60 47 GLU B C 1
ATOM 2718 O O . GLU B 1 50 ? 42.983 9.609 35.111 1.00 43.15 47 GLU B O 1
ATOM 2724 N N . ASN B 1 51 ? 41.389 9.751 33.522 1.00 38.78 48 ASN B N 1
ATOM 2725 C CA . ASN B 1 51 ? 40.274 9.376 34.381 1.00 38.86 48 ASN B CA 1
ATOM 2726 C C . ASN B 1 51 ? 39.748 7.956 34.215 1.00 38.11 48 ASN B C 1
ATOM 2727 O O . ASN B 1 51 ? 38.565 7.701 34.461 1.00 39.01 48 ASN B O 1
ATOM 2732 N N . TYR B 1 52 ? 40.585 7.055 33.717 1.00 38.32 49 TYR B N 1
ATOM 2733 C CA . TYR B 1 52 ? 40.207 5.646 33.582 1.00 38.02 49 TYR B CA 1
ATOM 2734 C C . TYR B 1 52 ? 40.758 4.944 34.788 1.00 38.71 49 TYR B C 1
ATOM 2735 O O . TYR B 1 52 ? 41.970 4.811 34.940 1.00 39.87 49 TYR B O 1
ATOM 2744 N N . PRO B 1 53 ? 39.877 4.540 35.679 1.00 39.19 50 PRO B N 1
ATOM 2745 C CA . PRO B 1 53 ? 40.297 4.041 36.974 1.00 41.10 50 PRO B CA 1
ATOM 2746 C C . PRO B 1 53 ? 41.168 2.798 36.757 1.00 43.08 50 PRO B C 1
ATOM 2747 O O . PRO B 1 53 ? 40.819 1.865 35.963 1.00 43.07 50 PRO B O 1
ATOM 2751 N N . GLY B 1 54 ? 42.318 2.801 37.406 1.00 43.73 51 GLY B N 1
ATOM 2752 C CA . GLY B 1 54 ? 43.192 1.654 37.273 1.00 44.70 51 GLY B CA 1
ATOM 2753 C C . GLY B 1 54 ? 44.337 1.918 36.341 1.00 45.22 51 GLY B C 1
ATOM 2754 O O . GLY B 1 54 ? 45.273 1.158 36.337 1.00 46.18 51 GLY B O 1
ATOM 2755 N N . VAL B 1 55 ? 44.257 2.981 35.534 1.00 44.68 52 VAL B N 1
ATOM 2756 C CA . VAL B 1 55 ? 45.360 3.339 34.695 1.00 44.00 52 VAL B CA 1
ATOM 2757 C C . VAL B 1 55 ? 45.814 4.704 35.200 1.00 46.00 52 VAL B C 1
ATOM 2758 O O . VAL B 1 55 ? 45.227 5.754 34.843 1.00 46.84 52 VAL B O 1
ATOM 2762 N N . ALA B 1 56 ? 46.829 4.670 36.066 1.00 46.70 53 ALA B N 1
ATOM 2763 C CA . ALA B 1 56 ? 47.333 5.823 36.798 1.00 47.38 53 ALA B CA 1
ATOM 2764 C C . ALA B 1 56 ? 48.213 6.707 35.928 1.00 47.76 53 ALA B C 1
ATOM 2765 O O . ALA B 1 56 ? 48.410 7.872 36.250 1.00 46.28 53 ALA B O 1
ATOM 2767 N N . GLN B 1 57 ? 48.729 6.142 34.837 1.00 48.52 54 GLN B N 1
ATOM 2768 C CA . GLN B 1 57 ? 49.497 6.929 33.860 1.00 50.58 54 GLN B CA 1
ATOM 2769 C C . GLN B 1 57 ? 48.648 7.821 33.002 1.00 48.55 54 GLN B C 1
ATOM 2770 O O . GLN B 1 57 ? 47.847 7.348 32.218 1.00 48.81 54 GLN B O 1
ATOM 2776 N N . VAL B 1 58 ? 48.849 9.118 33.104 1.00 48.23 55 VAL B N 1
ATOM 2777 C CA . VAL B 1 58 ? 48.183 10.044 32.189 1.00 46.39 55 VAL B CA 1
ATOM 2778 C C . VAL B 1 58 ? 48.791 9.879 30.786 1.00 46.73 55 VAL B C 1
ATOM 2779 O O . VAL B 1 58 ? 50.012 9.920 30.667 1.00 47.13 55 VAL B O 1
ATOM 2791 N N . ASP B 1 60 ? 48.029 10.175 26.079 1.00 46.13 57 ASP B N 1
ATOM 2792 C CA . ASP B 1 60 ? 47.170 10.420 24.954 1.00 46.31 57 ASP B CA 1
ATOM 2793 C C . ASP B 1 60 ? 46.353 9.167 24.612 1.00 45.63 57 ASP B C 1
ATOM 2794 O O . ASP B 1 60 ? 46.726 8.028 24.973 1.00 44.80 57 ASP B O 1
ATOM 2799 N N . GLY B 1 61 ? 45.274 9.392 23.869 1.00 44.40 58 GLY B N 1
ATOM 2800 C CA . GLY B 1 61 ? 44.359 8.354 23.513 1.00 44.36 58 GLY B CA 1
ATOM 2801 C C . GLY B 1 61 ? 44.971 7.172 22.794 1.00 45.95 58 GLY B C 1
ATOM 2802 O O . GLY B 1 61 ? 44.539 6.041 22.990 1.00 45.91 58 GLY B O 1
ATOM 2803 N N . ILE B 1 62 ? 45.956 7.408 21.938 1.00 47.08 59 ILE B N 1
ATOM 2804 C CA . ILE B 1 62 ? 46.484 6.313 21.137 1.00 47.57 59 ILE B CA 1
ATOM 2805 C C . ILE B 1 62 ? 47.333 5.368 22.012 1.00 46.37 59 ILE B C 1
ATOM 2806 O O . ILE B 1 62 ? 47.260 4.149 21.901 1.00 47.30 59 ILE B O 1
ATOM 2811 N N . SER B 1 63 ? 48.131 5.923 22.888 1.00 45.10 60 SER B N 1
ATOM 2812 C CA . SER B 1 63 ? 48.911 5.080 23.765 1.00 44.97 60 SER B CA 1
ATOM 2813 C C . SER B 1 63 ? 48.018 4.331 24.759 1.00 44.70 60 SER B C 1
ATOM 2814 O O . SER B 1 63 ? 48.307 3.159 25.093 1.00 44.99 60 SER B O 1
ATOM 2817 N N . PHE B 1 64 ? 46.964 5.013 25.232 1.00 43.11 61 PHE B N 1
ATOM 2818 C CA . PHE B 1 64 ? 45.957 4.407 26.117 1.00 42.15 61 PHE B CA 1
ATOM 2819 C C . PHE B 1 64 ? 45.324 3.164 25.456 1.00 42.08 61 PHE B C 1
ATOM 2820 O O . PHE B 1 64 ? 45.120 2.163 26.136 1.00 40.40 61 PHE B O 1
ATOM 2836 N N . ALA B 1 66 ? 46.518 1.423 22.761 1.00 42.17 63 ALA B N 1
ATOM 2837 C CA . ALA B 1 66 ? 47.472 0.477 22.129 1.00 43.57 63 ALA B CA 1
ATOM 2838 C C . ALA B 1 66 ? 47.481 -0.907 22.778 1.00 44.26 63 ALA B C 1
ATOM 2839 O O . ALA B 1 66 ? 47.433 -1.902 22.063 1.00 45.92 63 ALA B O 1
ATOM 2841 N N . PRO B 1 67 ? 47.559 -0.988 24.130 1.00 43.97 64 PRO B N 1
ATOM 2842 C CA . PRO B 1 67 ? 47.637 -2.362 24.655 1.00 43.60 64 PRO B CA 1
ATOM 2843 C C . PRO B 1 67 ? 46.307 -3.160 24.586 1.00 43.48 64 PRO B C 1
ATOM 2844 O O . PRO B 1 67 ? 46.348 -4.385 24.687 1.00 42.99 64 PRO B O 1
ATOM 2848 N N . TRP B 1 68 ? 45.163 -2.492 24.349 1.00 43.24 65 TRP B N 1
ATOM 2849 C CA . TRP B 1 68 ? 43.852 -3.191 24.396 1.00 43.00 65 TRP B CA 1
ATOM 2850 C C . TRP B 1 68 ? 43.749 -4.302 23.345 1.00 44.56 65 TRP B C 1
ATOM 2851 O O . TRP B 1 68 ? 43.222 -5.363 23.650 1.00 46.26 65 TRP B O 1
ATOM 2862 N N . SER B 1 69 ? 44.267 -4.102 22.133 1.00 44.92 66 SER B N 1
ATOM 2863 C CA . SER B 1 69 ? 44.226 -5.174 21.135 1.00 46.69 66 SER B CA 1
ATOM 2864 C C . SER B 1 69 ? 44.876 -6.470 21.616 1.00 47.92 66 SER B C 1
ATOM 2865 O O . SER B 1 69 ? 44.216 -7.497 21.641 1.00 48.41 66 SER B O 1
ATOM 2868 N N . GLU B 1 70 ? 46.157 -6.451 22.004 1.00 48.13 67 GLU B N 1
ATOM 2869 C CA . GLU B 1 70 ? 46.753 -7.687 22.482 1.00 49.01 67 GLU B CA 1
ATOM 2870 C C . GLU B 1 70 ? 45.922 -8.289 23.614 1.00 48.51 67 GLU B C 1
ATOM 2871 O O . GLU B 1 70 ? 45.675 -9.495 23.616 1.00 49.02 67 GLU B O 1
ATOM 2877 N N . GLN B 1 71 ? 45.480 -7.456 24.564 1.00 48.12 68 GLN B N 1
ATOM 2878 C CA . GLN B 1 71 ? 44.736 -7.993 25.731 1.00 47.30 68 GLN B CA 1
ATOM 2879 C C . GLN B 1 71 ? 43.411 -8.613 25.320 1.00 47.46 68 GLN B C 1
ATOM 2880 O O . GLN B 1 71 ? 43.057 -9.701 25.782 1.00 46.94 68 GLN B O 1
ATOM 2886 N N . CYS B 1 72 ? 42.663 -7.905 24.483 1.00 47.17 69 CYS B N 1
ATOM 2887 C CA . CYS B 1 72 ? 41.306 -8.319 24.212 1.00 47.93 69 CYS B CA 1
ATOM 2888 C C . CYS B 1 72 ? 41.236 -9.458 23.207 1.00 49.06 69 CYS B C 1
ATOM 2889 O O . CYS B 1 72 ? 40.189 -10.093 23.034 1.00 48.84 69 CYS B O 1
ATOM 2900 N N . ARG B 1 74 ? 43.419 -12.173 23.292 1.00 51.80 71 ARG B N 1
ATOM 2901 C CA . ARG B 1 74 ? 44.173 -13.348 23.851 1.00 51.87 71 ARG B CA 1
ATOM 2902 C C . ARG B 1 74 ? 43.423 -14.650 23.798 1.00 51.12 71 ARG B C 1
ATOM 2903 O O . ARG B 1 74 ? 44.025 -15.719 23.776 1.00 51.42 71 ARG B O 1
ATOM 2911 N N . PHE B 1 75 ? 42.098 -14.544 23.825 1.00 49.75 72 PHE B N 1
ATOM 2912 C CA . PHE B 1 75 ? 41.252 -15.707 23.840 1.00 48.71 72 PHE B CA 1
ATOM 2913 C C . PHE B 1 75 ? 40.613 -15.995 22.466 1.00 48.68 72 PHE B C 1
ATOM 2914 O O . PHE B 1 75 ? 39.621 -16.710 22.385 1.00 48.77 72 PHE B O 1
ATOM 2922 N N . GLY B 1 76 ? 41.188 -15.452 21.392 1.00 48.14 73 GLY B N 1
ATOM 2923 C CA . GLY B 1 76 ? 40.730 -15.795 20.026 1.00 49.93 73 GLY B CA 1
ATOM 2924 C C . GLY B 1 76 ? 39.779 -14.848 19.276 1.00 50.26 73 GLY B C 1
ATOM 2925 O O . GLY B 1 76 ? 39.296 -15.163 18.162 1.00 51.97 73 GLY B O 1
ATOM 2926 N N . LEU B 1 77 ? 39.508 -13.684 19.858 1.00 49.30 74 LEU B N 1
ATOM 2927 C CA . LEU B 1 77 ? 38.688 -12.642 19.232 1.00 48.60 74 LEU B CA 1
ATOM 2928 C C . LEU B 1 77 ? 39.245 -12.307 17.863 1.00 50.15 74 LEU B C 1
ATOM 2929 O O . LEU B 1 77 ? 40.451 -12.163 17.717 1.00 50.00 74 LEU B O 1
ATOM 2934 N N . LYS B 1 78 ? 38.376 -12.205 16.865 1.00 52.17 75 LYS B N 1
ATOM 2935 C CA . LYS B 1 78 ? 38.819 -11.835 15.505 1.00 55.84 75 LYS B CA 1
ATOM 2936 C C . LYS B 1 78 ? 38.421 -10.411 15.181 1.00 56.18 75 LYS B C 1
ATOM 2937 O O . LYS B 1 78 ? 37.286 -10.009 15.450 1.00 56.10 75 LYS B O 1
ATOM 2943 N N . HIS B 1 79 ? 39.355 -9.656 14.611 1.00 57.48 76 HIS B N 1
ATOM 2944 C CA . HIS B 1 79 ? 39.048 -8.350 14.074 1.00 58.27 76 HIS B CA 1
ATOM 2945 C C . HIS B 1 79 ? 38.861 -8.474 12.582 1.00 60.74 76 HIS B C 1
ATOM 2946 O O . HIS B 1 79 ? 39.753 -8.940 11.862 1.00 61.21 76 HIS B O 1
ATOM 2953 N N . GLU B 1 80 ? 37.684 -8.071 12.114 1.00 62.42 77 GLU B N 1
ATOM 2954 C CA . GLU B 1 80 ? 37.424 -8.023 10.675 1.00 64.96 77 GLU B CA 1
ATOM 2955 C C . GLU B 1 80 ? 37.342 -6.551 10.316 1.00 64.57 77 GLU B C 1
ATOM 2956 O O . GLU B 1 80 ? 36.460 -5.831 10.809 1.00 64.52 77 GLU B O 1
ATOM 2970 N N . VAL B 1 82 ? 36.402 -3.887 8.182 1.00 63.89 79 VAL B N 1
ATOM 2971 C CA . VAL B 1 82 ? 35.419 -3.782 7.125 1.00 64.22 79 VAL B CA 1
ATOM 2972 C C . VAL B 1 82 ? 34.240 -3.064 7.737 1.00 62.65 79 VAL B C 1
ATOM 2973 O O . VAL B 1 82 ? 34.045 -3.114 8.975 1.00 60.95 79 VAL B O 1
ATOM 2977 N N . GLY B 1 83 ? 33.481 -2.383 6.884 1.00 61.50 80 GLY B N 1
ATOM 2978 C CA . GLY B 1 83 ? 32.309 -1.649 7.321 1.00 60.20 80 GLY B CA 1
ATOM 2979 C C . GLY B 1 83 ? 31.023 -2.447 7.288 1.00 60.08 80 GLY B C 1
ATOM 2980 O O . GLY B 1 83 ? 30.759 -3.179 6.336 1.00 61.86 80 GLY B O 1
ATOM 2981 N N . VAL B 1 84 ? 30.222 -2.288 8.329 1.00 57.77 81 VAL B N 1
ATOM 2982 C CA . VAL B 1 84 ? 28.951 -2.965 8.456 1.00 57.47 81 VAL B CA 1
ATOM 2983 C C . VAL B 1 84 ? 27.874 -1.990 7.957 1.00 58.08 81 VAL B C 1
ATOM 2984 O O . VAL B 1 84 ? 27.885 -0.847 8.343 1.00 56.02 81 VAL B O 1
ATOM 2988 N N . GLU B 1 85 ? 26.976 -2.437 7.073 1.00 60.52 82 GLU B N 1
ATOM 2989 C CA . GLU B 1 85 ? 25.930 -1.583 6.497 1.00 62.27 82 GLU B CA 1
ATOM 2990 C C . GLU B 1 85 ? 24.629 -1.734 7.271 1.00 61.46 82 GLU B C 1
ATOM 2991 O O . GLU B 1 85 ? 23.908 -0.772 7.499 1.00 61.45 82 GLU B O 1
ATOM 2997 N N . GLN B 1 86 ? 24.290 -2.963 7.615 1.00 61.11 83 GLN B N 1
ATOM 2998 C CA . GLN B 1 86 ? 22.975 -3.238 8.153 1.00 61.31 83 GLN B CA 1
ATOM 2999 C C . GLN B 1 86 ? 22.964 -4.524 8.969 1.00 60.77 83 GLN B C 1
ATOM 3000 O O . GLN B 1 86 ? 23.625 -5.494 8.598 1.00 61.62 83 GLN B O 1
ATOM 3006 N N . ILE B 1 87 ? 22.240 -4.496 10.087 1.00 59.51 84 ILE B N 1
ATOM 3007 C CA . ILE B 1 87 ? 21.901 -5.688 10.850 1.00 60.27 84 ILE B CA 1
ATOM 3008 C C . ILE B 1 87 ? 20.454 -6.061 10.527 1.00 62.21 84 ILE B C 1
ATOM 3009 O O . ILE B 1 87 ? 19.601 -5.180 10.498 1.00 62.42 84 ILE B O 1
ATOM 3014 N N . LEU B 1 88 ? 20.179 -7.352 10.315 1.00 63.86 85 LEU B N 1
ATOM 3015 C CA . LEU B 1 88 ? 18.810 -7.860 10.112 1.00 66.30 85 LEU B CA 1
ATOM 3016 C C . LEU B 1 88 ? 18.491 -8.959 11.106 1.00 67.06 85 LEU B C 1
ATOM 3017 O O . LEU B 1 88 ? 19.378 -9.696 11.527 1.00 66.51 85 LEU B O 1
ATOM 3022 N N . LYS B 1 89 ? 17.217 -9.078 11.458 1.00 68.91 86 LYS B N 1
ATOM 3023 C CA . LYS B 1 89 ? 16.730 -10.203 12.250 1.00 70.16 86 LYS B CA 1
ATOM 3024 C C . LYS B 1 89 ? 16.024 -11.206 11.335 1.00 73.05 86 LYS B C 1
ATOM 3025 O O . LYS B 1 89 ? 14.970 -10.901 10.799 1.00 74.42 86 LYS B O 1
ATOM 3031 N N . ASN B 1 90 ? 16.595 -12.396 11.178 1.00 74.60 87 ASN B N 1
ATOM 3032 C CA . ASN B 1 90 ? 16.053 -13.399 10.268 1.00 78.32 87 ASN B CA 1
ATOM 3033 C C . ASN B 1 90 ? 14.844 -14.193 10.779 1.00 80.52 87 ASN B C 1
ATOM 3034 O O . ASN B 1 90 ? 14.520 -14.205 11.978 1.00 80.09 87 ASN B O 1
ATOM 3039 N N . SER B 1 91 ? 14.202 -14.887 9.844 1.00 83.56 88 SER B N 1
ATOM 3040 C CA . SER B 1 91 ? 13.072 -15.752 10.141 1.00 85.24 88 SER B CA 1
ATOM 3041 C C . SER B 1 91 ? 13.307 -16.614 11.369 1.00 84.40 88 SER B C 1
ATOM 3042 O O . SER B 1 91 ? 12.487 -16.607 12.298 1.00 84.18 88 SER B O 1
ATOM 3045 N N . ASP B 1 92 ? 14.424 -17.346 11.370 1.00 84.05 89 ASP B N 1
ATOM 3046 C CA . ASP B 1 92 ? 14.664 -18.385 12.375 1.00 83.23 89 ASP B CA 1
ATOM 3047 C C . ASP B 1 92 ? 15.149 -17.836 13.720 1.00 80.66 89 ASP B C 1
ATOM 3048 O O . ASP B 1 92 ? 15.229 -18.569 14.708 1.00 80.28 89 ASP B O 1
ATOM 3053 N N . GLY B 1 93 ? 15.480 -16.547 13.753 1.00 78.69 90 GLY B N 1
ATOM 3054 C CA . GLY B 1 93 ? 15.886 -15.902 14.998 1.00 75.11 90 GLY B CA 1
ATOM 3055 C C . GLY B 1 93 ? 17.365 -15.556 15.050 1.00 72.76 90 GLY B C 1
ATOM 3056 O O . GLY B 1 93 ? 17.814 -14.862 15.959 1.00 71.05 90 GLY B O 1
ATOM 3057 N N . SER B 1 94 ? 18.126 -16.055 14.082 1.00 72.32 91 SER B N 1
ATOM 3058 C CA . SER B 1 94 ? 19.515 -15.660 13.942 1.00 69.51 91 SER B CA 1
ATOM 3059 C C . SER B 1 94 ? 19.573 -14.282 13.274 1.00 68.16 91 SER B C 1
ATOM 3060 O O . SER B 1 94 ? 18.546 -13.726 12.883 1.00 68.63 91 SER B O 1
ATOM 3063 N N . PHE B 1 95 ? 20.780 -13.739 13.156 1.00 65.33 92 PHE B N 1
ATOM 3064 C CA . PHE B 1 95 ? 20.965 -12.446 12.558 1.00 63.31 92 PHE B CA 1
ATOM 3065 C C . PHE B 1 95 ? 21.762 -12.535 11.267 1.00 63.50 92 PHE B C 1
ATOM 3066 O O . PHE B 1 95 ? 22.607 -13.427 11.099 1.00 64.15 92 PHE B O 1
ATOM 3074 N N . THR B 1 96 ? 21.481 -11.600 10.367 1.00 62.11 93 THR B N 1
ATOM 3075 C CA . THR B 1 96 ? 22.350 -11.325 9.257 1.00 61.88 93 THR B CA 1
ATOM 3076 C C . THR B 1 96 ? 23.041 -9.980 9.471 1.00 60.53 93 THR B C 1
ATOM 3077 O O . THR B 1 96 ? 22.406 -8.981 9.845 1.00 58.91 93 THR B O 1
ATOM 3081 N N . ILE B 1 97 ? 24.348 -9.980 9.217 1.00 60.56 94 ILE B N 1
ATOM 3082 C CA . ILE B 1 97 ? 25.149 -8.775 9.176 1.00 59.87 94 ILE B CA 1
ATOM 3083 C C . ILE B 1 97 ? 25.538 -8.494 7.728 1.00 62.22 94 ILE B C 1
ATOM 3084 O O . ILE B 1 97 ? 26.177 -9.338 7.091 1.00 63.38 94 ILE B O 1
ATOM 3089 N N . LYS B 1 98 ? 25.156 -7.322 7.212 1.00 63.20 95 LYS B N 1
ATOM 3090 C CA . LYS B 1 98 ? 25.487 -6.946 5.814 1.00 65.57 95 LYS B CA 1
ATOM 3091 C C . LYS B 1 98 ? 26.717 -6.068 5.784 1.00 65.13 95 LYS B C 1
ATOM 3092 O O . LYS B 1 98 ? 26.808 -5.079 6.515 1.00 64.48 95 LYS B O 1
ATOM 3098 N N . LEU B 1 99 ? 27.668 -6.421 4.932 1.00 66.93 96 LEU B N 1
ATOM 3099 C CA . LEU B 1 99 ? 28.953 -5.738 4.898 1.00 66.64 96 LEU B CA 1
ATOM 3100 C C . LEU B 1 99 ? 29.042 -4.859 3.673 1.00 68.90 96 LEU B C 1
ATOM 3101 O O . LEU B 1 99 ? 28.427 -5.167 2.628 1.00 70.19 96 LEU B O 1
ATOM 3106 N N . GLU B 1 100 ? 29.807 -3.773 3.813 1.00 69.03 97 GLU B N 1
ATOM 3107 C CA . GLU B 1 100 ? 30.101 -2.864 2.726 1.00 71.94 97 GLU B CA 1
ATOM 3108 C C . GLU B 1 100 ? 30.741 -3.659 1.598 1.00 73.77 97 GLU B C 1
ATOM 3109 O O . GLU B 1 100 ? 31.707 -4.382 1.798 1.00 74.04 97 GLU B O 1
ATOM 3115 N N . GLY B 1 101 ? 30.177 -3.551 0.411 1.00 76.30 98 GLY B N 1
ATOM 3116 C CA . GLY B 1 101 ? 30.676 -4.330 -0.706 1.00 78.48 98 GLY B CA 1
ATOM 3117 C C . GLY B 1 101 ? 30.032 -5.703 -0.769 1.00 80.17 98 GLY B C 1
ATOM 3118 O O . GLY B 1 101 ? 30.663 -6.676 -1.210 1.00 81.46 98 GLY B O 1
ATOM 3119 N N . GLY B 1 102 ? 28.780 -5.794 -0.323 1.00 80.14 99 GLY B N 1
ATOM 3120 C CA . GLY B 1 102 ? 27.964 -6.979 -0.594 1.00 82.04 99 GLY B CA 1
ATOM 3121 C C . GLY B 1 102 ? 28.063 -8.227 0.281 1.00 81.30 99 GLY B C 1
ATOM 3122 O O . GLY B 1 102 ? 27.061 -8.902 0.448 1.00 81.99 99 GLY B O 1
ATOM 3123 N N . LYS B 1 103 ? 29.245 -8.562 0.809 1.00 80.17 100 LYS B N 1
ATOM 3124 C CA . LYS B 1 103 ? 29.405 -9.774 1.648 1.00 80.04 100 LYS B CA 1
ATOM 3125 C C . LYS B 1 103 ? 28.419 -9.803 2.841 1.00 78.02 100 LYS B C 1
ATOM 3126 O O . LYS B 1 103 ? 27.979 -8.777 3.346 1.00 75.73 100 LYS B O 1
ATOM 3132 N N . THR B 1 104 ? 28.091 -11.000 3.288 1.00 78.29 101 THR B N 1
ATOM 3133 C CA . THR B 1 104 ? 27.038 -11.193 4.261 1.00 77.60 101 THR B CA 1
ATOM 3134 C C . THR B 1 104 ? 27.573 -12.125 5.309 1.00 76.54 101 THR B C 1
ATOM 3135 O O . THR B 1 104 ? 28.369 -13.008 4.986 1.00 77.90 101 THR B O 1
ATOM 3139 N N . GLU B 1 105 ? 27.152 -11.944 6.558 1.00 74.18 102 GLU B N 1
ATOM 3140 C CA . GLU B 1 105 ? 27.513 -12.899 7.584 1.00 73.46 102 GLU B CA 1
ATOM 3141 C C . GLU B 1 105 ? 26.375 -13.193 8.557 1.00 72.50 102 GLU B C 1
ATOM 3142 O O . GLU B 1 105 ? 25.503 -12.349 8.791 1.00 71.69 102 GLU B O 1
ATOM 3148 N N . LEU B 1 106 ? 26.394 -14.405 9.117 1.00 72.43 103 LEU B N 1
ATOM 3149 C CA . LEU B 1 106 ? 25.338 -14.874 9.995 1.00 71.40 103 LEU B CA 1
ATOM 3150 C C . LEU B 1 106 ? 25.851 -14.993 11.420 1.00 69.01 103 LEU B C 1
ATOM 3151 O O . LEU B 1 106 ? 27.001 -15.400 11.657 1.00 68.39 103 LEU B O 1
ATOM 3156 N N . ALA B 1 107 ? 24.999 -14.640 12.375 1.00 66.96 104 ALA B N 1
ATOM 3157 C CA . ALA B 1 107 ? 25.390 -14.763 13.759 1.00 64.56 104 ALA B CA 1
ATOM 3158 C C . ALA B 1 107 ? 24.204 -14.967 14.679 1.00 64.15 104 ALA B C 1
ATOM 3159 O O . ALA B 1 107 ? 23.091 -14.507 14.390 1.00 64.07 104 ALA B O 1
ATOM 3161 N N . LYS B 1 108 ? 24.477 -15.660 15.789 1.00 62.94 105 LYS B N 1
ATOM 3162 C CA . LYS B 1 108 ? 23.477 -16.042 16.777 1.00 62.47 105 LYS B CA 1
ATOM 3163 C C . LYS B 1 108 ? 23.026 -14.853 17.604 1.00 59.98 105 LYS B C 1
ATOM 3164 O O . LYS B 1 108 ? 21.848 -14.704 17.929 1.00 60.44 105 LYS B O 1
ATOM 3170 N N . ALA B 1 109 ? 23.992 -14.033 17.969 1.00 57.17 106 ALA B N 1
ATOM 3171 C CA . ALA B 1 109 ? 23.750 -12.836 18.745 1.00 54.95 106 ALA B CA 1
ATOM 3172 C C . ALA B 1 109 ? 24.561 -11.693 18.130 1.00 53.73 106 ALA B C 1
ATOM 3173 O O . ALA B 1 109 ? 25.616 -11.924 17.508 1.00 53.06 106 ALA B O 1
ATOM 3175 N N . VAL B 1 110 ? 24.077 -10.467 18.340 1.00 52.43 107 VAL B N 1
ATOM 3176 C CA . VAL B 1 110 ? 24.772 -9.268 17.903 1.00 50.35 107 VAL B CA 1
ATOM 3177 C C . VAL B 1 110 ? 24.913 -8.246 19.020 1.00 49.71 107 VAL B C 1
ATOM 3178 O O . VAL B 1 110 ? 23.952 -7.989 19.767 1.00 50.15 107 VAL B O 1
ATOM 3182 N N . ILE B 1 111 ? 26.120 -7.698 19.183 1.00 49.37 108 ILE B N 1
ATOM 3183 C CA . ILE B 1 111 ? 26.309 -6.579 20.119 1.00 49.47 108 ILE B CA 1
ATOM 3184 C C . ILE B 1 111 ? 26.690 -5.344 19.348 1.00 50.54 108 ILE B C 1
ATOM 3185 O O . ILE B 1 111 ? 27.646 -5.340 18.547 1.00 52.45 108 ILE B O 1
ATOM 3190 N N . VAL B 1 112 ? 25.916 -4.292 19.554 1.00 50.76 109 VAL B N 1
ATOM 3191 C CA . VAL B 1 112 ? 26.072 -3.081 18.740 1.00 50.07 109 VAL B CA 1
ATOM 3192 C C . VAL B 1 112 ? 26.695 -2.004 19.592 1.00 48.64 109 VAL B C 1
ATOM 3193 O O . VAL B 1 112 ? 26.128 -1.607 20.623 1.00 46.63 109 VAL B O 1
ATOM 3197 N N . CYS B 1 113 ? 27.858 -1.547 19.146 1.00 48.78 110 CYS B N 1
ATOM 3198 C CA . CYS B 1 113 ? 28.582 -0.541 19.860 1.00 48.99 110 CYS B CA 1
ATOM 3199 C C . CYS B 1 113 ? 29.280 0.371 18.904 1.00 48.69 110 CYS B C 1
ATOM 3200 O O . CYS B 1 113 ? 30.485 0.529 18.972 1.00 48.43 110 CYS B O 1
ATOM 3203 N N . THR B 1 114 ? 28.513 1.006 18.041 1.00 48.08 111 THR B N 1
ATOM 3204 C CA . THR B 1 114 ? 29.085 1.782 16.998 1.00 47.54 111 THR B CA 1
ATOM 3205 C C . THR B 1 114 ? 29.422 3.169 17.490 1.00 46.93 111 THR B C 1
ATOM 3206 O O . THR B 1 114 ? 29.949 3.966 16.740 1.00 47.92 111 THR B O 1
ATOM 3210 N N . GLY B 1 115 ? 29.158 3.473 18.741 1.00 46.61 112 GLY B N 1
ATOM 3211 C CA . GLY B 1 115 ? 29.630 4.725 19.282 1.00 47.48 112 GLY B CA 1
ATOM 3212 C C . GLY B 1 115 ? 28.860 5.941 18.772 1.00 49.58 112 GLY B C 1
ATOM 3213 O O . GLY B 1 115 ? 27.626 5.856 18.490 1.00 51.35 112 GLY B O 1
ATOM 3214 N N . SER B 1 116 ? 29.575 7.068 18.641 1.00 48.81 113 SER B N 1
ATOM 3215 C CA . SER B 1 116 ? 28.961 8.296 18.174 1.00 48.99 113 SER B CA 1
ATOM 3216 C C . SER B 1 116 ? 29.902 9.135 17.352 1.00 48.81 113 SER B C 1
ATOM 3217 O O . SER B 1 116 ? 31.093 8.911 17.371 1.00 48.36 113 SER B O 1
ATOM 3220 N N . ALA B 1 117 ? 29.333 10.056 16.569 1.00 49.53 114 ALA B N 1
ATOM 3221 C CA . ALA B 1 117 ? 30.079 10.933 15.654 1.00 50.04 114 ALA B CA 1
ATOM 3222 C C . ALA B 1 117 ? 29.918 12.428 15.988 1.00 50.16 114 ALA B C 1
ATOM 3223 O O . ALA B 1 117 ? 28.878 12.817 16.485 1.00 51.36 114 ALA B O 1
ATOM 3225 N N . PRO B 1 118 ? 30.903 13.282 15.643 1.00 50.84 115 PRO B N 1
ATOM 3226 C CA . PRO B 1 118 ? 30.743 14.766 15.884 1.00 50.80 115 PRO B CA 1
ATOM 3227 C C . PRO B 1 118 ? 29.421 15.355 15.394 1.00 51.36 115 PRO B C 1
ATOM 3228 O O . PRO B 1 118 ? 28.965 15.058 14.295 1.00 53.00 115 PRO B O 1
ATOM 3232 N N . LYS B 1 119 ? 28.805 16.188 16.213 1.00 51.56 116 LYS B N 1
ATOM 3233 C CA . LYS B 1 119 ? 27.578 16.906 15.837 1.00 52.43 116 LYS B CA 1
ATOM 3234 C C . LYS B 1 119 ? 27.949 18.207 15.148 1.00 52.34 116 LYS B C 1
ATOM 3235 O O . LYS B 1 119 ? 28.912 18.831 15.548 1.00 52.00 116 LYS B O 1
ATOM 3241 N N . LYS B 1 120 ? 27.203 18.620 14.121 1.00 53.15 117 LYS B N 1
ATOM 3242 C CA . LYS B 1 120 ? 27.380 19.973 13.535 1.00 53.76 117 LYS B CA 1
ATOM 3243 C C . LYS B 1 120 ? 27.025 21.100 14.498 1.00 51.94 117 LYS B C 1
ATOM 3244 O O . LYS B 1 120 ? 26.029 21.020 15.197 1.00 50.96 117 LYS B O 1
ATOM 3250 N N . ALA B 1 121 ? 27.817 22.170 14.491 1.00 51.19 118 ALA B N 1
ATOM 3251 C CA . ALA B 1 121 ? 27.494 23.352 15.290 1.00 50.52 118 ALA B CA 1
ATOM 3252 C C . ALA B 1 121 ? 26.415 24.200 14.655 1.00 51.51 118 ALA B C 1
ATOM 3253 O O . ALA B 1 121 ? 25.754 24.951 15.354 1.00 52.06 118 ALA B O 1
ATOM 3255 N N . GLY B 1 122 ? 26.228 24.082 13.345 1.00 52.01 119 GLY B N 1
ATOM 3256 C CA . GLY B 1 122 ? 25.248 24.899 12.618 1.00 52.90 119 GLY B CA 1
ATOM 3257 C C . GLY B 1 122 ? 25.621 26.357 12.334 1.00 54.59 119 GLY B C 1
ATOM 3258 O O . GLY B 1 122 ? 24.839 27.254 12.603 1.00 56.97 119 GLY B O 1
ATOM 3259 N N . PHE B 1 123 ? 26.796 26.633 11.785 1.00 54.34 120 PHE B N 1
ATOM 3260 C CA . PHE B 1 123 ? 27.048 27.977 11.287 1.00 55.29 120 PHE B CA 1
ATOM 3261 C C . PHE B 1 123 ? 27.277 27.947 9.770 1.00 56.45 120 PHE B C 1
ATOM 3262 O O . PHE B 1 123 ? 27.439 26.881 9.174 1.00 56.90 120 PHE B O 1
ATOM 3270 N N . LYS B 1 124 ? 27.230 29.114 9.146 1.00 58.03 121 LYS B N 1
ATOM 3271 C CA . LYS B 1 124 ? 27.383 29.215 7.697 1.00 59.91 121 LYS B CA 1
ATOM 3272 C C . LYS B 1 124 ? 28.797 28.751 7.318 1.00 59.63 121 LYS B C 1
ATOM 3273 O O . LYS B 1 124 ? 29.792 29.187 7.955 1.00 59.12 121 LYS B O 1
ATOM 3279 N N . GLY B 1 125 ? 28.852 27.853 6.324 1.00 59.75 122 GLY B N 1
ATOM 3280 C CA . GLY B 1 125 ? 30.104 27.387 5.695 1.00 59.50 122 GLY B CA 1
ATOM 3281 C C . GLY B 1 125 ? 30.699 26.122 6.303 1.00 59.35 122 GLY B C 1
ATOM 3282 O O . GLY B 1 125 ? 31.755 25.636 5.842 1.00 59.08 122 GLY B O 1
ATOM 3283 N N . GLU B 1 126 ? 30.012 25.588 7.320 1.00 57.83 123 GLU B N 1
ATOM 3284 C CA . GLU B 1 126 ? 30.536 24.538 8.153 1.00 56.56 123 GLU B CA 1
ATOM 3285 C C . GLU B 1 126 ? 30.655 23.275 7.333 1.00 56.73 123 GLU B C 1
ATOM 3286 O O . GLU B 1 126 ? 31.640 22.575 7.420 1.00 54.26 123 GLU B O 1
ATOM 3292 N N . ASP B 1 127 ? 29.617 22.995 6.562 1.00 58.64 124 ASP B N 1
ATOM 3293 C CA . ASP B 1 127 ? 29.606 21.901 5.604 1.00 60.97 124 ASP B CA 1
ATOM 3294 C C . ASP B 1 127 ? 30.575 22.080 4.433 1.00 61.17 124 ASP B C 1
ATOM 3295 O O . ASP B 1 127 ? 31.196 21.117 4.011 1.00 60.96 124 ASP B O 1
ATOM 3300 N N . GLU B 1 128 ? 30.698 23.295 3.904 1.00 61.63 125 GLU B N 1
ATOM 3301 C CA . GLU B 1 128 ? 31.604 23.528 2.799 1.00 62.42 125 GLU B CA 1
ATOM 3302 C C . GLU B 1 128 ? 33.102 23.411 3.191 1.00 60.44 125 GLU B C 1
ATOM 3303 O O . GLU B 1 128 ? 33.930 22.973 2.400 1.00 60.25 125 GLU B O 1
ATOM 3309 N N . PHE B 1 129 ? 33.454 23.815 4.399 1.00 58.44 126 PHE B N 1
ATOM 3310 C CA . PHE B 1 129 ? 34.867 23.850 4.730 1.00 56.41 126 PHE B CA 1
ATOM 3311 C C . PHE B 1 129 ? 35.295 22.650 5.557 1.00 54.50 126 PHE B C 1
ATOM 3312 O O . PHE B 1 129 ? 36.385 22.582 6.105 1.00 53.24 126 PHE B O 1
ATOM 3320 N N . PHE B 1 130 ? 34.423 21.663 5.577 1.00 54.73 127 PHE B N 1
ATOM 3321 C CA . PHE B 1 130 ? 34.739 20.409 6.240 1.00 54.98 127 PHE B CA 1
ATOM 3322 C C . PHE B 1 130 ? 35.916 19.722 5.523 1.00 54.20 127 PHE B C 1
ATOM 3323 O O . PHE B 1 130 ? 35.917 19.587 4.302 1.00 54.71 127 PHE B O 1
ATOM 3331 N N . GLY B 1 131 ? 36.928 19.319 6.277 1.00 52.74 128 GLY B N 1
ATOM 3332 C CA . GLY B 1 131 ? 38.134 18.749 5.656 1.00 52.67 128 GLY B CA 1
ATOM 3333 C C . GLY B 1 131 ? 39.081 19.763 5.016 1.00 53.25 128 GLY B C 1
ATOM 3334 O O . GLY B 1 131 ? 40.237 19.425 4.735 1.00 53.11 128 GLY B O 1
ATOM 3335 N N . LYS B 1 132 ? 38.616 21.004 4.817 1.00 52.16 129 LYS B N 1
ATOM 3336 C CA . LYS B 1 132 ? 39.482 22.098 4.361 1.00 53.53 129 LYS B CA 1
ATOM 3337 C C . LYS B 1 132 ? 39.750 23.229 5.380 1.00 51.75 129 LYS B C 1
ATOM 3338 O O . LYS B 1 132 ? 39.841 24.418 4.979 1.00 52.41 129 LYS B O 1
ATOM 3344 N N . GLY B 1 133 ? 39.866 22.896 6.654 1.00 48.81 130 GLY B N 1
ATOM 3345 C CA . GLY B 1 133 ? 40.062 23.910 7.691 1.00 47.89 130 GLY B CA 1
ATOM 3346 C C . GLY B 1 133 ? 39.027 23.813 8.830 1.00 47.66 130 GLY B C 1
ATOM 3347 O O . GLY B 1 133 ? 39.229 24.356 9.931 1.00 48.22 130 GLY B O 1
ATOM 3348 N N . VAL B 1 134 ? 37.914 23.118 8.589 1.00 46.73 131 VAL B N 1
ATOM 3349 C CA . VAL B 1 134 ? 37.008 22.815 9.666 1.00 45.63 131 VAL B CA 1
ATOM 3350 C C . VAL B 1 134 ? 37.242 21.404 10.108 1.00 45.84 131 VAL B C 1
ATOM 3351 O O . VAL B 1 134 ? 37.161 20.473 9.307 1.00 47.69 131 VAL B O 1
ATOM 3355 N N . SER B 1 135 ? 37.534 21.213 11.388 1.00 45.24 132 SER B N 1
ATOM 3356 C CA . SER B 1 135 ? 38.015 19.922 11.777 1.00 44.92 132 SER B CA 1
ATOM 3357 C C . SER B 1 135 ? 37.416 19.491 13.103 1.00 45.40 132 SER B C 1
ATOM 3358 O O . SER B 1 135 ? 37.089 20.339 13.930 1.00 45.79 132 SER B O 1
ATOM 3361 N N . THR B 1 136 ? 37.283 18.183 13.308 1.00 45.49 133 THR B N 1
ATOM 3362 C CA . THR B 1 136 ? 36.745 17.713 14.563 1.00 45.80 133 THR B CA 1
ATOM 3363 C C . THR B 1 136 ? 37.773 16.890 15.283 1.00 45.81 133 THR B C 1
ATOM 3364 O O . THR B 1 136 ? 37.429 16.207 16.222 1.00 46.47 133 THR B O 1
ATOM 3368 N N . CYS B 1 137 ? 39.022 16.926 14.835 1.00 45.92 134 CYS B N 1
ATOM 3369 C CA . CYS B 1 137 ? 40.064 16.181 15.548 1.00 45.42 134 CYS B CA 1
ATOM 3370 C C . CYS B 1 137 ? 41.406 16.937 15.564 1.00 45.05 134 CYS B C 1
ATOM 3371 O O . CYS B 1 137 ? 42.005 17.184 14.513 1.00 45.62 134 CYS B O 1
ATOM 3374 N N . ALA B 1 138 ? 41.847 17.292 16.766 1.00 43.57 135 ALA B N 1
ATOM 3375 C CA . ALA B 1 138 ? 43.068 18.064 16.969 1.00 43.83 135 ALA B CA 1
ATOM 3376 C C . ALA B 1 138 ? 44.324 17.260 16.721 1.00 44.61 135 ALA B C 1
ATOM 3377 O O . ALA B 1 138 ? 45.292 17.784 16.165 1.00 44.91 135 ALA B O 1
ATOM 3379 N N . THR B 1 139 ? 44.322 15.999 17.157 1.00 45.49 136 THR B N 1
ATOM 3380 C CA . THR B 1 139 ? 45.495 15.162 17.044 1.00 46.48 136 THR B CA 1
ATOM 3381 C C . THR B 1 139 ? 45.768 14.756 15.597 1.00 47.21 136 THR B C 1
ATOM 3382 O O . THR B 1 139 ? 46.912 14.683 15.230 1.00 48.38 136 THR B O 1
ATOM 3386 N N . CYS B 1 140 ? 44.761 14.517 14.775 1.00 48.73 137 CYS B N 1
ATOM 3387 C CA . CYS B 1 140 ? 45.018 14.323 13.335 1.00 52.77 137 CYS B CA 1
ATOM 3388 C C . CYS B 1 140 ? 45.544 15.576 12.692 1.00 52.57 137 CYS B C 1
ATOM 3389 O O . CYS B 1 140 ? 46.472 15.501 11.943 1.00 54.75 137 CYS B O 1
ATOM 3392 N N . ASP B 1 141 ? 44.953 16.731 12.966 1.00 53.04 138 ASP B N 1
ATOM 3393 C CA . ASP B 1 141 ? 45.157 17.877 12.078 1.00 53.79 138 ASP B CA 1
ATOM 3394 C C . ASP B 1 141 ? 46.036 18.951 12.655 1.00 53.09 138 ASP B C 1
ATOM 3395 O O . ASP B 1 141 ? 46.435 19.873 11.945 1.00 53.65 138 ASP B O 1
ATOM 3400 N N . GLY B 1 142 ? 46.324 18.832 13.936 1.00 51.63 139 GLY B N 1
ATOM 3401 C CA . GLY B 1 142 ? 47.083 19.842 14.654 1.00 52.13 139 GLY B CA 1
ATOM 3402 C C . GLY B 1 142 ? 48.409 20.227 14.039 1.00 52.43 139 GLY B C 1
ATOM 3403 O O . GLY B 1 142 ? 48.690 21.427 13.895 1.00 53.08 139 GLY B O 1
ATOM 3404 N N . PHE B 1 143 ? 49.200 19.228 13.653 1.00 51.76 140 PHE B N 1
ATOM 3405 C CA . PHE B 1 143 ? 50.550 19.434 13.140 1.00 53.02 140 PHE B CA 1
ATOM 3406 C C . PHE B 1 143 ? 50.493 20.462 11.988 1.00 53.08 140 PHE B C 1
ATOM 3407 O O . PHE B 1 143 ? 51.439 21.259 11.772 1.00 53.32 140 PHE B O 1
ATOM 3415 N N . PHE B 1 144 ? 49.388 20.459 11.234 1.00 51.83 141 PHE B N 1
ATOM 3416 C CA . PHE B 1 144 ? 49.300 21.342 10.091 1.00 52.66 141 PHE B CA 1
ATOM 3417 C C . PHE B 1 144 ? 49.247 22.812 10.511 1.00 51.78 141 PHE B C 1
ATOM 3418 O O . PHE B 1 144 ? 49.433 23.716 9.712 1.00 51.39 141 PHE B O 1
ATOM 3426 N N . TYR B 1 145 ? 49.044 23.060 11.795 1.00 50.30 142 TYR B N 1
ATOM 3427 C CA . TYR B 1 145 ? 48.810 24.410 12.199 1.00 49.54 142 TYR B CA 1
ATOM 3428 C C . TYR B 1 145 ? 49.940 24.884 13.066 1.00 49.77 142 TYR B C 1
ATOM 3429 O O . TYR B 1 145 ? 49.783 25.791 13.899 1.00 50.18 142 TYR B O 1
ATOM 3438 N N . LYS B 1 146 ? 51.085 24.259 12.895 1.00 50.93 143 LYS B N 1
ATOM 3439 C CA . LYS B 1 146 ? 52.255 24.630 13.667 1.00 52.68 143 LYS B CA 1
ATOM 3440 C C . LYS B 1 146 ? 52.531 26.123 13.502 1.00 53.03 143 LYS B C 1
ATOM 3441 O O . LYS B 1 146 ? 52.652 26.627 12.350 1.00 52.57 143 LYS B O 1
ATOM 3447 N N . ASN B 1 147 ? 52.636 26.808 14.652 1.00 52.57 144 ASN B N 1
ATOM 3448 C CA . ASN B 1 147 ? 52.876 28.258 14.726 1.00 54.14 144 ASN B CA 1
ATOM 3449 C C . ASN B 1 147 ? 51.809 29.084 14.028 1.00 53.69 144 ASN B C 1
ATOM 3450 O O . ASN B 1 147 ? 52.095 30.165 13.508 1.00 54.51 144 ASN B O 1
ATOM 3455 N N . LYS B 1 148 ? 50.584 28.584 13.978 1.00 52.53 145 LYS B N 1
ATOM 3456 C CA . LYS B 1 148 ? 49.523 29.402 13.418 1.00 52.51 145 LYS B CA 1
ATOM 3457 C C . LYS B 1 148 ? 48.442 29.641 14.447 1.00 51.51 145 LYS B C 1
ATOM 3458 O O . LYS B 1 148 ? 48.461 29.077 15.541 1.00 51.54 145 LYS B O 1
ATOM 3464 N N . GLU B 1 149 ? 47.508 30.509 14.113 1.00 51.05 146 GLU B N 1
ATOM 3465 C CA . GLU B 1 149 ? 46.385 30.762 14.987 1.00 49.16 146 GLU B CA 1
ATOM 3466 C C . GLU B 1 149 ? 45.234 29.881 14.581 1.00 46.93 146 GLU B C 1
ATOM 3467 O O . GLU B 1 149 ? 44.952 29.776 13.380 1.00 47.33 146 GLU B O 1
ATOM 3473 N N . VAL B 1 150 ? 44.535 29.300 15.566 1.00 43.84 147 VAL B N 1
ATOM 3474 C CA . VAL B 1 150 ? 43.323 28.538 15.292 1.00 41.34 147 VAL B CA 1
ATOM 3475 C C . VAL B 1 150 ? 42.215 28.873 16.289 1.00 41.30 147 VAL B C 1
ATOM 3476 O O . VAL B 1 150 ? 42.466 29.402 17.381 1.00 39.32 147 VAL B O 1
ATOM 3480 N N . ALA B 1 151 ? 40.994 28.527 15.915 1.00 40.97 148 ALA B N 1
ATOM 3481 C CA . ALA B 1 151 ? 39.844 28.680 16.785 1.00 41.32 148 ALA B CA 1
ATOM 3482 C C . ALA B 1 151 ? 39.407 27.312 17.248 1.00 41.88 148 ALA B C 1
ATOM 3483 O O . ALA B 1 151 ? 39.496 26.344 16.467 1.00 42.31 148 ALA B O 1
ATOM 3485 N N . VAL B 1 152 ? 38.907 27.235 18.489 1.00 41.49 149 VAL B N 1
ATOM 3486 C CA . VAL B 1 152 ? 38.298 26.028 19.012 1.00 41.00 149 VAL B CA 1
ATOM 3487 C C . VAL B 1 152 ? 36.905 26.409 19.517 1.00 42.53 149 VAL B C 1
ATOM 3488 O O . VAL B 1 152 ? 36.754 27.323 20.345 1.00 43.31 149 VAL B O 1
ATOM 3492 N N . LEU B 1 153 ? 35.891 25.673 19.064 1.00 43.15 150 LEU B N 1
ATOM 3493 C CA . LEU B 1 153 ? 34.513 25.942 19.428 1.00 43.66 150 LEU B CA 1
ATOM 3494 C C . LEU B 1 153 ? 34.030 24.886 20.414 1.00 44.07 150 LEU B C 1
ATOM 3495 O O . LEU B 1 153 ? 34.041 23.681 20.083 1.00 44.20 150 LEU B O 1
ATOM 3500 N N . GLY B 1 154 ? 33.614 25.318 21.619 1.00 43.28 151 GLY B N 1
ATOM 3501 C CA . GLY B 1 154 ? 32.982 24.404 22.571 1.00 42.23 151 GLY B CA 1
ATOM 3502 C C . GLY B 1 154 ? 33.332 24.780 23.977 1.00 42.84 151 GLY B C 1
ATOM 3503 O O . GLY B 1 154 ? 34.264 25.533 24.178 1.00 43.85 151 GLY B O 1
ATOM 3504 N N . GLY B 1 155 ? 32.625 24.232 24.962 1.00 44.01 152 GLY B N 1
ATOM 3505 C CA . GLY B 1 155 ? 32.853 24.592 26.391 1.00 44.97 152 GLY B CA 1
ATOM 3506 C C . GLY B 1 155 ? 32.960 23.412 27.354 1.00 45.57 152 GLY B C 1
ATOM 3507 O O . GLY B 1 155 ? 33.027 23.618 28.604 1.00 46.90 152 GLY B O 1
ATOM 3508 N N . GLY B 1 156 ? 33.009 22.201 26.781 1.00 43.87 153 GLY B N 1
ATOM 3509 C CA . GLY B 1 156 ? 33.075 20.934 27.523 1.00 43.04 153 GLY B CA 1
ATOM 3510 C C . GLY B 1 156 ? 34.512 20.524 27.770 1.00 43.09 153 GLY B C 1
ATOM 3511 O O . GLY B 1 156 ? 35.440 21.269 27.467 1.00 43.75 153 GLY B O 1
ATOM 3512 N N . ASP B 1 157 ? 34.704 19.335 28.328 1.00 42.43 154 ASP B N 1
ATOM 3513 C CA . ASP B 1 157 ? 36.021 18.859 28.681 1.00 42.32 154 ASP B CA 1
ATOM 3514 C C . ASP B 1 157 ? 36.844 18.675 27.427 1.00 41.04 154 ASP B C 1
ATOM 3515 O O . ASP B 1 157 ? 38.010 19.024 27.400 1.00 42.18 154 ASP B O 1
ATOM 3520 N N . THR B 1 158 ? 36.226 18.157 26.376 1.00 40.06 155 THR B N 1
ATOM 3521 C CA . THR B 1 158 ? 36.908 17.845 25.128 1.00 40.11 155 THR B CA 1
ATOM 3522 C C . THR B 1 158 ? 37.468 19.128 24.504 1.00 40.30 155 THR B C 1
ATOM 3523 O O . THR B 1 158 ? 38.647 19.209 24.188 1.00 41.65 155 THR B O 1
ATOM 3527 N N . ALA B 1 159 ? 36.635 20.142 24.370 1.00 39.84 156 ALA B N 1
ATOM 3528 C CA . ALA B 1 159 ? 37.105 21.400 23.843 1.00 39.72 156 ALA B CA 1
ATOM 3529 C C . ALA B 1 159 ? 38.255 21.981 24.640 1.00 39.96 156 ALA B C 1
ATOM 3530 O O . ALA B 1 159 ? 39.192 22.455 24.035 1.00 39.89 156 ALA B O 1
ATOM 3532 N N . LEU B 1 160 ? 38.217 21.937 25.994 1.00 40.89 157 LEU B N 1
ATOM 3533 C CA . LEU B 1 160 ? 39.269 22.605 26.754 1.00 40.72 157 LEU B CA 1
ATOM 3534 C C . LEU B 1 160 ? 40.510 21.750 26.682 1.00 40.85 157 LEU B C 1
ATOM 3535 O O . LEU B 1 160 ? 41.599 22.298 26.584 1.00 40.66 157 LEU B O 1
ATOM 3540 N N . GLU B 1 161 ? 40.343 20.411 26.675 1.00 40.65 158 GLU B N 1
ATOM 3541 C CA . GLU B 1 161 ? 41.502 19.517 26.592 1.00 41.71 158 GLU B CA 1
ATOM 3542 C C . GLU B 1 161 ? 42.188 19.705 25.224 1.00 42.85 158 GLU B C 1
ATOM 3543 O O . GLU B 1 161 ? 43.432 19.811 25.108 1.00 42.02 158 GLU B O 1
ATOM 3549 N N . GLU B 1 162 ? 41.382 19.743 24.171 1.00 43.37 159 GLU B N 1
ATOM 3550 C CA . GLU B 1 162 ? 41.978 19.918 22.844 1.00 45.28 159 GLU B CA 1
ATOM 3551 C C . GLU B 1 162 ? 42.609 21.318 22.621 1.00 45.70 159 GLU B C 1
ATOM 3552 O O . GLU B 1 162 ? 43.621 21.428 21.936 1.00 47.20 159 GLU B O 1
ATOM 3558 N N . ALA B 1 163 ? 42.038 22.365 23.233 1.00 45.54 160 ALA B N 1
ATOM 3559 C CA . ALA B 1 163 ? 42.677 23.673 23.279 1.00 45.37 160 ALA B CA 1
ATOM 3560 C C . ALA B 1 163 ? 44.027 23.616 23.993 1.00 45.61 160 ALA B C 1
ATOM 3561 O O . ALA B 1 163 ? 45.004 24.191 23.526 1.00 46.03 160 ALA B O 1
ATOM 3563 N N . LEU B 1 164 ? 44.107 22.918 25.119 1.00 45.57 161 LEU B N 1
ATOM 3564 C CA . LEU B 1 164 ? 45.419 22.777 25.783 1.00 45.68 161 LEU B CA 1
ATOM 3565 C C . LEU B 1 164 ? 46.423 22.017 24.899 1.00 45.16 161 LEU B C 1
ATOM 3566 O O . LEU B 1 164 ? 47.595 22.280 24.937 1.00 45.99 161 LEU B O 1
ATOM 3571 N N . TYR B 1 165 ? 45.969 21.023 24.161 1.00 44.49 162 TYR B N 1
ATOM 3572 C CA . TYR B 1 165 ? 46.862 20.277 23.307 1.00 43.96 162 TYR B CA 1
ATOM 3573 C C . TYR B 1 165 ? 47.352 21.197 22.180 1.00 45.63 162 TYR B C 1
ATOM 3574 O O . TYR B 1 165 ? 48.555 21.266 21.909 1.00 45.49 162 TYR B O 1
ATOM 3583 N N . LEU B 1 166 ? 46.424 21.946 21.567 1.00 46.61 163 LEU B N 1
ATOM 3584 C CA . LEU B 1 166 ? 46.752 22.786 20.410 1.00 46.84 163 LEU B CA 1
ATOM 3585 C C . LEU B 1 166 ? 47.629 23.963 20.787 1.00 48.16 163 LEU B C 1
ATOM 3586 O O . LEU B 1 166 ? 48.301 24.544 19.914 1.00 47.77 163 LEU B O 1
ATOM 3591 N N . ALA B 1 167 ? 47.685 24.265 22.088 1.00 48.46 164 ALA B N 1
ATOM 3592 C CA . ALA B 1 167 ? 48.361 25.478 22.529 1.00 50.01 164 ALA B CA 1
ATOM 3593 C C . ALA B 1 167 ? 49.849 25.254 22.582 1.00 51.78 164 ALA B C 1
ATOM 3594 O O . ALA B 1 167 ? 50.596 26.214 22.577 1.00 53.26 164 ALA B O 1
ATOM 3596 N N . ASN B 1 168 ? 50.285 23.996 22.640 1.00 52.07 165 ASN B N 1
ATOM 3597 C CA . ASN B 1 168 ? 51.691 23.681 22.470 1.00 53.59 165 ASN B CA 1
ATOM 3598 C C . ASN B 1 168 ? 52.121 23.651 20.993 1.00 53.32 165 ASN B C 1
ATOM 3599 O O . ASN B 1 168 ? 53.315 23.540 20.697 1.00 54.93 165 ASN B O 1
ATOM 3604 N N . ILE B 1 169 ? 51.188 23.735 20.064 1.00 51.30 166 ILE B N 1
ATOM 3605 C CA . ILE B 1 169 ? 51.572 23.585 18.663 1.00 51.34 166 ILE B CA 1
ATOM 3606 C C . ILE B 1 169 ? 51.390 24.881 17.894 1.00 51.18 166 ILE B C 1
ATOM 3607 O O . ILE B 1 169 ? 52.266 25.311 17.114 1.00 51.51 166 ILE B O 1
ATOM 3612 N N . CYS B 1 170 ? 50.231 25.482 18.138 1.00 50.53 167 CYS B N 1
ATOM 3613 C CA . CYS B 1 170 ? 49.791 26.707 17.508 1.00 51.24 167 CYS B CA 1
ATOM 3614 C C . CYS B 1 170 ? 50.418 27.912 18.184 1.00 51.73 167 CYS B C 1
ATOM 3615 O O . CYS B 1 170 ? 50.878 27.799 19.309 1.00 52.22 167 CYS B O 1
ATOM 3618 N N . SER B 1 171 ? 50.437 29.053 17.511 1.00 51.38 168 SER B N 1
ATOM 3619 C CA . SER B 1 171 ? 50.938 30.259 18.138 1.00 52.52 168 SER B CA 1
ATOM 3620 C C . SER B 1 171 ? 49.868 30.910 19.022 1.00 52.68 168 SER B C 1
ATOM 3621 O O . SER B 1 171 ? 50.206 31.677 19.948 1.00 53.63 168 SER B O 1
ATOM 3624 N N . LYS B 1 172 ? 48.592 30.583 18.750 1.00 50.88 169 LYS B N 1
ATOM 3625 C CA . LYS B 1 172 ? 47.473 31.105 19.506 1.00 49.83 169 LYS B CA 1
ATOM 3626 C C . LYS B 1 172 ? 46.151 30.366 19.232 1.00 47.69 169 LYS B C 1
ATOM 3627 O O . LYS B 1 172 ? 45.865 29.985 18.076 1.00 47.11 169 LYS B O 1
ATOM 3633 N N . ILE B 1 173 ? 45.362 30.192 20.292 1.00 45.17 170 ILE B N 1
ATOM 3634 C CA . ILE B 1 173 ? 44.008 29.621 20.231 1.00 44.62 170 ILE B CA 1
ATOM 3635 C C . ILE B 1 173 ? 42.936 30.611 20.655 1.00 44.84 170 ILE B C 1
ATOM 3636 O O . ILE B 1 173 ? 42.987 31.154 21.759 1.00 45.14 170 ILE B O 1
ATOM 3641 N N . TYR B 1 174 ? 41.955 30.826 19.800 1.00 44.67 171 TYR B N 1
ATOM 3642 C CA . TYR B 1 174 ? 40.709 31.478 20.221 1.00 45.82 171 TYR B CA 1
ATOM 3643 C C . TYR B 1 174 ? 39.739 30.435 20.684 1.00 45.59 171 TYR B C 1
ATOM 3644 O O . TYR B 1 174 ? 39.216 29.684 19.853 1.00 45.67 171 TYR B O 1
ATOM 3653 N N . LEU B 1 175 ? 39.532 30.360 22.009 1.00 45.10 172 LEU B N 1
ATOM 3654 C CA . LEU B 1 175 ? 38.569 29.413 22.567 1.00 44.76 172 LEU B CA 1
ATOM 3655 C C . LEU B 1 175 ? 37.184 30.057 22.698 1.00 45.90 172 LEU B C 1
ATOM 3656 O O . LEU B 1 175 ? 36.969 30.937 23.539 1.00 45.98 172 LEU B O 1
ATOM 3661 N N . ILE B 1 176 ? 36.246 29.579 21.875 1.00 46.56 173 ILE B N 1
ATOM 3662 C CA . ILE B 1 176 ? 34.901 30.124 21.802 1.00 47.10 173 ILE B CA 1
ATOM 3663 C C . ILE B 1 176 ? 33.852 29.248 22.488 1.00 48.25 173 ILE B C 1
ATOM 3664 O O . ILE B 1 176 ? 33.774 28.049 22.213 1.00 47.45 173 ILE B O 1
ATOM 3669 N N . HIS B 1 177 ? 33.055 29.877 23.375 1.00 49.64 174 HIS B N 1
ATOM 3670 C CA . HIS B 1 177 ? 31.991 29.216 24.098 1.00 50.97 174 HIS B CA 1
ATOM 3671 C C . HIS B 1 177 ? 30.761 30.090 24.369 1.00 53.49 174 HIS B C 1
ATOM 3672 O O . HIS B 1 177 ? 30.886 31.273 24.714 1.00 53.81 174 HIS B O 1
ATOM 3679 N N . ARG B 1 178 ? 29.577 29.491 24.241 1.00 54.97 175 ARG B N 1
ATOM 3680 C CA A ARG B 1 178 ? 28.356 30.298 24.350 0.60 57.39 175 ARG B CA 1
ATOM 3681 C CA B ARG B 1 178 ? 28.296 30.190 24.372 0.40 57.06 175 ARG B CA 1
ATOM 3682 C C . ARG B 1 178 ? 27.939 30.659 25.788 1.00 58.90 175 ARG B C 1
ATOM 3683 O O . ARG B 1 178 ? 26.910 31.263 25.976 1.00 60.40 175 ARG B O 1
ATOM 3698 N N . ARG B 1 179 ? 28.771 30.342 26.790 1.00 59.91 176 ARG B N 1
ATOM 3699 C CA A ARG B 1 179 ? 28.474 30.715 28.180 0.60 61.88 176 ARG B CA 1
ATOM 3700 C CA B ARG B 1 179 ? 28.475 30.663 28.196 0.40 61.38 176 ARG B CA 1
ATOM 3701 C C . ARG B 1 179 ? 29.696 31.291 28.850 1.00 62.55 176 ARG B C 1
ATOM 3702 O O . ARG B 1 179 ? 30.805 31.140 28.359 1.00 62.23 176 ARG B O 1
ATOM 3717 N N . ASP B 1 180 ? 29.494 31.942 29.986 1.00 64.97 177 ASP B N 1
ATOM 3718 C CA . ASP B 1 180 ? 30.583 32.569 30.718 1.00 67.50 177 ASP B CA 1
ATOM 3719 C C . ASP B 1 180 ? 31.408 31.646 31.616 1.00 67.83 177 ASP B C 1
ATOM 3720 O O . ASP B 1 180 ? 32.478 32.025 32.086 1.00 68.65 177 ASP B O 1
ATOM 3725 N N . GLU B 1 181 ? 30.922 30.433 31.841 1.00 68.03 178 GLU B N 1
ATOM 3726 C CA . GLU B 1 181 ? 31.682 29.425 32.573 1.00 68.70 178 GLU B CA 1
ATOM 3727 C C . GLU B 1 181 ? 31.606 28.093 31.847 1.00 66.01 178 GLU B C 1
ATOM 3728 O O . GLU B 1 181 ? 30.677 27.810 31.087 1.00 65.24 178 GLU B O 1
ATOM 3734 N N . PHE B 1 182 ? 32.607 27.268 32.093 1.00 64.22 179 PHE B N 1
ATOM 3735 C CA . PHE B 1 182 ? 32.675 26.012 31.428 1.00 61.47 179 PHE B CA 1
ATOM 3736 C C . PHE B 1 182 ? 32.080 24.912 32.303 1.00 61.67 179 PHE B C 1
ATOM 3737 O O . PHE B 1 182 ? 32.107 24.977 33.558 1.00 61.85 179 PHE B O 1
ATOM 3745 N N . ARG B 1 183 ? 31.489 23.935 31.616 1.00 60.89 180 ARG B N 1
ATOM 3746 C CA . ARG B 1 183 ? 31.018 22.681 32.184 1.00 60.26 180 ARG B CA 1
ATOM 3747 C C . ARG B 1 183 ? 32.158 21.680 32.009 1.00 58.44 180 ARG B C 1
ATOM 3748 O O . ARG B 1 183 ? 32.053 20.705 31.242 1.00 58.95 180 ARG B O 1
ATOM 3756 N N . ALA B 1 184 ? 33.271 21.926 32.686 1.00 56.40 181 ALA B N 1
ATOM 3757 C CA . ALA B 1 184 ? 34.400 21.009 32.611 1.00 53.99 181 ALA B CA 1
ATOM 3758 C C . ALA B 1 184 ? 35.081 20.859 33.966 1.00 52.84 181 ALA B C 1
ATOM 3759 O O . ALA B 1 184 ? 34.797 21.625 34.894 1.00 53.30 181 ALA B O 1
ATOM 3761 N N . ALA B 1 185 ? 35.944 19.855 34.091 1.00 50.67 182 ALA B N 1
ATOM 3762 C CA . ALA B 1 185 ? 36.742 19.674 35.307 1.00 50.21 182 ALA B CA 1
ATOM 3763 C C . ALA B 1 185 ? 37.507 20.978 35.652 1.00 49.99 182 ALA B C 1
ATOM 3764 O O . ALA B 1 185 ? 38.140 21.552 34.779 1.00 50.68 182 ALA B O 1
ATOM 3766 N N . PRO B 1 186 ? 37.449 21.418 36.918 1.00 49.57 183 PRO B N 1
ATOM 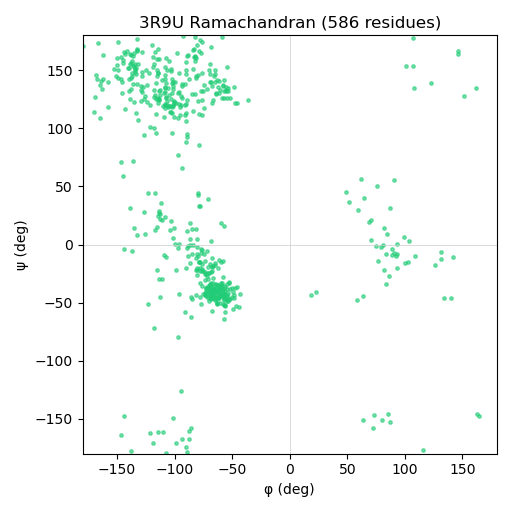3767 C CA . PRO B 1 186 ? 38.069 22.643 37.379 1.00 50.56 183 PRO B CA 1
ATOM 3768 C C . PRO B 1 186 ? 39.535 22.622 37.142 1.00 50.31 183 PRO B C 1
ATOM 3769 O O . PRO B 1 186 ? 40.093 23.654 36.741 1.00 50.97 183 PRO B O 1
ATOM 3773 N N . SER B 1 187 ? 40.162 21.471 37.359 1.00 49.17 184 SER B N 1
ATOM 3774 C CA . SER B 1 187 ? 41.582 21.347 37.104 1.00 49.19 184 SER B CA 1
ATOM 3775 C C . SER B 1 187 ? 41.897 21.633 35.635 1.00 48.51 184 SER B C 1
ATOM 3776 O O . SER B 1 187 ? 42.900 22.274 35.342 1.00 50.06 184 SER B O 1
ATOM 3779 N N . THR B 1 188 ? 41.030 21.211 34.721 1.00 46.33 185 THR B N 1
ATOM 3780 C CA . THR B 1 188 ? 41.241 21.532 33.320 1.00 46.35 185 THR B CA 1
ATOM 3781 C C . THR B 1 188 ? 41.028 23.049 33.069 1.00 46.99 185 THR B C 1
ATOM 3782 O O . THR B 1 188 ? 41.775 23.670 32.302 1.00 46.86 185 THR B O 1
ATOM 3786 N N . VAL B 1 189 ? 40.012 23.618 33.700 1.00 47.07 186 VAL B N 1
ATOM 3787 C CA . VAL B 1 189 ? 39.685 25.019 33.489 1.00 48.80 186 VAL B CA 1
ATOM 3788 C C . VAL B 1 189 ? 40.833 25.880 34.037 1.00 49.82 186 VAL B C 1
ATOM 3789 O O . VAL B 1 189 ? 41.277 26.817 33.409 1.00 50.21 186 VAL B O 1
ATOM 3793 N N . GLU B 1 190 ? 41.332 25.528 35.201 1.00 50.76 187 GLU B N 1
ATOM 3794 C CA A GLU B 1 190 ? 42.477 26.207 35.752 0.60 52.74 187 GLU B CA 1
ATOM 3795 C CA B GLU B 1 190 ? 42.444 26.234 35.752 0.40 52.54 187 GLU B CA 1
ATOM 3796 C C . GLU B 1 190 ? 43.638 26.095 34.789 1.00 52.60 187 GLU B C 1
ATOM 3797 O O . GLU B 1 190 ? 44.389 27.035 34.596 1.00 54.24 187 GLU B O 1
ATOM 3808 N N . LYS B 1 191 ? 43.810 24.949 34.167 1.00 51.66 188 LYS B N 1
ATOM 3809 C CA . LYS B 1 191 ? 44.849 24.915 33.149 1.00 52.85 188 LYS B CA 1
ATOM 3810 C C . LYS B 1 191 ? 44.645 25.960 32.031 1.00 52.34 188 LYS B C 1
ATOM 3811 O O . LYS B 1 191 ? 45.625 26.610 31.625 1.00 51.30 188 LYS B O 1
ATOM 3817 N N . VAL B 1 192 ? 43.421 26.121 31.517 1.00 51.10 189 VAL B N 1
ATOM 3818 C CA . VAL B 1 192 ? 43.311 27.044 30.392 1.00 51.91 189 VAL B CA 1
ATOM 3819 C C . VAL B 1 192 ? 43.264 28.482 30.846 1.00 53.91 189 VAL B C 1
ATOM 3820 O O . VAL B 1 192 ? 43.628 29.373 30.087 1.00 55.12 189 VAL B O 1
ATOM 3824 N N . LYS B 1 193 ? 42.806 28.749 32.066 1.00 54.95 190 LYS B N 1
ATOM 3825 C CA . LYS B 1 193 ? 42.766 30.147 32.457 1.00 56.37 190 LYS B CA 1
ATOM 3826 C C . LYS B 1 193 ? 44.191 30.667 32.521 1.00 56.54 190 LYS B C 1
ATOM 3827 O O . LYS B 1 193 ? 44.452 31.755 32.042 1.00 56.95 190 LYS B O 1
ATOM 3833 N N . LYS B 1 194 ? 45.107 29.843 33.032 1.00 55.86 191 LYS B N 1
ATOM 3834 C CA . LYS B 1 194 ? 46.532 30.180 33.111 1.00 56.56 191 LYS B CA 1
ATOM 3835 C C . LYS B 1 194 ? 47.250 30.208 31.762 1.00 55.26 191 LYS B C 1
ATOM 3836 O O . LYS B 1 194 ? 48.333 30.769 31.676 1.00 55.68 191 LYS B O 1
ATOM 3842 N N . ASN B 1 195 ? 46.702 29.588 30.725 1.00 53.57 192 ASN B N 1
ATOM 3843 C CA . ASN B 1 195 ? 47.492 29.458 29.491 1.00 53.21 192 ASN B CA 1
ATOM 3844 C C . ASN B 1 195 ? 47.540 30.775 28.703 1.00 53.40 192 ASN B C 1
ATOM 3845 O O . ASN B 1 195 ? 46.528 31.223 28.158 1.00 51.98 192 ASN B O 1
ATOM 3850 N N . GLU B 1 196 ? 48.736 31.365 28.670 1.00 54.34 193 GLU B N 1
ATOM 3851 C CA A GLU B 1 196 ? 48.936 32.657 28.007 0.60 55.67 193 GLU B CA 1
ATOM 3852 C CA B GLU B 1 196 ? 49.001 32.638 28.008 0.40 55.46 193 GLU B CA 1
ATOM 3853 C C . GLU B 1 196 ? 48.674 32.592 26.507 1.00 55.14 193 GLU B C 1
ATOM 3854 O O . GLU B 1 196 ? 48.489 33.640 25.854 1.00 55.24 193 GLU B O 1
ATOM 3865 N N . LYS B 1 197 ? 48.638 31.379 25.951 1.00 53.40 194 LYS B N 1
ATOM 3866 C CA . LYS B 1 197 ? 48.383 31.247 24.518 1.00 52.19 194 LYS B CA 1
ATOM 3867 C C . LYS B 1 197 ? 46.902 31.123 24.136 1.00 49.93 194 LYS B C 1
ATOM 3868 O O . LYS B 1 197 ? 46.559 31.102 22.954 1.00 48.79 194 LYS B O 1
ATOM 3874 N N . ILE B 1 198 ? 46.029 31.079 25.130 1.00 48.78 195 ILE B N 1
ATOM 3875 C CA . ILE B 1 198 ? 44.610 30.909 24.822 1.00 47.66 195 ILE B CA 1
ATOM 3876 C C . ILE B 1 198 ? 43.818 32.149 25.198 1.00 49.17 195 ILE B C 1
ATOM 3877 O O . ILE B 1 198 ? 43.873 32.613 26.341 1.00 48.92 195 ILE B O 1
ATOM 3882 N N . GLU B 1 199 ? 43.084 32.683 24.225 1.00 49.89 196 GLU B N 1
ATOM 3883 C CA . GLU B 1 199 ? 42.171 33.774 24.488 1.00 51.82 196 GLU B CA 1
ATOM 3884 C C . GLU B 1 199 ? 40.765 33.209 24.524 1.00 51.50 196 GLU B C 1
ATOM 3885 O O . GLU B 1 199 ? 40.322 32.594 23.559 1.00 50.92 196 GLU B O 1
ATOM 3891 N N . LEU B 1 200 ? 40.075 33.471 25.631 1.00 52.75 197 LEU B N 1
ATOM 3892 C CA . LEU B 1 200 ? 38.681 33.107 25.858 1.00 52.75 197 LEU B CA 1
ATOM 3893 C C . LEU B 1 200 ? 37.706 34.082 25.237 1.00 53.48 197 LEU B C 1
ATOM 3894 O O . LEU B 1 200 ? 37.801 35.296 25.435 1.00 54.49 197 LEU B O 1
ATOM 3899 N N . ILE B 1 201 ? 36.763 33.555 24.484 1.00 52.82 198 ILE B N 1
ATOM 3900 C CA . ILE B 1 201 ? 35.722 34.372 23.936 1.00 53.52 198 ILE B CA 1
ATOM 3901 C C . ILE B 1 201 ? 34.425 33.715 24.356 1.00 54.11 198 ILE B C 1
ATOM 3902 O O . ILE B 1 201 ? 33.933 32.776 23.733 1.00 53.18 198 ILE B O 1
ATOM 3907 N N . THR B 1 202 ? 33.909 34.211 25.464 1.00 55.86 199 THR B N 1
ATOM 3908 C CA . THR B 1 202 ? 32.874 33.549 26.194 1.00 56.71 199 THR B CA 1
ATOM 3909 C C . THR B 1 202 ? 31.608 34.332 26.000 1.00 58.08 199 THR B C 1
ATOM 3910 O O . THR B 1 202 ? 31.653 35.539 25.736 1.00 59.14 199 THR B O 1
ATOM 3914 N N . SER B 1 203 ? 30.487 33.620 26.110 1.00 58.06 200 SER B N 1
ATOM 3915 C CA . SER B 1 203 ? 29.168 34.131 25.834 1.00 59.32 200 SER B CA 1
ATOM 3916 C C . SER B 1 203 ? 29.055 34.498 24.357 1.00 58.90 200 SER B C 1
ATOM 3917 O O . SER B 1 203 ? 28.421 35.475 23.996 1.00 60.49 200 SER B O 1
ATOM 3920 N N . ALA B 1 204 ? 29.635 33.660 23.508 1.00 58.07 201 ALA B N 1
ATOM 3921 C CA . ALA B 1 204 ? 29.862 33.979 22.087 1.00 57.34 201 ALA B CA 1
ATOM 3922 C C . ALA B 1 204 ? 29.475 32.788 21.238 1.00 55.70 201 ALA B C 1
ATOM 3923 O O . ALA B 1 204 ? 29.298 31.693 21.736 1.00 55.41 201 ALA B O 1
ATOM 3925 N N . SER B 1 205 ? 29.326 33.011 19.950 1.00 54.49 202 SER B N 1
ATOM 3926 C CA . SER B 1 205 ? 28.934 31.948 19.079 1.00 52.95 202 SER B CA 1
ATOM 3927 C C . SER B 1 205 ? 29.544 32.198 17.686 1.00 52.36 202 SER B C 1
ATOM 3928 O O . SER B 1 205 ? 29.740 33.362 17.263 1.00 53.51 202 SER B O 1
ATOM 3931 N N . VAL B 1 206 ? 29.817 31.121 16.973 1.00 49.47 203 VAL B N 1
ATOM 3932 C CA . VAL B 1 206 ? 30.329 31.248 15.643 1.00 49.09 203 VAL B CA 1
ATOM 3933 C C . VAL B 1 206 ? 29.185 31.544 14.727 1.00 50.99 203 V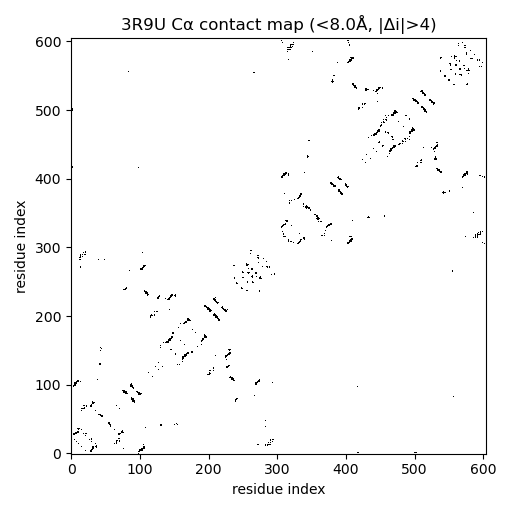AL B C 1
ATOM 3934 O O . VAL B 1 206 ? 28.209 30.807 14.665 1.00 50.58 203 VAL B O 1
ATOM 3938 N N . ASP B 1 207 ? 29.331 32.654 14.027 1.00 52.69 204 ASP B N 1
ATOM 3939 C CA . ASP B 1 207 ? 28.425 33.056 12.969 1.00 56.17 204 ASP B CA 1
ATOM 3940 C C . ASP B 1 207 ? 28.698 32.366 11.592 1.00 56.06 204 ASP B C 1
ATOM 3941 O O . ASP B 1 207 ? 27.765 31.945 10.869 1.00 56.35 204 ASP B O 1
ATOM 3946 N N . GLU B 1 208 ? 29.980 32.285 11.226 1.00 55.49 205 GLU B N 1
ATOM 3947 C CA . GLU B 1 208 ? 30.358 31.971 9.839 1.00 56.29 205 GLU B CA 1
ATOM 3948 C C . GLU B 1 208 ? 31.819 31.573 9.713 1.00 54.93 205 GLU B C 1
ATOM 3949 O O . GLU B 1 208 ? 32.710 32.218 10.290 1.00 53.93 205 GLU B O 1
ATOM 3955 N N . VAL B 1 209 ? 32.062 30.539 8.925 1.00 54.84 206 VAL B N 1
ATOM 3956 C CA . VAL B 1 209 ? 33.412 30.282 8.456 1.00 55.65 206 VAL B CA 1
ATOM 3957 C C . VAL B 1 209 ? 33.477 30.612 6.964 1.00 57.24 206 VAL B C 1
ATOM 3958 O O . VAL B 1 209 ? 32.564 30.278 6.193 1.00 58.23 206 VAL B O 1
ATOM 3962 N N . TYR B 1 210 ? 34.537 31.301 6.558 1.00 57.91 207 TYR B N 1
ATOM 3963 C CA . TYR B 1 210 ? 34.665 31.730 5.167 1.00 59.59 207 TYR B CA 1
ATOM 3964 C C . TYR B 1 210 ? 36.064 31.367 4.713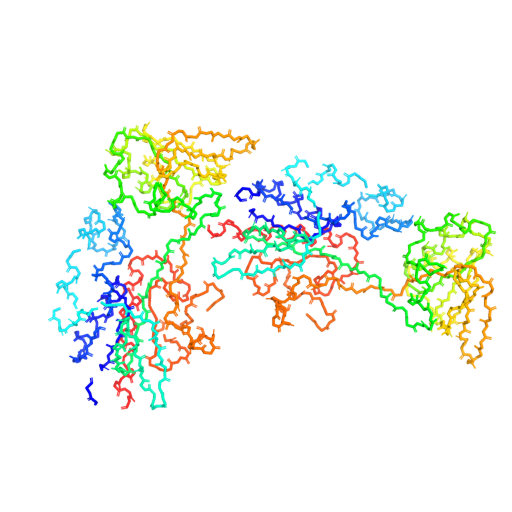 1.00 60.20 207 TYR B C 1
ATOM 3965 O O . TYR B 1 210 ? 36.919 31.041 5.536 1.00 59.24 207 TYR B O 1
ATOM 3974 N N . GLY B 1 211 ? 36.264 31.430 3.401 1.00 62.28 208 GLY B N 1
ATOM 3975 C CA . GLY B 1 211 ? 37.550 31.229 2.748 1.00 63.68 208 GLY B CA 1
ATOM 3976 C C . GLY B 1 211 ? 37.280 30.954 1.278 1.00 66.19 208 GLY B C 1
ATOM 3977 O O . GLY B 1 211 ? 36.329 31.481 0.702 1.00 66.19 208 GLY B O 1
ATOM 3978 N N . ASP B 1 212 ? 38.103 30.101 0.675 1.00 68.00 209 ASP B N 1
ATOM 3979 C CA . ASP B 1 212 ? 37.911 29.710 -0.715 1.00 70.80 209 ASP B CA 1
ATOM 3980 C C . ASP B 1 212 ? 38.272 28.248 -0.984 1.00 71.55 209 ASP B C 1
ATOM 3981 O O . ASP B 1 212 ? 38.117 27.368 -0.140 1.00 71.39 209 ASP B O 1
ATOM 3986 N N . LYS B 1 213 ? 38.766 28.010 -2.181 1.00 73.53 210 LYS B N 1
ATOM 3987 C CA . LYS B 1 213 ? 39.115 26.686 -2.632 1.00 74.72 210 LYS B CA 1
ATOM 3988 C C . LYS B 1 213 ? 40.362 26.140 -1.930 1.00 73.21 210 LYS B C 1
ATOM 3989 O O . LYS B 1 213 ? 40.502 24.942 -1.799 1.00 72.83 210 LYS B O 1
ATOM 4003 N N . GLY B 1 215 ? 40.896 26.613 1.138 1.00 66.12 212 GLY B N 1
ATOM 4004 C CA . GLY B 1 215 ? 40.438 26.344 2.486 1.00 61.48 212 GLY B CA 1
ATOM 4005 C C . GLY B 1 215 ? 40.067 27.589 3.285 1.00 59.33 212 GLY B C 1
ATOM 4006 O O . GLY B 1 215 ? 40.019 28.716 2.741 1.00 59.29 212 GLY B O 1
ATOM 4007 N N . VAL B 1 216 ? 39.827 27.368 4.585 1.00 55.38 213 VAL B N 1
ATOM 4008 C CA . VAL B 1 216 ? 39.404 28.381 5.505 1.00 51.84 213 VAL B CA 1
ATOM 4009 C C . VAL B 1 216 ? 40.350 29.577 5.549 1.00 51.95 213 VAL B C 1
ATOM 4010 O O . VAL B 1 216 ? 41.561 29.419 5.636 1.00 51.92 213 VAL B O 1
ATOM 4014 N N . ALA B 1 217 ? 39.788 30.776 5.548 1.00 51.82 214 ALA B N 1
ATOM 4015 C CA . ALA B 1 217 ? 40.578 31.998 5.680 1.00 52.78 214 ALA B CA 1
ATOM 4016 C C . ALA B 1 217 ? 40.281 32.714 6.976 1.00 51.69 214 ALA B C 1
ATOM 4017 O O . ALA B 1 217 ? 41.154 33.399 7.516 1.00 51.26 214 ALA B O 1
ATOM 4019 N N . GLY B 1 218 ? 39.050 32.564 7.462 1.00 51.01 215 GLY B N 1
ATOM 4020 C CA . GLY B 1 218 ? 38.690 33.157 8.741 1.00 50.56 215 GLY B CA 1
ATOM 4021 C C . GLY B 1 218 ? 37.404 32.692 9.383 1.00 49.82 215 GLY B C 1
ATOM 4022 O O . GLY B 1 218 ? 36.591 31.942 8.779 1.00 49.63 215 GLY B O 1
ATOM 4023 N N . VAL B 1 219 ? 37.210 33.170 10.616 1.00 49.63 216 VAL B N 1
ATOM 4024 C CA . VAL B 1 219 ? 35.991 32.863 11.401 1.00 48.89 216 VAL B CA 1
ATOM 4025 C C . VAL B 1 219 ? 35.310 34.130 11.914 1.00 49.51 216 VAL B C 1
ATOM 4026 O O . VAL B 1 219 ? 35.960 34.955 12.553 1.00 50.30 216 VAL B O 1
ATOM 4030 N N . LYS B 1 220 ? 34.027 34.288 11.612 1.00 50.11 217 LYS B N 1
ATOM 4031 C CA . LYS B 1 220 ? 33.196 35.384 12.191 1.00 52.50 217 LYS B CA 1
ATOM 4032 C C . LYS B 1 220 ? 32.508 34.977 13.510 1.00 51.41 217 LYS B C 1
ATOM 4033 O O . LYS B 1 220 ? 31.655 34.093 13.507 1.00 51.26 217 LYS B O 1
ATOM 4039 N N . VAL B 1 221 ? 32.901 35.584 14.630 1.00 51.72 218 VAL B N 1
ATOM 4040 C CA . VAL B 1 221 ? 32.321 35.252 15.965 1.00 51.38 218 VAL B CA 1
ATOM 4041 C C . VAL B 1 221 ? 31.279 36.324 16.339 1.00 53.32 218 VAL B C 1
ATOM 4042 O O . VAL B 1 221 ? 31.601 37.535 16.347 1.00 54.30 218 VAL B O 1
ATOM 4046 N N . LYS B 1 222 ? 30.035 35.903 16.595 1.00 53.38 219 LYS B N 1
ATOM 4047 C CA . LYS B 1 222 ? 29.027 36.821 17.124 1.00 56.00 219 LYS B CA 1
ATOM 4048 C C . LYS B 1 222 ? 29.279 36.974 18.620 1.00 55.45 219 LYS B C 1
ATOM 4049 O O . LYS B 1 222 ? 29.123 36.029 19.348 1.00 55.34 219 LYS B O 1
ATOM 4055 N N . LEU B 1 223 ? 29.692 38.157 19.056 1.00 56.45 220 LEU B N 1
ATOM 4056 C CA . LEU B 1 223 ? 29.974 38.441 20.466 1.00 56.00 220 LEU B CA 1
ATOM 4057 C C . LEU B 1 223 ? 28.738 38.650 21.339 1.00 56.58 220 LEU B C 1
ATOM 4058 O O . LEU B 1 223 ? 27.631 38.874 20.852 1.00 56.50 220 LEU B O 1
ATOM 4063 N N . LYS B 1 224 ? 28.968 38.586 22.646 1.00 57.22 221 LYS B N 1
ATOM 4064 C CA . LYS B 1 224 ? 27.970 38.846 23.696 1.00 58.33 221 LYS B CA 1
ATOM 4065 C C . LYS B 1 224 ? 27.046 40.066 23.485 1.00 60.50 221 LYS B C 1
ATOM 4066 O O . LYS B 1 224 ? 25.850 40.005 23.748 1.00 62.04 221 LYS B O 1
ATOM 4072 N N . ASP B 1 225 ? 27.619 41.171 23.028 1.00 61.55 222 ASP B N 1
ATOM 4073 C CA . ASP B 1 225 ? 26.909 42.411 22.768 1.00 62.72 222 ASP B CA 1
ATOM 4074 C C . ASP B 1 225 ? 26.376 42.448 21.315 1.00 61.85 222 ASP B C 1
ATOM 4075 O O . ASP B 1 225 ? 25.962 43.491 20.837 1.00 62.49 222 ASP B O 1
ATOM 4080 N N . GLY B 1 226 ? 26.409 41.320 20.615 1.00 59.69 223 GLY B N 1
ATOM 4081 C CA . GLY B 1 226 ? 25.883 41.258 19.257 1.00 58.85 223 GLY B CA 1
ATOM 4082 C C . GLY B 1 226 ? 26.773 41.797 18.146 1.00 58.54 223 GLY B C 1
ATOM 4083 O O . GLY B 1 226 ? 26.410 41.755 16.970 1.00 58.90 223 GLY B O 1
ATOM 4084 N N . SER B 1 227 ? 27.942 42.315 18.483 1.00 57.61 224 SER B N 1
ATOM 4085 C CA . SER B 1 227 ? 28.844 42.711 17.433 1.00 57.52 224 SER B CA 1
ATOM 4086 C C . SER B 1 227 ? 29.641 41.475 16.920 1.00 56.08 224 SER B C 1
ATOM 4087 O O . SER B 1 227 ? 29.788 40.464 17.587 1.00 53.13 224 SER B O 1
ATOM 4090 N N . ILE B 1 228 ? 30.144 41.589 15.705 1.00 57.46 225 ILE B N 1
ATOM 4091 C CA . ILE B 1 228 ? 30.830 40.494 15.059 1.00 57.36 225 ILE B CA 1
ATOM 4092 C C . ILE B 1 228 ? 32.310 40.773 15.022 1.00 57.24 225 ILE B C 1
ATOM 4093 O O . ILE B 1 228 ? 32.738 41.830 14.558 1.00 58.73 225 ILE B O 1
ATOM 4098 N N . ARG B 1 229 ? 33.075 39.821 15.546 1.00 56.96 226 ARG B N 1
ATOM 4099 C CA . ARG B 1 229 ? 34.521 39.869 15.486 1.00 56.99 226 ARG B CA 1
ATOM 4100 C C . ARG B 1 229 ? 35.059 38.825 14.527 1.00 57.34 226 ARG B C 1
ATOM 4101 O O . ARG B 1 229 ? 34.709 37.639 14.581 1.00 57.02 226 ARG B O 1
ATOM 4109 N N . ASP B 1 230 ? 35.921 39.300 13.662 1.00 59.12 227 ASP B N 1
ATOM 4110 C CA . ASP B 1 230 ? 36.605 38.498 12.710 1.00 60.34 227 ASP B CA 1
ATOM 4111 C C . ASP B 1 230 ? 37.905 37.969 13.304 1.00 59.68 227 ASP B C 1
ATOM 4112 O O . ASP B 1 230 ? 38.742 38.757 13.831 1.00 59.59 227 ASP B O 1
ATOM 4117 N N . LEU B 1 231 ? 38.035 36.632 13.268 1.00 58.83 228 LEU B N 1
ATOM 4118 C CA . LEU B 1 231 ? 39.290 35.967 13.619 1.00 58.16 228 LEU B CA 1
ATOM 4119 C C . LEU B 1 231 ? 39.987 35.547 12.327 1.00 58.68 228 LEU B C 1
ATOM 4120 O O . LEU B 1 231 ? 39.431 34.777 11.533 1.00 58.58 228 LEU B O 1
ATOM 4125 N N . ASN B 1 232 ? 41.177 36.099 12.100 1.00 58.87 229 ASN B N 1
ATOM 4126 C CA . ASN B 1 232 ? 41.946 35.774 10.897 1.00 59.13 229 ASN B CA 1
ATOM 4127 C C . ASN B 1 232 ? 42.635 34.409 11.095 1.00 56.79 229 ASN B C 1
ATOM 4128 O O . ASN B 1 232 ? 43.792 34.335 11.564 1.00 57.80 229 ASN B O 1
ATOM 4133 N N . VAL B 1 233 ? 41.926 33.316 10.798 1.00 54.22 230 VAL B N 1
ATOM 4134 C CA . VAL B 1 233 ? 42.509 31.972 11.096 1.00 50.72 230 VAL B CA 1
ATOM 4135 C C . VAL B 1 233 ? 42.323 30.932 10.028 1.00 49.38 230 VAL B C 1
ATOM 4136 O O . VAL B 1 233 ? 41.307 30.914 9.341 1.00 49.14 230 VAL B O 1
ATOM 4140 N N . PRO B 1 234 ? 43.295 30.031 9.901 1.00 48.64 231 PRO B N 1
ATOM 4141 C CA . PRO B 1 234 ? 43.040 29.120 8.783 1.00 49.17 231 PRO B CA 1
ATOM 4142 C C . PRO B 1 234 ? 42.379 27.800 9.204 1.00 48.30 231 PRO B C 1
ATOM 4143 O O . PRO B 1 234 ? 42.115 26.949 8.355 1.00 48.97 231 PRO B O 1
ATOM 4147 N N . GLY B 1 235 ? 42.096 27.619 10.481 1.00 47.29 232 GLY B N 1
ATOM 4148 C CA . GLY B 1 235 ? 41.355 26.415 10.914 1.00 45.51 232 GLY B CA 1
ATOM 4149 C C . GLY B 1 235 ? 40.512 26.667 12.149 1.00 45.49 232 GLY B C 1
ATOM 4150 O O . GLY B 1 235 ? 40.793 27.592 12.935 1.00 44.32 232 GLY B O 1
ATOM 4151 N N . ILE B 1 236 ? 39.456 25.864 12.278 1.00 44.55 233 ILE B N 1
ATOM 4152 C CA . ILE B 1 236 ? 38.593 25.859 13.440 1.00 44.30 233 ILE B CA 1
ATOM 4153 C C . ILE B 1 236 ? 38.287 24.411 13.787 1.00 43.64 233 ILE B C 1
ATOM 4154 O O . ILE B 1 236 ? 37.968 23.629 12.916 1.00 45.20 233 ILE B O 1
ATOM 4159 N N . PHE B 1 237 ? 38.382 24.061 15.058 1.00 42.84 234 PHE B N 1
ATOM 4160 C CA . PHE B 1 237 ? 38.081 22.732 15.520 1.00 41.87 234 PHE B CA 1
ATOM 4161 C C . PHE B 1 237 ? 36.840 22.884 16.394 1.00 42.39 234 PHE B C 1
ATOM 4162 O O . PHE B 1 237 ? 36.782 23.767 17.230 1.00 42.81 234 PHE B O 1
ATOM 4170 N N . THR B 1 238 ? 35.846 22.038 16.176 1.00 42.79 235 THR B N 1
ATOM 4171 C CA . THR B 1 238 ? 34.531 22.148 16.833 1.00 44.42 235 THR B CA 1
ATOM 4172 C C . THR B 1 238 ? 34.276 20.926 17.714 1.00 43.51 235 THR B C 1
ATOM 4173 O O . THR B 1 238 ? 34.455 19.797 17.287 1.00 41.92 235 THR B O 1
ATOM 4177 N N . PHE B 1 239 ? 33.913 21.167 18.968 1.00 44.55 236 PHE B N 1
ATOM 4178 C CA . PHE B 1 239 ? 33.678 20.099 19.911 1.00 43.29 236 PHE B CA 1
ATOM 4179 C C . PHE B 1 239 ? 32.410 20.466 20.642 1.00 45.85 236 PHE B C 1
ATOM 4180 O O . PHE B 1 239 ? 32.420 20.869 21.823 1.00 45.46 236 PHE B O 1
ATOM 4188 N N . VAL B 1 240 ? 31.308 20.351 19.90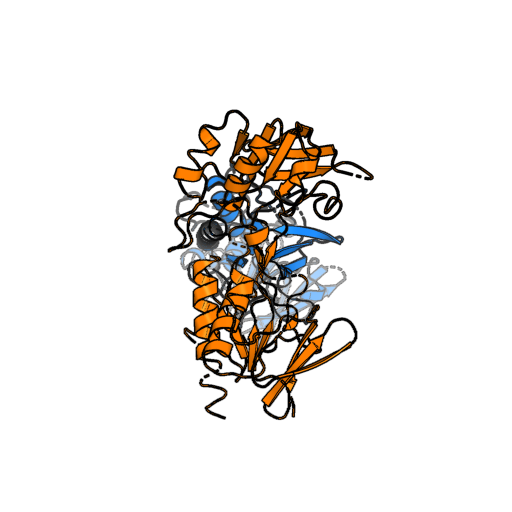9 1.00 48.08 237 VAL B N 1
ATOM 4189 C CA . VAL B 1 240 ? 30.013 20.764 20.399 1.00 50.23 237 VAL B CA 1
ATOM 4190 C C . VAL B 1 240 ? 29.033 19.622 20.673 1.00 52.28 237 VAL B C 1
ATOM 4191 O O . VAL B 1 240 ? 27.827 19.856 20.712 1.00 54.83 237 VAL B O 1
ATOM 4195 N N . GLY B 1 241 ? 29.516 18.394 20.873 1.00 52.80 238 GLY B N 1
ATOM 4196 C CA . GLY B 1 241 ? 28.612 17.257 21.097 1.00 52.70 238 GLY B CA 1
ATOM 4197 C C . GLY B 1 241 ? 28.643 16.175 20.033 1.00 53.71 238 GLY B C 1
ATOM 4198 O O . GLY B 1 241 ? 29.379 16.269 19.050 1.00 54.04 238 GLY B O 1
ATOM 4199 N N . LEU B 1 242 ? 27.785 15.172 20.199 1.00 54.41 239 LEU B N 1
ATOM 4200 C CA . LEU B 1 242 ? 27.838 13.939 19.418 1.00 54.58 239 LEU B CA 1
ATOM 4201 C C . LEU B 1 242 ? 26.476 13.431 18.967 1.00 54.82 239 LEU B C 1
ATOM 4202 O O . LEU B 1 242 ? 25.520 13.550 19.699 1.00 54.81 239 LEU B O 1
ATOM 4207 N N . ASN B 1 243 ? 26.400 12.863 17.764 1.00 54.47 240 ASN B N 1
ATOM 4208 C CA . ASN B 1 243 ? 25.242 12.086 17.339 1.00 54.46 240 ASN B CA 1
ATOM 4209 C C . ASN B 1 243 ? 25.610 10.631 17.518 1.00 53.92 240 ASN B C 1
ATOM 4210 O O . ASN B 1 243 ? 26.748 10.275 17.240 1.00 53.73 240 ASN B O 1
ATOM 4215 N N . VAL B 1 244 ? 24.687 9.795 18.002 1.00 53.16 241 VAL B N 1
ATOM 4216 C CA . VAL B 1 244 ? 24.921 8.358 18.002 1.00 52.52 241 VAL B CA 1
ATOM 4217 C C . VAL B 1 244 ? 24.910 7.817 16.586 1.00 52.59 241 VAL B C 1
ATOM 4218 O O . VAL B 1 244 ? 24.177 8.304 15.757 1.00 52.42 241 VAL B O 1
ATOM 4222 N N . ARG B 1 245 ? 25.721 6.797 16.328 1.00 52.60 242 ARG B N 1
ATOM 4223 C CA . ARG B 1 245 ? 25.634 6.079 15.056 1.00 53.82 242 ARG B CA 1
ATOM 4224 C C . ARG B 1 245 ? 24.681 4.890 15.071 1.00 53.41 242 ARG B C 1
ATOM 4225 O O . ARG B 1 245 ? 25.088 3.771 15.306 1.00 53.05 242 ARG B O 1
ATOM 4233 N N . ASN B 1 246 ? 23.417 5.123 14.774 1.00 54.16 243 ASN B N 1
ATOM 4234 C CA . ASN B 1 246 ? 22.445 4.039 14.783 1.00 54.27 243 ASN B CA 1
ATOM 4235 C C . ASN B 1 246 ? 22.054 3.563 13.377 1.00 55.54 243 ASN B C 1
ATOM 4236 O O . ASN B 1 246 ? 21.109 2.766 13.216 1.00 56.36 243 ASN B O 1
ATOM 4241 N N . GLU B 1 247 ? 22.802 3.996 12.360 1.00 55.93 244 GLU B N 1
ATOM 4242 C CA . GLU B 1 247 ? 22.358 3.783 10.940 1.00 58.49 244 GLU B CA 1
ATOM 4243 C C . GLU B 1 247 ? 22.199 2.325 10.502 1.00 57.84 244 GLU B C 1
ATOM 4244 O O . GLU B 1 247 ? 21.264 1.990 9.823 1.00 58.95 244 GLU B O 1
ATOM 4250 N N . ILE B 1 248 ? 23.119 1.473 10.918 1.00 56.81 245 ILE B N 1
ATOM 4251 C CA . ILE B 1 248 ? 23.127 0.066 10.534 1.00 57.36 245 ILE B CA 1
ATOM 4252 C C . ILE B 1 248 ? 21.865 -0.656 11.010 1.00 58.51 245 ILE B C 1
ATOM 4253 O O . ILE B 1 248 ? 21.597 -1.800 10.585 1.00 58.27 245 ILE B O 1
ATOM 4258 N N . LEU B 1 249 ? 21.122 -0.001 11.912 1.00 58.70 246 LEU B N 1
ATOM 4259 C CA . LEU B 1 249 ? 19.900 -0.570 12.474 1.00 60.25 246 LEU B CA 1
ATOM 4260 C C . LEU B 1 249 ? 18.643 -0.226 11.682 1.00 63.18 246 LEU B C 1
ATOM 4261 O O . LEU B 1 249 ? 17.621 -0.911 11.841 1.00 65.31 246 LEU B O 1
ATOM 4266 N N . LYS B 1 250 ? 18.693 0.830 10.858 1.00 64.45 247 LYS B N 1
ATOM 4267 C CA . LYS B 1 250 ? 17.557 1.211 10.008 1.00 67.20 247 LYS B CA 1
ATOM 4268 C C . LYS B 1 250 ? 17.285 0.145 8.934 1.00 69.08 247 LYS B C 1
ATOM 4269 O O . LYS B 1 250 ? 18.180 -0.216 8.182 1.00 68.71 247 LYS B O 1
ATOM 4275 N N . GLN B 1 251 ? 16.048 -0.359 8.893 1.00 71.24 248 GLN B N 1
ATOM 4276 C CA . GLN B 1 251 ? 15.640 -1.383 7.925 1.00 74.17 248 GLN B CA 1
ATOM 4277 C C . GLN B 1 251 ? 15.247 -0.789 6.570 1.00 76.59 248 GLN B C 1
ATOM 4278 O O . GLN B 1 251 ? 15.102 0.433 6.443 1.00 75.68 248 GLN B O 1
ATOM 4284 N N . ASP B 1 252 ? 15.095 -1.648 5.560 1.00 79.23 249 ASP B N 1
ATOM 4285 C CA . ASP B 1 252 ? 14.763 -1.152 4.218 1.00 82.82 249 ASP B CA 1
ATOM 4286 C C . ASP B 1 252 ? 13.408 -0.432 4.237 1.00 84.38 249 ASP B C 1
ATOM 4287 O O . ASP B 1 252 ? 13.243 0.624 3.613 1.00 84.40 249 ASP B O 1
ATOM 4292 N N . ASP B 1 253 ? 12.481 -0.989 5.021 1.00 85.77 250 ASP B N 1
ATOM 4293 C CA . ASP B 1 253 ? 11.164 -0.398 5.255 1.00 87.68 250 ASP B CA 1
ATOM 4294 C C . ASP B 1 253 ? 11.156 0.913 6.078 1.00 86.11 250 ASP B C 1
ATOM 4295 O O . ASP B 1 253 ? 10.080 1.450 6.367 1.00 86.62 250 ASP B O 1
ATOM 4300 N N . SER B 1 254 ? 12.338 1.415 6.450 1.00 84.10 251 SER B N 1
ATOM 4301 C CA . SER B 1 254 ? 12.470 2.739 7.094 1.00 82.75 251 SER B CA 1
ATOM 4302 C C . SER B 1 254 ? 12.467 2.725 8.637 1.00 80.68 251 SER B C 1
ATOM 4303 O O . SER B 1 254 ? 12.926 3.677 9.274 1.00 78.99 251 SER B O 1
ATOM 4306 N N . LYS B 1 255 ? 11.949 1.652 9.230 1.00 80.49 252 LYS B N 1
ATOM 4307 C CA . LYS B 1 255 ? 11.867 1.536 10.692 1.00 78.86 252 LYS B CA 1
ATOM 4308 C C . LYS B 1 255 ? 13.229 1.200 11.320 1.00 75.66 252 LYS B C 1
ATOM 4309 O O . LYS B 1 255 ? 14.206 0.955 10.615 1.00 75.51 252 LYS B O 1
ATOM 4315 N N . PHE B 1 256 ? 13.289 1.193 12.643 1.00 72.94 253 PHE B N 1
ATOM 4316 C CA . PHE B 1 256 ? 14.484 0.730 13.336 1.00 69.97 253 PHE B CA 1
ATOM 4317 C C . PHE B 1 256 ? 14.257 -0.688 13.842 1.00 69.88 253 PHE B C 1
ATOM 4318 O O . PHE B 1 256 ? 13.167 -0.998 14.320 1.00 70.61 253 PHE B O 1
ATOM 4326 N N . LEU B 1 257 ? 15.276 -1.541 13.741 1.00 68.26 254 LEU B N 1
ATOM 4327 C CA . LEU B 1 257 ? 15.137 -2.952 14.065 1.00 68.18 254 LEU B CA 1
ATOM 4328 C C . LEU B 1 257 ? 14.597 -3.221 15.465 1.00 67.51 254 LEU B C 1
ATOM 4329 O O . LEU B 1 257 ? 13.875 -4.200 15.670 1.00 68.57 254 LEU B O 1
ATOM 4334 N N . CYS B 1 258 ? 14.948 -2.366 16.417 1.00 65.77 255 CYS B N 1
ATOM 4335 C CA . CYS B 1 258 ? 14.469 -2.487 17.793 1.00 65.17 255 CYS B CA 1
ATOM 4336 C C . CYS B 1 258 ? 13.964 -1.126 18.296 1.00 65.20 255 CYS B C 1
ATOM 4337 O O . CYS B 1 258 ? 14.036 -0.130 17.578 1.00 65.87 255 CYS B O 1
ATOM 4340 N N . ASN B 1 259 ? 13.426 -1.077 19.512 1.00 65.05 256 ASN B N 1
ATOM 4341 C CA . ASN B 1 259 ? 13.059 0.211 20.131 1.00 64.46 256 ASN B CA 1
ATOM 4342 C C . ASN B 1 259 ? 14.228 1.195 20.292 1.00 62.69 256 ASN B C 1
ATOM 4343 O O . ASN B 1 259 ? 15.357 0.835 20.652 1.00 61.67 256 ASN B O 1
ATOM 4356 N N . GLU B 1 261 ? 15.360 5.225 21.686 1.00 62.76 258 GLU B N 1
ATOM 4357 C CA . GLU B 1 261 ? 15.024 6.402 22.460 1.00 63.39 258 GLU B CA 1
ATOM 4358 C C . GLU B 1 261 ? 14.860 7.538 21.469 1.00 64.74 258 GLU B C 1
ATOM 4359 O O . GLU B 1 261 ? 15.220 7.416 20.292 1.00 65.54 258 GLU B O 1
ATOM 4365 N N . GLU B 1 262 ? 14.311 8.636 21.964 1.00 66.08 259 GLU B N 1
ATOM 4366 C CA . GLU B 1 262 ? 13.952 9.782 21.164 1.00 67.32 259 GLU B CA 1
ATOM 4367 C C . GLU B 1 262 ? 15.195 10.481 20.581 1.00 65.95 259 GLU B C 1
ATOM 4368 O O . GLU B 1 262 ? 15.162 10.985 19.472 1.00 66.76 259 GLU B O 1
ATOM 4374 N N . GLY B 1 263 ? 16.297 10.466 21.317 1.00 64.10 260 GLY B N 1
ATOM 4375 C CA . GLY B 1 263 ? 17.545 11.053 20.836 1.00 62.10 260 GLY B CA 1
ATOM 4376 C C . GLY B 1 263 ? 18.402 10.140 19.957 1.00 60.77 260 GLY B C 1
ATOM 4377 O O . GLY B 1 263 ? 19.576 10.439 19.730 1.00 59.60 260 GLY B O 1
ATOM 4378 N N . GLY B 1 264 ? 17.823 9.028 19.487 1.00 59.85 261 GLY B N 1
ATOM 4379 C CA . GLY B 1 264 ? 18.516 8.085 18.600 1.00 57.92 261 GLY B CA 1
ATOM 4380 C C . GLY B 1 264 ? 19.253 6.919 19.260 1.00 56.23 261 GLY B C 1
ATOM 4381 O O . GLY B 1 264 ? 19.701 6.025 18.553 1.00 55.30 261 GLY B O 1
ATOM 4382 N N . GLN B 1 265 ? 19.390 6.938 20.598 1.00 54.91 262 GLN B N 1
ATOM 4383 C CA . GLN B 1 265 ? 19.978 5.825 21.368 1.00 53.63 262 GLN B CA 1
ATOM 4384 C C . GLN B 1 265 ? 19.117 4.564 21.284 1.00 53.89 262 GLN B C 1
ATOM 4385 O O . GLN B 1 265 ? 17.877 4.663 21.215 1.00 55.60 262 GLN B O 1
ATOM 4391 N N . VAL B 1 266 ? 19.763 3.398 21.299 1.00 51.11 263 VAL B N 1
ATOM 4392 C CA . VAL B 1 266 ? 19.084 2.137 21.381 1.00 51.26 263 VAL B CA 1
ATOM 4393 C C . VAL B 1 266 ? 18.568 1.888 22.832 1.00 51.37 263 VAL B C 1
ATOM 4394 O O . VAL B 1 266 ? 19.315 2.072 23.801 1.00 50.19 263 VAL B O 1
ATOM 4398 N N . SER B 1 267 ? 17.303 1.483 22.949 1.00 51.14 264 SER B N 1
ATOM 4399 C CA . SER B 1 267 ? 16.669 1.148 24.232 1.00 51.44 264 SER B CA 1
ATOM 4400 C C . SER B 1 267 ? 17.250 -0.129 24.892 1.00 49.58 264 SER B C 1
ATOM 4401 O O . SER B 1 267 ? 17.215 -1.210 24.321 1.00 49.85 264 SER B O 1
ATOM 4404 N N . VAL B 1 268 ? 17.766 -0.006 26.098 1.00 47.79 265 VAL B N 1
ATOM 4405 C CA . VAL B 1 268 ? 18.274 -1.183 26.788 1.00 47.70 265 VAL B CA 1
ATOM 4406 C C . VAL B 1 268 ? 17.823 -1.113 28.216 1.00 48.80 265 VAL B C 1
ATOM 4407 O O . VAL B 1 268 ? 17.486 -0.024 28.732 1.00 48.07 265 VAL B O 1
ATOM 4411 N N . ASP B 1 269 ? 17.796 -2.287 28.840 1.00 50.05 266 ASP B N 1
ATOM 4412 C CA . ASP B 1 269 ? 17.676 -2.411 30.294 1.00 49.99 266 ASP B CA 1
ATOM 4413 C C . ASP B 1 269 ? 19.094 -2.518 30.860 1.00 49.24 266 ASP B C 1
ATOM 4414 O O . ASP B 1 269 ? 20.062 -2.297 30.134 1.00 47.68 266 ASP B O 1
ATOM 4419 N N . LEU B 1 270 ? 19.200 -2.899 32.137 1.00 49.32 267 LEU B N 1
ATOM 4420 C CA . LEU B 1 270 ? 20.431 -2.831 32.855 1.00 48.66 267 LEU B CA 1
ATOM 4421 C C . LEU B 1 270 ? 21.374 -3.874 32.344 1.00 49.82 267 LEU B C 1
ATOM 4422 O O . LEU B 1 270 ? 22.581 -3.727 32.490 1.00 49.66 267 LEU B O 1
ATOM 4427 N N . LYS B 1 271 ? 20.834 -4.934 31.755 1.00 51.24 268 LYS B N 1
ATOM 4428 C CA . LYS B 1 271 ? 21.664 -6.026 31.218 1.00 51.86 268 LYS B CA 1
ATOM 4429 C C . LYS B 1 271 ? 22.033 -5.816 29.759 1.00 50.96 268 LYS B C 1
ATOM 4430 O O . LYS B 1 271 ? 22.448 -6.772 29.068 1.00 50.41 268 LYS B O 1
ATOM 4444 N N . GLN B 1 273 ? 20.146 -5.424 27.185 1.00 51.05 270 GLN B N 1
ATOM 4445 C CA . GLN B 1 273 ? 19.275 -6.197 26.280 1.00 51.53 270 GLN B CA 1
ATOM 4446 C C . GLN B 1 273 ? 18.338 -5.284 25.518 1.00 51.83 270 GLN B C 1
ATOM 4447 O O . GLN B 1 273 ? 17.723 -4.392 26.111 1.00 52.28 270 GLN B O 1
ATOM 4453 N N . THR B 1 274 ? 18.198 -5.490 24.219 1.00 50.75 271 THR B N 1
ATOM 4454 C CA . THR B 1 274 ? 17.261 -4.668 23.497 1.00 51.93 271 THR B CA 1
ATOM 4455 C C . THR B 1 274 ? 15.873 -5.329 23.587 1.00 54.08 271 THR B C 1
ATOM 4456 O O . THR B 1 274 ? 15.653 -6.276 24.389 1.00 52.68 271 THR B O 1
ATOM 4460 N N . SER B 1 275 ? 14.949 -4.837 22.754 1.00 55.27 272 SER B N 1
ATOM 4461 C CA . SER B 1 275 ? 13.606 -5.378 22.714 1.00 57.32 272 SER B CA 1
ATOM 4462 C C . SER B 1 275 ? 13.572 -6.554 21.754 1.00 58.64 272 SER B C 1
ATOM 4463 O O . SER B 1 275 ? 12.508 -7.104 21.485 1.00 60.60 272 SER B O 1
ATOM 4466 N N . VAL B 1 276 ? 14.738 -6.927 21.234 1.00 58.01 273 VAL B N 1
ATOM 4467 C CA . VAL B 1 276 ? 14.846 -7.964 20.207 1.00 58.61 273 VAL B CA 1
ATOM 4468 C C . VAL B 1 276 ? 15.802 -9.023 20.734 1.00 58.49 273 VAL B C 1
ATOM 4469 O O . VAL B 1 276 ? 16.946 -8.744 21.156 1.00 56.99 273 VAL B O 1
ATOM 4473 N N . ALA B 1 277 ? 15.300 -10.242 20.792 1.00 59.75 274 ALA B N 1
ATOM 4474 C CA . ALA B 1 277 ? 16.060 -11.323 21.402 1.00 58.71 274 ALA B CA 1
ATOM 4475 C C . ALA B 1 277 ? 17.380 -11.506 20.608 1.00 57.85 274 ALA B C 1
ATOM 4476 O O . ALA B 1 277 ? 17.373 -11.559 19.359 1.00 59.14 274 ALA B O 1
ATOM 4478 N N . GLY B 1 278 ? 18.497 -11.605 21.310 1.00 54.90 275 GLY B N 1
ATOM 4479 C CA . GLY B 1 278 ? 19.754 -11.848 20.621 1.00 53.90 275 GLY B CA 1
ATOM 4480 C C . GLY B 1 278 ? 20.505 -10.604 20.208 1.00 52.31 275 GLY B C 1
ATOM 4481 O O . GLY B 1 278 ? 21.665 -10.696 19.769 1.00 51.77 275 GLY B O 1
ATOM 4482 N N . LEU B 1 279 ? 19.859 -9.451 20.387 1.00 51.22 276 LEU B N 1
ATOM 4483 C CA . LEU B 1 279 ? 20.431 -8.146 20.057 1.00 51.00 276 LEU B CA 1
ATOM 4484 C C . LEU B 1 279 ? 20.747 -7.345 21.314 1.00 49.52 276 LEU B C 1
ATOM 4485 O O . LEU B 1 279 ? 19.833 -7.060 22.052 1.00 50.63 276 LEU B O 1
ATOM 4490 N N . PHE B 1 280 ? 22.025 -6.988 21.530 1.00 47.70 277 PHE B N 1
ATOM 4491 C CA . PHE B 1 280 ? 22.489 -6.173 22.698 1.00 46.40 277 PHE B CA 1
ATOM 4492 C C . PHE B 1 280 ? 23.118 -4.853 22.205 1.00 45.63 277 PHE B C 1
ATOM 4493 O O . PHE B 1 280 ? 23.457 -4.711 21.011 1.00 46.22 277 PHE B O 1
ATOM 4501 N N . ALA B 1 281 ? 23.233 -3.874 23.087 1.00 44.20 278 ALA B N 1
ATOM 4502 C CA . ALA B 1 281 ? 23.842 -2.600 22.732 1.00 43.82 278 ALA B CA 1
ATOM 4503 C C . ALA B 1 281 ? 24.678 -2.192 23.906 1.00 44.27 278 ALA B C 1
ATOM 4504 O O . ALA B 1 281 ? 24.247 -2.404 25.082 1.00 45.04 278 ALA B O 1
ATOM 4506 N N . ALA B 1 282 ? 25.841 -1.591 23.612 1.00 43.24 279 ALA B N 1
ATOM 4507 C CA . ALA B 1 282 ? 26.746 -1.099 24.647 1.00 42.79 279 ALA B CA 1
ATOM 4508 C C . ALA B 1 282 ? 27.446 0.178 24.206 1.00 42.77 279 ALA B C 1
ATOM 4509 O O . ALA B 1 282 ? 27.548 0.449 23.000 1.00 42.74 279 ALA B O 1
ATOM 4511 N N . GLY B 1 283 ? 27.936 0.949 25.172 1.00 41.96 280 GLY B N 1
ATOM 4512 C CA . GLY B 1 283 ? 28.664 2.205 24.864 1.00 42.43 280 GLY B CA 1
ATOM 4513 C C . GLY B 1 283 ? 27.823 3.470 24.699 1.00 43.07 280 GLY B C 1
ATOM 4514 O O . GLY B 1 283 ? 26.731 3.573 25.266 1.00 42.95 280 GLY B O 1
ATOM 4515 N N . ASP B 1 284 ? 28.332 4.421 23.917 1.00 43.81 281 ASP B N 1
ATOM 4516 C CA . ASP B 1 284 ? 27.583 5.653 23.566 1.00 45.60 281 ASP B CA 1
ATOM 4517 C C . ASP B 1 284 ? 26.257 5.384 22.887 1.00 45.57 281 ASP B C 1
ATOM 4518 O O . ASP B 1 284 ? 25.314 6.206 22.961 1.00 47.20 281 ASP B O 1
ATOM 4523 N N . LEU B 1 285 ? 26.178 4.268 22.194 1.00 44.96 282 LEU B N 1
ATOM 4524 C CA . LEU B 1 285 ? 24.994 4.012 21.381 1.00 45.81 282 LEU B CA 1
ATOM 4525 C C . LEU B 1 285 ? 23.741 3.722 22.252 1.00 46.84 282 LEU B C 1
ATOM 4526 O O . LEU B 1 285 ? 22.631 3.932 21.780 1.00 48.28 282 LEU B O 1
ATOM 4531 N N . ARG B 1 286 ? 23.913 3.242 23.500 1.00 45.57 283 ARG B N 1
ATOM 4532 C CA . ARG B 1 286 ? 22.740 2.795 24.295 1.00 46.74 283 ARG B CA 1
ATOM 4533 C C . ARG B 1 286 ? 22.084 3.887 25.139 1.00 46.27 283 ARG B C 1
ATOM 4534 O O . ARG B 1 286 ? 22.719 4.897 25.440 1.00 46.50 283 ARG B O 1
ATOM 4542 N N . LYS B 1 287 ? 20.843 3.618 25.559 1.00 46.19 284 LYS B N 1
ATOM 4543 C CA . LYS B 1 287 ? 20.035 4.495 26.385 1.00 46.37 284 LYS B CA 1
ATOM 4544 C C . LYS B 1 287 ? 20.748 5.059 27.592 1.00 46.44 284 LYS B C 1
ATOM 4545 O O . LYS B 1 287 ? 21.257 4.293 28.405 1.00 45.16 284 LYS B O 1
ATOM 4551 N N . ASP B 1 288 ? 20.801 6.400 27.681 1.00 47.30 285 ASP B N 1
ATOM 4552 C CA . ASP B 1 288 ? 21.363 7.124 28.831 1.00 47.99 285 ASP B CA 1
ATOM 4553 C C . ASP B 1 288 ? 22.906 6.997 29.005 1.00 47.19 285 ASP B C 1
ATOM 4554 O O . ASP B 1 288 ? 23.453 7.233 30.103 1.00 47.31 285 ASP B O 1
ATOM 4559 N N . ALA B 1 289 ? 23.580 6.617 27.919 1.00 46.27 286 ALA B N 1
ATOM 4560 C CA . ALA B 1 289 ? 25.049 6.541 27.853 1.00 45.83 286 ALA B CA 1
ATOM 4561 C C . ALA B 1 289 ? 25.686 7.785 28.463 1.00 45.16 286 ALA B C 1
ATOM 4562 O O . ALA B 1 289 ? 25.380 8.882 28.037 1.00 45.51 286 ALA B O 1
ATOM 4564 N N . PRO B 1 290 ? 26.532 7.616 29.484 1.00 44.68 287 PRO B N 1
ATOM 4565 C CA . PRO B 1 290 ? 27.235 8.779 30.075 1.00 44.78 287 PRO B CA 1
ATOM 4566 C C . PRO B 1 290 ? 28.408 9.270 29.213 1.00 45.32 287 PRO B C 1
ATOM 4567 O O . PRO B 1 290 ? 28.987 10.314 29.496 1.00 46.28 287 PRO B O 1
ATOM 4571 N N . LYS B 1 291 ? 28.741 8.546 28.156 1.00 45.66 288 LYS B N 1
ATOM 4572 C CA . LYS B 1 291 ? 29.852 8.935 27.281 1.00 45.98 288 LYS B CA 1
ATOM 4573 C C . LYS B 1 291 ? 31.222 8.960 27.996 1.00 44.42 288 LYS B C 1
ATOM 4574 O O . LYS B 1 291 ? 31.933 9.947 27.996 1.00 45.30 288 LYS B O 1
ATOM 4580 N N . GLN B 1 292 ? 31.597 7.841 28.579 1.00 42.54 289 GLN B N 1
ATOM 4581 C CA . GLN B 1 292 ? 32.888 7.726 29.168 1.00 40.85 289 GLN B CA 1
ATOM 4582 C C . GLN B 1 292 ? 33.447 6.418 28.729 1.00 38.99 289 GLN B C 1
ATOM 4583 O O . GLN B 1 292 ? 32.702 5.470 28.513 1.00 38.83 289 GLN B O 1
ATOM 4589 N N . VAL B 1 293 ? 34.764 6.349 28.622 1.00 37.66 290 VAL B N 1
ATOM 4590 C CA . VAL B 1 293 ? 35.469 5.093 28.294 1.00 36.23 290 VAL B CA 1
ATOM 4591 C C . VAL B 1 293 ? 35.248 3.992 29.323 1.00 36.81 290 VAL B C 1
ATOM 4592 O O . VAL B 1 293 ? 35.022 2.847 28.934 1.00 36.90 290 VAL B O 1
ATOM 4596 N N . ILE B 1 294 ? 35.315 4.330 30.639 1.00 35.99 291 ILE B N 1
ATOM 4597 C CA . ILE B 1 294 ? 35.193 3.352 31.685 1.00 35.38 291 ILE B CA 1
ATOM 4598 C C . ILE B 1 294 ? 33.826 2.724 31.609 1.00 37.05 291 ILE B C 1
ATOM 4599 O O . ILE B 1 294 ? 33.690 1.502 31.761 1.00 37.40 291 ILE B O 1
ATOM 4604 N N . CYS B 1 295 ? 32.812 3.550 31.346 1.00 37.72 292 CYS B N 1
ATOM 4605 C CA . CYS B 1 295 ? 31.433 3.101 31.306 1.00 38.83 292 CYS B CA 1
ATOM 4606 C C . CYS B 1 295 ? 31.191 2.192 30.106 1.00 38.91 292 CYS B C 1
ATOM 4607 O O . CYS B 1 295 ? 30.625 1.126 30.225 1.00 39.40 292 CYS B O 1
ATOM 4610 N N . ALA B 1 296 ? 31.658 2.620 28.942 1.00 39.61 293 ALA B N 1
ATOM 4611 C CA . ALA B 1 296 ? 31.505 1.835 27.739 1.00 38.32 293 ALA B CA 1
ATOM 4612 C C . ALA B 1 296 ? 32.159 0.469 27.929 1.00 38.55 293 ALA B C 1
ATOM 4613 O O . ALA B 1 296 ? 31.567 -0.554 27.584 1.00 38.25 293 ALA B O 1
ATOM 4615 N N . ALA B 1 297 ? 33.351 0.432 28.535 1.00 38.37 294 ALA B N 1
ATOM 4616 C CA . ALA B 1 297 ? 33.961 -0.874 28.871 1.00 38.93 294 ALA B CA 1
ATOM 4617 C C . ALA B 1 297 ? 33.070 -1.724 29.745 1.00 38.90 294 ALA B C 1
ATOM 4618 O O . ALA B 1 297 ? 32.942 -2.900 29.508 1.00 39.81 294 ALA B O 1
ATOM 4620 N N . GLY B 1 298 ? 32.485 -1.122 30.779 1.00 40.25 295 GLY B N 1
ATOM 4621 C CA . GLY B 1 298 ? 31.635 -1.833 31.705 1.00 40.93 295 GLY B CA 1
ATOM 4622 C C . GLY B 1 298 ? 30.432 -2.406 30.966 1.00 41.93 295 GLY B C 1
ATOM 4623 O O . GLY B 1 298 ? 30.107 -3.587 31.136 1.00 42.65 295 GLY B O 1
ATOM 4624 N N . ASP B 1 299 ? 29.826 -1.564 30.124 1.00 41.47 296 ASP B N 1
ATOM 4625 C CA . ASP B 1 299 ? 28.692 -1.894 29.250 1.00 41.54 296 ASP B CA 1
ATOM 4626 C C . ASP B 1 299 ? 28.964 -3.057 28.330 1.00 42.01 296 ASP B C 1
ATOM 4627 O O . ASP B 1 299 ? 28.077 -3.894 28.132 1.00 43.50 296 ASP B O 1
ATOM 4632 N N . GLY B 1 300 ? 30.154 -3.101 27.717 1.00 40.73 297 GLY B N 1
ATOM 4633 C CA . GLY B 1 300 ? 30.491 -4.176 26.797 1.00 39.87 297 GLY B CA 1
ATOM 4634 C C . GLY B 1 300 ? 30.656 -5.491 27.557 1.00 40.59 297 GLY B C 1
ATOM 4635 O O . GLY B 1 300 ? 30.314 -6.588 27.056 1.00 40.84 297 GLY B O 1
ATOM 4636 N N . ALA B 1 301 ? 31.180 -5.408 28.787 1.00 39.35 298 ALA B N 1
ATOM 4637 C CA . ALA B 1 301 ? 31.338 -6.645 29.584 1.00 37.57 298 ALA B CA 1
ATOM 4638 C C . ALA B 1 301 ? 29.952 -7.219 29.888 1.00 37.16 298 ALA B C 1
ATOM 4639 O O . ALA B 1 301 ? 29.686 -8.428 29.702 1.00 36.53 298 ALA B O 1
ATOM 4641 N N . VAL B 1 302 ? 29.038 -6.337 30.289 1.00 37.39 299 VAL B N 1
ATOM 4642 C CA . VAL B 1 302 ? 27.664 -6.744 30.606 1.00 38.13 299 VAL B CA 1
ATOM 4643 C C . VAL B 1 302 ? 27.008 -7.319 29.353 1.00 38.77 299 VAL B C 1
ATOM 4644 O O . VAL B 1 302 ? 26.427 -8.389 29.365 1.00 40.85 299 VAL B O 1
ATOM 4648 N N . ALA B 1 303 ? 27.172 -6.631 28.232 1.00 40.16 300 ALA B N 1
ATOM 4649 C CA . ALA B 1 303 ? 26.590 -7.068 26.955 1.00 40.89 300 ALA B CA 1
ATOM 4650 C C . ALA B 1 303 ? 27.017 -8.486 26.644 1.00 41.48 300 ALA B C 1
ATOM 4651 O O . ALA B 1 303 ? 26.229 -9.289 26.107 1.00 41.52 300 ALA B O 1
ATOM 4653 N N . ALA B 1 304 ? 28.288 -8.775 26.974 1.00 40.66 301 ALA B N 1
ATOM 4654 C CA . ALA B 1 304 ? 28.881 -10.052 26.633 1.00 40.97 301 ALA B CA 1
ATOM 4655 C C . ALA B 1 304 ? 28.329 -11.152 27.480 1.00 41.82 301 ALA B C 1
ATOM 4656 O O . ALA B 1 304 ? 28.025 -12.256 26.972 1.00 42.31 301 ALA B O 1
ATOM 4658 N N . LEU B 1 305 ? 28.228 -10.866 28.787 1.00 42.82 302 LEU B N 1
ATOM 4659 C CA . LEU B 1 305 ? 27.686 -11.831 29.725 1.00 43.24 302 LEU B CA 1
ATOM 4660 C C . LEU B 1 305 ? 26.250 -12.183 29.343 1.00 44.53 302 LEU B C 1
ATOM 4661 O O . LEU B 1 305 ? 25.917 -13.368 29.302 1.00 46.42 302 LEU B O 1
ATOM 4666 N N . SER B 1 306 ? 25.427 -11.182 29.001 1.00 44.81 303 SER B N 1
ATOM 4667 C CA . SER B 1 306 ? 24.052 -11.448 28.613 1.00 45.46 303 SER B CA 1
ATOM 4668 C C . SER B 1 306 ? 24.010 -12.219 27.300 1.00 47.89 303 SER B C 1
ATOM 4669 O O . SER B 1 306 ? 23.076 -12.985 27.067 1.00 48.58 303 SER B O 1
ATOM 4672 N N . ALA B 1 307 ? 25.011 -12.045 26.436 1.00 48.08 304 ALA B N 1
ATOM 4673 C CA . ALA B 1 307 ? 24.956 -12.734 25.168 1.00 50.52 304 ALA B CA 1
ATOM 4674 C C . ALA B 1 307 ? 25.365 -14.169 25.394 1.00 51.70 304 ALA B C 1
ATOM 4675 O O . ALA B 1 307 ? 24.942 -15.075 24.656 1.00 52.80 304 ALA B O 1
ATOM 4685 N N . ALA B 1 309 ? 24.684 -15.858 28.229 1.00 52.34 306 ALA B N 1
ATOM 4686 C CA . ALA B 1 309 ? 23.494 -16.484 28.819 1.00 52.98 306 ALA B CA 1
ATOM 4687 C C . ALA B 1 309 ? 22.482 -16.816 27.718 1.00 54.92 306 ALA B C 1
ATOM 4688 O O . ALA B 1 309 ? 21.900 -17.924 27.712 1.00 57.59 306 ALA B O 1
ATOM 4690 N N . TYR B 1 310 ? 22.326 -15.901 26.761 1.00 54.27 307 TYR B N 1
ATOM 4691 C CA . TYR B 1 310 ? 21.360 -16.042 25.704 1.00 55.12 307 TYR B CA 1
ATOM 4692 C C . TYR B 1 310 ? 21.647 -17.236 24.825 1.00 57.65 307 TYR B C 1
ATOM 4693 O O . TYR B 1 310 ? 20.748 -18.057 24.547 1.00 59.84 307 TYR B O 1
ATOM 4702 N N . ILE B 1 311 ? 22.879 -17.328 24.366 1.00 58.68 308 ILE B N 1
ATOM 4703 C CA . ILE B 1 311 ? 23.311 -18.495 23.626 1.00 61.36 308 ILE B CA 1
ATOM 4704 C C . ILE B 1 311 ? 23.115 -19.796 24.421 1.00 63.32 308 ILE B C 1
ATOM 4705 O O . ILE B 1 311 ? 22.306 -20.619 24.022 1.00 65.66 308 ILE B O 1
ATOM 4710 N N . GLU B 1 312 ? 23.803 -19.975 25.540 1.00 64.07 309 GLU B N 1
ATOM 4711 C CA A GLU B 1 312 ? 23.602 -21.161 26.362 0.70 65.96 309 GLU B CA 1
ATOM 4712 C CA B GLU B 1 312 ? 23.585 -21.146 26.404 0.30 65.16 309 GLU B CA 1
ATOM 4713 C C . GLU B 1 312 ? 22.113 -21.526 26.439 1.00 66.64 309 GLU B C 1
ATOM 4714 O O . GLU B 1 312 ? 21.750 -22.660 26.187 1.00 67.56 309 GLU B O 1
ATOM 4725 N N . SER B 1 313 ? 21.276 -20.541 26.737 1.00 67.14 310 SER B N 1
ATOM 4726 C CA . SER B 1 313 ? 19.828 -20.698 26.854 1.00 69.25 310 SER B CA 1
ATOM 4727 C C . SER B 1 313 ? 19.089 -21.244 25.622 1.00 71.89 310 SER B C 1
ATOM 4728 O O . SER B 1 313 ? 17.917 -21.633 25.721 1.00 73.46 310 SER B O 1
ATOM 4731 N N . LEU B 1 314 ? 19.755 -21.266 24.467 1.00 73.20 311 LEU B N 1
ATOM 4732 C CA . LEU B 1 314 ? 19.125 -21.670 23.209 1.00 75.18 311 LEU B CA 1
ATOM 4733 C C . LEU B 1 314 ? 18.863 -23.178 23.094 1.00 77.29 311 LEU B C 1
ATOM 4734 O O . LEU B 1 314 ? 19.794 -23.970 22.931 1.00 78.44 311 LEU B O 1
#

Radius of gyration: 31.78 Å; Cα contacts (8 Å, |Δi|>4): 1462; chains: 2; bounding box: 93×78×43 Å

Solvent-accessible surface area: 29864 Å² total

Secondary structure (DSSP, 8-state):
-----EEEE--SHHHHHHHHHHHHHT-S-B-------GGGGG-S----STT-----TTT--HHHHH----------EEEEEE-TTS-EEEEETTS-EEEESEEEE---EEEPP---BTTTTTBTTTEES-HHHHGGGGTTSEEEEE--BHHHHHHHHHHHTTSSEEEEE-SSSS-BS-HHHHHHHHH-TTEEEE-S-EEEEEEE---EEEEEEEPTTS-EEEE--S-EEE-S-EEE--GGGB-TTS-BS---TTSPBP------SSTTEEE-GGGBTT----HHHHHHHHHHHHHH--HHHH-/----EEEE--SHHHHHHHHHHHHTT-S-B--------GGGG-S----STT-----TTT--HHHHH----------EEEEEE-TTS-EEEEETTS-EEEESEEEE---EEEPP---BTTTTTBTTTEES-HHHHGGGGTT-EEEEE--SHHHHHHHHHHTTTSSEEEEEESSSS-SS-HHHHHHHHH-TTEEEEES-EEEEEEE---EEEEEEE-TTS-EEEE--S-EEE---EEE--GGGB-TTSSBS---TTSPBP------SSTTEEE-GGGBTT----HHHHHHHHHHHHHH--TTTT-

CATH classification: 3.50.50.60 (+1 more: 3.50.50.60)

Foldseek 3Di:
DVAAAEEEAAAALLSLLLLLQLQVVPGAHYEEHAPHHPDQQLFQWDQPQPPDHDIHSVVCVVSVVNSPRHYYYDAHWQAWDQDPVQWIWIAGPPGDIDIYNFYEYEHAWDADDQDAACQVVADVQFEAAGCVVCLQVQFQFEEEEEAQEQRRLRSVVVSLVGYQAYEYEYQAPHGHYDVVSVVVQVPRPRYHYQYNKAWHYFDDPPFTQWTWIQHNVRDTDIGGGRHYHYDHDTADDQSRQQDPVRDGVFPDPRQAFEDDPQDTRRQRYHYAAPRHDPHPRDSNRSSVNSSSPSVVSVSSVVD/DDAQEEEAAAALLRLLLLLQQLVVPGAHYEEHAPHHPDQQLAQWDCPQPPCNDIHSVVCPPSVVNSPRHYYYDAAWQAWDQDPVGWIWTAHDPGDIDIYNFYEYERAWDDDDPDAACQVVQDVQFEAAGCVVCLQVQAQAEEEEEDQEARRLSSLLVSLVGYQAYEYEELAPHGPYDVVSVVVVVPRPRYDYQYNKAWHYFDDPPHTQWTWIQHNVRDTDIDGGRHYHYDYDTQAPQRNQQDPVGDGVFPDPSQAAEDDPQDTPRQRYHYAANRHDPHPHDSNRRSVRSSSPNVVSCSVVVD

Sequence (605 aa):
SNALDVAIIGGGPAGLSAGLYATRGGLKNNVVFEKGPGGQITSSSEIENYPGVAQVDGISFAPWSEQCRFGLKHEVGVEQILKNSDGSFTIKLEGGKTELAKAVIVCTGSAPKKAGFKGEDEFFGKGVSTCATCDGFFYKNKEVAVLGGGDTALEEALYLANICSKIYLIHRRRDEFRAAPSTVEEKVKKNEEKIELITSASVDEVYGDKKGVAGVKVKLKDGSIRDLNVPGIFTFVGLNVRNEILKQDDSKKFLCNEEGGQVSVDLKQTSVAGLFAAGDLRKDAPKKQVICAAGDGAVAALSAAYIEESLNALDVAIIGGGPAGLSAGLYATRGGLKKNNVVFEKGPGGQITSSSEIENYPGVAQVDGISFAPWSEQCRFGLKHEVGVEQILKNSDGSFTIKLEGGKTELAKAVIVCTGSAPKKAGFKGEDEFFGKGVSTCATCDGFFYKNKEVAVLGGGDTALEEALYLANICSKIYLIHRRRRDEFRAAPSTVEEKVKKNEEKIELITSASVDEVYGDKGVAGVKVKLKDGSIRDLNVPGIFTFVGLNVRNEILKQDDSKFLCNEEGGQVSVDLKQTSVAGLFAAGDLRKDAPKQVICAAGDGAVAALSAAYIEESL

B-factor: mean 51.79, std 10.88, range [28.49, 95.96]

Organism: Campylobacter jejuni subsp. jejuni serotype O:2 (strain ATCC 700819 / NCTC 11168) (NCBI:txid192222)

Nearest PDB structures (foldseek):
  7jyp-assembly1_A-2  TM=6.305E-01  e=2.312E-31  Thermosipho africanus TCF52B
  3f8d-assembly1_B  TM=6.384E-01  e=1.935E-29  Saccharolobus solfataricus
  3f8r-assembly1_B  TM=6.282E-01  e=2.284E-29  Saccharolobus solfataricus
  3f8r-assembly1_A  TM=6.206E-01  e=2.850E-29  Saccharolobus solfataricus
  3f8d-assembly1_A  TM=6.228E-01  e=6.185E-29  Saccharolobus solfataricus

InterPro domains:
  IPR005982 Thioredoxin reductase [TIGR01292] (3-308)
  IPR008255 Pyridine nucleotide-disulphide oxidoreductase, class-II, active site [PS00573] (134-154)
  IPR023753 FAD/NAD(P)-binding domain [PF07992] (3-297)
  IPR036188 FAD/NAD(P)-binding domain superfamily [G3DSA:3.50.50.60] (3-302)
  IPR036188 FAD/NAD(P)-binding domain superfamily [G3DSA:3.50.50.60] (116-238)
  IPR036188 FAD/NAD(P)-binding domain superfamily [SSF51905] (1-307)
  IPR050097 Ferredoxin--NADP reductase type 2 [PTHR48105] (3-309)